Protein AF-0000000083682186 (afdb_homodimer)

pLDDT: mean 93.32, std 10.3, range [30.3, 98.94]

InterPro domains:
  IPR001220 Legume lectin domain [PF00139] (5-236)
  IPR001220 Legume lectin domain [cd06899] (6-226)
  IPR013320 Concanavalin A-like lectin/glucanase domain superfamily [SSF49899] (4-236)
  IPR016363 Legume lectin [PIRSF002690] (2-236)
  IPR050258 Leguminous Lectin [PTHR32401] (2-230)

Foldseek 3Di:
DDKDKDKDKPLFADPPDQQKDKAWQWDADPVRKTWQDALVDFAKTKIKMWRNDWGFAADPVARFGKKKKKKWKKAKAHDPPDDFWWWKKKKWFAPVPPHQDPCCATLNQSQDRPPDQAGFMWMWIQTQDADPLGPPGGWIAIDGRDSRGPDIDHFDDDHPWMKMKMWIQDRVQQKIKIWIATPVRHTGDIDMDRHNCSVRYDSTIIIIMMGITRGSMIMIISIMIMMMMTDPDDPPPPPDD/DDKDKDKDKPLFADPPDQQKDKAWQWDADPVRKTWQDALVDFAKTKIKMWRNDWGFAADPVARFGKKKKKKWKKAKAHDPPDDFWWWKKKKWFAPVPPHQDPCCATLNQSQDRPPDQAGFMWMWIQTQDADPLGPPGGWIAIDGRDSRGPDIDHFDDDHPWMKMKMWIQDRVQQKIKIWIATPVRHTGDIDMDRHNCSVRYDSTIIIIMMGIGNGSMIMIISIMIMMMMTDPDDPPPPPPD

Organism: NCBI:txid97028

Sequence (482 aa):
NSQKSVSFNFDKFTPGQSSLTLQGSAKISSSGILGLTNSAQTTPNVGRVLYSTPVPIWDSKTGKVASFVTSFSFVIETLKGFTPADGLIFFLSDPTNTTIPDNSGQGYLGVVDANKALNKFVGVEFDNYANPWDPSYKHIGINVNSIYSSKTVKWNWVSGSLLNVNIIYDSLSTTLNVVVKDNNGDQLTTISQLVDLKSLLSEKAVIGLSGSSGDRQAHDIYSWSFTSTLDTTTTNNIASFNSQKSVSFNFDKFTPGQSSLTLQGSAKISSSGILGLTNSAQTTPNVGRVLYSTPVPIWDSKTGKVASFVTSFSFVIETLKGFTPADGLIFFLSDPTNTTIPDNSGQGYLGVVDANKALNKFVGVEFDNYANPWDPSYKHIGINVNSIYSSKTVKWNWVSGSLLNVNIIYDSLSTTLNVVVKDNNGDQLTTISQLVDLKSLLSEKAVIGLSGSSGDRQAHDIYSWSFTSTLDTTTTNNIASF

Solvent-accessible surface area (backbone atoms only — not comparable to full-atom values): 24141 Å² total; per-residue (Å²): 121,53,63,53,70,51,75,53,73,30,78,50,46,62,76,84,45,75,63,47,42,70,34,79,56,30,44,55,42,94,87,14,38,35,27,17,24,52,40,84,39,88,54,63,39,35,6,30,38,30,49,59,63,63,40,77,38,32,39,90,89,77,67,37,49,30,29,37,41,36,34,36,28,37,30,50,33,53,42,88,95,51,62,65,24,23,30,38,29,42,37,39,27,41,60,80,66,77,60,75,42,64,70,6,50,26,88,34,29,34,69,30,29,50,62,29,33,85,34,64,33,41,33,44,34,45,30,64,39,59,50,95,80,44,62,96,52,39,28,37,26,39,21,58,32,30,82,52,43,67,43,76,37,73,55,94,82,55,75,61,45,51,36,37,37,41,39,37,37,40,46,88,76,26,31,39,36,38,40,36,20,38,80,86,63,48,75,71,46,68,52,72,44,80,48,55,56,72,72,64,44,53,46,37,22,27,38,36,42,21,13,9,9,56,29,30,20,22,35,34,35,46,31,45,34,38,40,36,45,28,68,62,50,71,82,75,76,72,72,84,119,121,52,64,54,69,50,73,53,75,30,79,50,45,64,77,86,46,76,62,48,42,70,34,79,56,30,43,56,42,93,88,14,38,35,27,18,21,51,40,84,39,88,54,62,38,36,6,30,39,28,48,59,62,62,40,77,40,32,39,90,90,76,67,37,50,30,30,35,40,36,36,38,28,37,28,50,32,50,43,88,95,51,62,63,24,22,31,39,28,42,37,39,26,40,63,81,67,79,61,74,41,63,72,6,50,26,88,33,29,36,70,30,28,50,59,30,33,86,32,64,33,42,33,45,34,44,29,64,38,58,50,95,80,44,61,97,50,38,28,37,26,38,22,56,32,30,81,52,44,69,43,75,37,74,54,92,81,53,76,61,45,52,36,37,38,40,40,35,36,41,45,88,76,25,30,39,38,38,40,34,21,38,80,85,62,48,76,72,47,68,48,74,45,82,48,54,56,71,72,63,44,53,46,36,23,27,38,34,43,20,15,8,8,56,31,28,18,22,34,35,36,45,31,45,33,39,38,35,46,27,66,63,51,72,82,76,76,72,74,80,121

Radius of gyration: 24.06 Å; Cα contacts (8 Å, |Δi|>4): 1415; chains: 2; bounding box: 74×71×53 Å

Structure (mmCIF, N/CA/C/O backbone):
data_AF-0000000083682186-model_v1
#
loop_
_entity.id
_entity.type
_entity.pdbx_description
1 polymer 'Putative bark agglutinin LECRPA3-like'
#
loop_
_atom_site.group_PDB
_atom_site.id
_atom_site.type_symbol
_atom_site.label_atom_id
_atom_site.label_alt_id
_atom_site.label_comp_id
_atom_site.label_asym_id
_atom_site.label_entity_id
_atom_site.label_seq_id
_atom_site.pdbx_PDB_ins_code
_atom_site.Cartn_x
_atom_site.Cartn_y
_atom_site.Cartn_z
_atom_site.occupancy
_atom_site.B_iso_or_equiv
_atom_site.auth_seq_id
_atom_site.auth_comp_id
_atom_site.auth_asym_id
_atom_site.auth_atom_id
_atom_site.pdbx_PDB_model_num
ATOM 1 N N . ASN A 1 1 ? -31.375 16.219 -7.457 1 51.06 1 ASN A N 1
ATOM 2 C CA . ASN A 1 1 ? -30 15.742 -7.508 1 51.06 1 ASN A CA 1
ATOM 3 C C . ASN A 1 1 ? -29.344 15.758 -6.129 1 51.06 1 ASN A C 1
ATOM 5 O O . ASN A 1 1 ? -29.172 16.828 -5.535 1 51.06 1 ASN A O 1
ATOM 9 N N . SER A 1 2 ? -29.375 14.586 -5.34 1 75.69 2 SER A N 1
ATOM 10 C CA . SER A 1 2 ? -28.969 14.609 -3.939 1 75.69 2 SER A CA 1
ATOM 11 C C . SER A 1 2 ? -27.438 14.617 -3.809 1 75.69 2 SER A C 1
ATOM 13 O O . SER A 1 2 ? -26.75 13.93 -4.562 1 75.69 2 SER A O 1
ATOM 15 N N . GLN A 1 3 ? -26.922 15.797 -3.408 1 85.94 3 GLN A N 1
ATOM 16 C CA . GLN A 1 3 ? -25.5 16.016 -3.188 1 85.94 3 GLN A CA 1
ATOM 17 C C . GLN A 1 3 ? -25.172 16.078 -1.698 1 85.94 3 GLN A C 1
ATOM 19 O O . GLN A 1 3 ? -25.891 16.719 -0.931 1 85.94 3 GLN A O 1
ATOM 24 N N . LYS A 1 4 ? -24.266 15.211 -1.305 1 91.56 4 LYS A N 1
ATOM 25 C CA . LYS A 1 4 ? -23.703 15.328 0.039 1 91.56 4 LYS A CA 1
ATOM 26 C C . LYS A 1 4 ? -22.422 16.156 0.031 1 91.56 4 LYS A C 1
ATOM 28 O O . LYS A 1 4 ? -21.484 15.875 -0.72 1 91.56 4 LYS A O 1
ATOM 33 N N . SER A 1 5 ? -22.406 17.281 0.801 1 94.62 5 SER A N 1
ATOM 34 C CA . SER A 1 5 ? -21.234 18.156 0.854 1 94.62 5 SER A CA 1
ATOM 35 C C . SER A 1 5 ? -20.766 18.344 2.289 1 94.62 5 SER A C 1
ATOM 37 O O . SER A 1 5 ? -21.562 18.359 3.223 1 94.62 5 SER A O 1
ATOM 39 N N . VAL A 1 6 ? -19.547 18.344 2.471 1 97.06 6 VAL A N 1
ATOM 40 C CA . VAL A 1 6 ? -18.891 18.703 3.729 1 97.06 6 VAL A CA 1
ATOM 41 C C . VAL A 1 6 ? -17.922 19.859 3.5 1 97.06 6 VAL A C 1
ATOM 43 O O . VAL A 1 6 ? -17.172 19.859 2.529 1 97.06 6 VAL A O 1
ATOM 46 N N . SER A 1 7 ? -18.016 20.891 4.344 1 97.75 7 SER A N 1
ATOM 47 C CA . SER A 1 7 ? -17.109 22.031 4.227 1 97.75 7 SER A CA 1
ATOM 48 C C . SER A 1 7 ? -16.797 22.625 5.594 1 97.75 7 SER A C 1
ATOM 50 O O . SER A 1 7 ? -17.688 22.781 6.426 1 97.75 7 SER A O 1
ATOM 52 N N . PHE A 1 8 ? -15.523 22.859 5.832 1 98 8 PHE A N 1
ATOM 53 C CA . PHE A 1 8 ? -15.102 23.641 6.988 1 98 8 PHE A CA 1
ATOM 54 C C . PHE A 1 8 ? -13.867 24.484 6.66 1 98 8 PHE A C 1
ATOM 56 O O . PHE A 1 8 ? -13.164 24.188 5.691 1 98 8 PHE A O 1
ATOM 63 N N . ASN A 1 9 ? -13.672 25.5 7.359 1 98.12 9 ASN A N 1
ATOM 64 C CA . ASN A 1 9 ? -12.523 26.391 7.234 1 98.12 9 ASN A CA 1
ATOM 65 C C . ASN A 1 9 ? -12.086 26.938 8.594 1 98.12 9 ASN A C 1
ATOM 67 O O . ASN A 1 9 ? -12.812 27.719 9.219 1 98.12 9 ASN A O 1
ATOM 71 N N . PHE A 1 10 ? -10.953 26.531 9.031 1 98.31 10 PHE A N 1
ATOM 72 C CA . PHE A 1 10 ? -10.32 27.062 10.234 1 98.31 10 PHE A CA 1
ATOM 73 C C . PHE A 1 10 ? -9.148 27.969 9.883 1 98.31 10 PHE A C 1
ATOM 75 O O . PHE A 1 10 ? -8.039 27.5 9.656 1 98.31 10 PHE A O 1
ATOM 82 N N . ASP A 1 11 ? -9.344 29.25 9.969 1 97.12 11 ASP A N 1
ATOM 83 C CA . ASP A 1 11 ? -8.258 30.203 9.766 1 97.12 11 ASP A CA 1
ATOM 84 C C . ASP A 1 11 ? -7.391 30.312 11.023 1 97.12 11 ASP A C 1
ATOM 86 O O . ASP A 1 11 ? -6.246 30.766 10.953 1 97.12 11 ASP A O 1
ATOM 90 N N . LYS A 1 12 ? -7.988 29.984 12.086 1 96.25 12 LYS A N 1
ATOM 91 C CA . LYS A 1 12 ? -7.375 29.781 13.398 1 96.25 12 LYS A CA 1
ATOM 92 C C . LYS A 1 12 ? -8.133 28.719 14.195 1 96.25 12 LYS A C 1
ATOM 94 O O . LYS A 1 12 ? -9.227 28.312 13.805 1 96.25 12 LYS A O 1
ATOM 99 N N . PHE A 1 13 ? -7.52 28.281 15.211 1 98.38 13 PHE A N 1
ATOM 100 C CA . PHE A 1 13 ? -8.172 27.219 15.984 1 98.38 13 PHE A CA 1
ATOM 101 C C . PHE A 1 13 ? -8.609 27.75 17.344 1 98.38 13 PHE A C 1
ATOM 103 O O . PHE A 1 13 ? -7.945 28.609 17.938 1 98.38 13 PHE A O 1
ATOM 110 N N . THR A 1 14 ? -9.68 27.281 17.766 1 95.31 14 THR A N 1
ATOM 111 C CA . THR A 1 14 ? -10.219 27.641 19.078 1 95.31 14 THR A CA 1
ATOM 112 C C . THR A 1 14 ? -10.289 26.422 19.984 1 95.31 14 THR A C 1
ATOM 114 O O . THR A 1 14 ? -10.859 25.391 19.609 1 95.31 14 THR A O 1
ATOM 117 N N . PRO A 1 15 ? -9.703 26.578 21.203 1 92.44 15 PRO A N 1
ATOM 118 C CA . PRO A 1 15 ? -9.781 25.438 22.125 1 92.44 15 PRO A CA 1
ATOM 119 C C . PRO A 1 15 ? -11.219 25.031 22.438 1 92.44 15 PRO A C 1
ATOM 121 O O . PRO A 1 15 ? -12.086 25.891 22.594 1 92.44 15 PRO A O 1
ATOM 124 N N . GLY A 1 16 ? -11.516 23.766 22.422 1 89.62 16 GLY A N 1
ATOM 125 C CA . GLY A 1 16 ? -12.805 23.25 22.844 1 89.62 16 GLY A CA 1
ATOM 126 C C . GLY A 1 16 ? -13.82 23.188 21.734 1 89.62 16 GLY A C 1
ATOM 127 O O . GLY A 1 16 ? -14.977 22.828 21.953 1 89.62 16 GLY A O 1
ATOM 128 N N . GLN A 1 17 ? -13.438 23.547 20.609 1 91.5 17 GLN A N 1
ATOM 129 C CA . GLN A 1 17 ? -14.406 23.469 19.516 1 91.5 17 GLN A CA 1
ATOM 130 C C . GLN A 1 17 ? -14.789 22.016 19.234 1 91.5 17 GLN A C 1
ATOM 132 O O . GLN A 1 17 ? -13.922 21.156 19.125 1 91.5 17 GLN A O 1
ATOM 137 N N . SER A 1 18 ? -16.062 21.719 19.094 1 94.88 18 SER A N 1
ATOM 138 C CA . SER A 1 18 ? -16.609 20.375 19 1 94.88 18 SER A CA 1
ATOM 139 C C . SER A 1 18 ? -16.328 19.766 17.625 1 94.88 18 SER A C 1
ATOM 141 O O . SER A 1 18 ? -16.406 18.547 17.453 1 94.88 18 SER A O 1
ATOM 143 N N . SER A 1 19 ? -16.047 20.594 16.656 1 97.06 19 SER A N 1
ATOM 144 C CA . SER A 1 19 ? -15.828 20.125 15.297 1 97.06 19 SER A CA 1
ATOM 145 C C . SER A 1 19 ? -14.477 19.422 15.164 1 97.06 19 SER A C 1
ATOM 147 O O . SER A 1 19 ? -14.211 18.766 14.156 1 97.06 19 SER A O 1
ATOM 149 N N . LEU A 1 20 ? -13.664 19.562 16.219 1 98.12 20 LEU A N 1
ATOM 150 C CA . LEU A 1 20 ? -12.344 18.953 16.203 1 98.12 20 LEU A CA 1
ATOM 151 C C . LEU A 1 20 ? -12.164 18 17.391 1 98.12 20 LEU A C 1
ATOM 153 O O . LEU A 1 20 ? -12.633 18.297 18.5 1 98.12 20 LEU A O 1
ATOM 157 N N . THR A 1 21 ? -11.555 16.891 17.141 1 98 21 THR A N 1
ATOM 158 C CA . THR A 1 21 ? -11.125 15.969 18.188 1 98 21 THR A CA 1
ATOM 159 C C . THR A 1 21 ? -9.602 15.93 18.281 1 98 21 THR A C 1
ATOM 161 O O . THR A 1 21 ? -8.93 15.469 17.359 1 98 21 THR A O 1
ATOM 164 N N . LEU A 1 22 ? -9.062 16.422 19.375 1 98.25 22 LEU A N 1
ATOM 165 C CA . LEU A 1 22 ? -7.625 16.406 19.625 1 98.25 22 LEU A CA 1
ATOM 166 C C . LEU A 1 22 ? -7.199 15.125 20.328 1 98.25 22 LEU A C 1
ATOM 168 O O . LEU A 1 22 ? -7.898 14.641 21.219 1 98.25 22 LEU A O 1
ATOM 172 N N . GLN A 1 23 ? -6.113 14.594 19.906 1 98.12 23 GLN A N 1
ATOM 173 C CA . GLN A 1 23 ? -5.598 13.359 20.484 1 98.12 23 GLN A CA 1
ATOM 174 C C . GLN A 1 23 ? -4.109 13.484 20.797 1 98.12 23 GLN A C 1
ATOM 176 O O . GLN A 1 23 ? -3.387 14.227 20.125 1 98.12 23 GLN A O 1
ATOM 181 N N . GLY A 1 24 ? -3.66 12.664 21.797 1 97.75 24 GLY A N 1
ATOM 182 C CA . GLY A 1 24 ? -2.25 12.641 22.156 1 97.75 24 GLY A CA 1
ATOM 183 C C . GLY A 1 24 ? -1.731 13.984 22.625 1 97.75 24 GLY A C 1
ATOM 184 O O . GLY A 1 24 ? -2.312 14.609 23.516 1 97.75 24 GLY A O 1
ATOM 185 N N . SER A 1 25 ? -0.629 14.461 22 1 97.56 25 SER A N 1
ATOM 186 C CA . SER A 1 25 ? 0.038 15.688 22.453 1 97.56 25 SER A CA 1
ATOM 187 C C . SER A 1 25 ? -0.595 16.922 21.812 1 97.56 25 SER A C 1
ATOM 189 O O . SER A 1 25 ? -0.167 18.047 22.078 1 97.56 25 SER A O 1
ATOM 191 N N . ALA A 1 26 ? -1.604 16.75 20.984 1 98.19 26 ALA A N 1
ATOM 192 C CA . ALA A 1 26 ? -2.184 17.875 20.25 1 98.19 26 ALA A CA 1
ATOM 193 C C . ALA A 1 26 ? -2.824 18.891 21.203 1 98.19 26 ALA A C 1
ATOM 195 O O . ALA A 1 26 ? -3.539 18.5 22.141 1 98.19 26 ALA A O 1
ATOM 196 N N . LYS A 1 27 ? -2.494 20.125 20.969 1 97.62 27 LYS A N 1
ATOM 197 C CA . LYS A 1 27 ? -3.037 21.219 21.781 1 97.62 27 LYS A CA 1
ATOM 198 C C . LYS A 1 27 ? -3.213 22.484 20.953 1 97.62 27 LYS A C 1
ATOM 200 O O . LYS A 1 27 ? -2.463 22.719 20 1 97.62 27 LYS A O 1
ATOM 205 N N . ILE A 1 28 ? -4.203 23.234 21.344 1 98.12 28 ILE A N 1
ATOM 206 C CA . ILE A 1 28 ? -4.41 24.547 20.719 1 98.12 28 ILE A CA 1
ATOM 207 C C . ILE A 1 28 ? -3.926 25.641 21.641 1 98.12 28 ILE A C 1
ATOM 209 O O . ILE A 1 28 ? -4.324 25.703 22.812 1 98.12 28 ILE A O 1
ATOM 213 N N . SER A 1 29 ? -3.039 26.422 21.172 1 96.25 29 SER A N 1
ATOM 214 C CA . SER A 1 29 ? -2.512 27.531 21.953 1 96.25 29 SER A CA 1
ATOM 215 C C . SER A 1 29 ? -3.523 28.672 22.047 1 96.25 29 SER A C 1
ATOM 217 O O . SER A 1 29 ? -4.527 28.672 21.328 1 96.25 29 SER A O 1
ATOM 219 N N . SER A 1 30 ? -3.164 29.594 22.906 1 94.69 30 SER A N 1
ATOM 220 C CA . SER A 1 30 ? -4.023 30.766 23.078 1 94.69 30 SER A CA 1
ATOM 221 C C . SER A 1 30 ? -4.043 31.625 21.828 1 94.69 30 SER A C 1
ATOM 223 O O . SER A 1 30 ? -5 32.375 21.578 1 94.69 30 SER A O 1
ATOM 225 N N . SER A 1 31 ? -3.029 31.562 21.031 1 95.31 31 SER A N 1
ATOM 226 C CA . SER A 1 31 ? -2.951 32.344 19.812 1 95.31 31 SER A CA 1
ATOM 227 C C . SER A 1 31 ? -3.68 31.672 18.656 1 95.31 31 SER A C 1
ATOM 229 O O . SER A 1 31 ? -3.725 32.188 17.547 1 95.31 31 SER A O 1
ATOM 231 N N . GLY A 1 32 ? -4.184 30.5 18.906 1 97.5 32 GLY A N 1
ATOM 232 C CA . GLY A 1 32 ? -4.996 29.828 17.922 1 97.5 32 GLY A CA 1
ATOM 233 C C . GLY A 1 32 ? -4.191 28.891 17.016 1 97.5 32 GLY A C 1
ATOM 234 O O . GLY A 1 32 ? -4.641 28.531 15.938 1 97.5 32 GLY A O 1
ATOM 235 N N . ILE A 1 33 ? -2.977 28.609 17.422 1 98.12 33 ILE A N 1
ATOM 236 C CA . ILE A 1 33 ? -2.135 27.672 16.703 1 98.12 33 ILE A CA 1
ATOM 237 C C . ILE A 1 33 ? -2.379 26.25 17.234 1 98.12 33 ILE A C 1
ATOM 239 O O . ILE A 1 33 ? -2.457 26.047 18.453 1 98.12 33 ILE A O 1
ATOM 243 N N . LEU A 1 34 ? -2.643 25.328 16.297 1 98.75 34 LEU A N 1
ATOM 244 C CA . LEU A 1 34 ? -2.781 23.922 16.688 1 98.75 34 LEU A CA 1
ATOM 245 C C . LEU A 1 34 ? -1.439 23.203 16.625 1 98.75 34 LEU A C 1
ATOM 247 O O . LEU A 1 34 ? -0.946 22.906 15.539 1 98.75 34 LEU A O 1
ATOM 251 N N . GLY A 1 35 ? -0.871 22.938 17.797 1 98.31 35 GLY A N 1
ATOM 252 C CA . GLY A 1 35 ? 0.358 22.156 17.875 1 98.31 35 GLY A CA 1
ATOM 253 C C . GLY A 1 35 ? 0.117 20.672 18.016 1 98.31 35 GLY A C 1
ATOM 254 O O . GLY A 1 35 ? -0.434 20.219 19.031 1 98.31 35 GLY A O 1
ATOM 255 N N . LEU A 1 36 ? 0.532 19.891 16.984 1 98.56 36 LEU A N 1
ATOM 256 C CA . LEU A 1 36 ? 0.395 18.453 17.078 1 98.56 36 LEU A CA 1
ATOM 257 C C . LEU A 1 36 ? 1.436 17.859 18.031 1 98.56 36 LEU A C 1
ATOM 259 O O . LEU A 1 36 ? 1.117 17 18.844 1 98.56 36 LEU A O 1
ATOM 263 N N . THR A 1 37 ? 2.652 18.266 17.844 1 97.56 37 THR A N 1
ATOM 264 C CA . THR A 1 37 ? 3.725 17.906 18.766 1 97.56 37 THR A CA 1
ATOM 265 C C . THR A 1 37 ? 4.398 19.172 19.312 1 97.56 37 THR A C 1
ATOM 267 O O . THR A 1 37 ? 4.18 20.266 18.797 1 97.56 37 THR A O 1
ATOM 270 N N . ASN A 1 38 ? 5.129 18.938 20.406 1 91.75 38 ASN A N 1
ATOM 271 C CA . ASN A 1 38 ? 5.777 20.031 21.109 1 91.75 38 ASN A CA 1
ATOM 272 C C . ASN A 1 38 ? 7.281 19.797 21.25 1 91.75 38 ASN A C 1
ATOM 274 O O . ASN A 1 38 ? 7.707 18.797 21.828 1 91.75 38 ASN A O 1
ATOM 278 N N . SER A 1 39 ? 8.031 20.766 20.797 1 89.56 39 SER A N 1
ATOM 279 C CA . SER A 1 39 ? 9.484 20.609 20.781 1 89.56 39 SER A CA 1
ATOM 280 C C . SER A 1 39 ? 10.055 20.672 22.203 1 89.56 39 SER A C 1
ATOM 282 O O . SER A 1 39 ? 11.211 20.312 22.422 1 89.56 39 SER A O 1
ATOM 284 N N . ALA A 1 40 ? 9.25 21.109 23.141 1 87.88 40 ALA A N 1
ATOM 285 C CA . ALA A 1 40 ? 9.711 21.156 24.516 1 87.88 40 ALA A CA 1
ATOM 286 C C . ALA A 1 40 ? 9.68 19.766 25.156 1 87.88 40 ALA A C 1
ATOM 288 O O . ALA A 1 40 ? 10.305 19.547 26.203 1 87.88 40 ALA A O 1
ATOM 289 N N . GLN A 1 41 ? 8.883 18.938 24.578 1 87.62 41 GLN A N 1
ATOM 290 C CA . GLN A 1 41 ? 8.805 17.578 25.094 1 87.62 41 GLN A CA 1
ATOM 291 C C . GLN A 1 41 ? 10.078 16.797 24.766 1 87.62 41 GLN A C 1
ATOM 293 O O . GLN A 1 41 ? 10.523 16.766 23.625 1 87.62 41 GLN A O 1
ATOM 298 N N . THR A 1 42 ? 10.594 16.125 25.766 1 88.31 42 THR A N 1
ATOM 299 C CA . THR A 1 42 ? 11.898 15.492 25.609 1 88.31 42 THR A CA 1
ATOM 300 C C . THR A 1 42 ? 11.742 14.039 25.172 1 88.31 42 THR A C 1
ATOM 302 O O . THR A 1 42 ? 12.727 13.383 24.812 1 88.31 42 THR A O 1
ATOM 305 N N . THR A 1 43 ? 10.547 13.562 25.203 1 90.56 43 THR A N 1
ATOM 306 C CA . THR A 1 43 ? 10.297 12.188 24.766 1 90.56 43 THR A CA 1
ATOM 307 C C . THR A 1 43 ? 9.523 12.172 23.453 1 90.56 43 THR A C 1
ATOM 309 O O . THR A 1 43 ? 8.75 13.094 23.172 1 90.56 43 THR A O 1
ATOM 312 N N . PRO A 1 44 ? 9.789 11.133 22.672 1 91.88 44 PRO A N 1
ATOM 313 C CA . PRO A 1 44 ? 8.992 11.016 21.453 1 91.88 44 PRO A CA 1
ATOM 314 C C . PRO A 1 44 ? 7.492 11.148 21.703 1 91.88 44 PRO A C 1
ATOM 316 O O . PRO A 1 44 ? 6.988 10.664 22.719 1 91.88 44 PRO A O 1
ATOM 319 N N . ASN A 1 45 ? 6.816 11.844 20.828 1 94.62 45 ASN A N 1
ATOM 320 C CA . ASN A 1 45 ? 5.387 12.047 21.031 1 94.62 45 ASN A CA 1
ATOM 321 C C . ASN A 1 45 ? 4.633 12.141 19.719 1 94.62 45 ASN A C 1
ATOM 323 O O . ASN A 1 45 ? 5.227 12.453 18.672 1 94.62 45 ASN A O 1
ATOM 327 N N . VAL A 1 46 ? 3.361 11.766 19.812 1 97.94 46 VAL A N 1
ATOM 328 C CA . VAL A 1 46 ? 2.426 11.789 18.703 1 97.94 46 VAL A CA 1
ATOM 329 C C . VAL A 1 46 ? 1.219 12.656 19.062 1 97.94 46 VAL A C 1
ATOM 331 O O . VAL A 1 46 ? 0.706 12.586 20.172 1 97.94 46 VAL A O 1
ATOM 334 N N . GLY A 1 47 ? 0.848 13.562 18.172 1 98.5 47 GLY A N 1
ATOM 335 C CA . GLY A 1 47 ? -0.395 14.32 18.25 1 98.5 47 GLY A CA 1
ATOM 336 C C . GLY A 1 47 ? -1.203 14.273 16.969 1 98.5 47 GLY A C 1
ATOM 337 O O . GLY A 1 47 ? -0.638 14.289 15.875 1 98.5 47 GLY A O 1
ATOM 338 N N . ARG A 1 48 ? -2.502 14.203 17.188 1 98.56 48 ARG A N 1
ATOM 339 C CA . ARG A 1 48 ? -3.412 14.078 16.047 1 98.56 48 ARG A CA 1
ATOM 340 C C . ARG A 1 48 ? -4.656 14.938 16.25 1 98.56 48 ARG A C 1
ATOM 342 O O . ARG A 1 48 ? -5.09 15.156 17.375 1 98.56 48 ARG A O 1
ATOM 349 N N . VAL A 1 49 ? -5.156 15.492 15.156 1 98.75 49 VAL A N 1
ATOM 350 C CA . VAL A 1 49 ? -6.457 16.156 15.148 1 98.75 49 VAL A CA 1
ATOM 351 C C . VAL A 1 49 ? -7.344 15.547 14.07 1 98.75 49 VAL A C 1
ATOM 353 O O . VAL A 1 49 ? -6.879 15.258 12.961 1 98.75 49 VAL A O 1
ATOM 356 N N . LEU A 1 50 ? -8.547 15.227 14.422 1 98.62 50 LEU A N 1
ATOM 357 C CA . LEU A 1 50 ? -9.562 14.742 13.5 1 98.62 50 LEU A CA 1
ATOM 358 C C . LEU A 1 50 ? -10.672 15.781 13.32 1 98.62 50 LEU A C 1
ATOM 360 O O . LEU A 1 50 ? -11.039 16.469 14.266 1 98.62 50 LEU A O 1
ATOM 364 N N . TYR A 1 51 ? -11.133 15.984 12.039 1 98.5 51 TYR A N 1
ATOM 365 C CA . TYR A 1 51 ? -12.492 16.484 11.938 1 98.5 51 TYR A CA 1
ATOM 366 C C . TYR A 1 51 ? -13.484 15.516 12.57 1 98.5 51 TYR A C 1
ATOM 368 O O . TYR A 1 51 ? -13.461 14.32 12.273 1 98.5 51 TYR A O 1
ATOM 376 N N . SER A 1 52 ? -14.352 16 13.445 1 96.81 52 SER A N 1
ATOM 377 C CA . SER A 1 52 ? -15.07 15.148 14.391 1 96.81 52 SER A CA 1
ATOM 378 C C . SER A 1 52 ? -16.125 14.305 13.68 1 96.81 52 SER A C 1
ATOM 380 O O . SER A 1 52 ? -16.578 13.289 14.219 1 96.81 52 SER A O 1
ATOM 382 N N . THR A 1 53 ? -16.516 14.68 12.523 1 95.31 53 THR A N 1
ATOM 383 C CA . THR A 1 53 ? -17.547 13.953 11.781 1 95.31 53 THR A CA 1
ATOM 384 C C . THR A 1 53 ? -16.938 13.273 10.555 1 95.31 53 THR A C 1
ATOM 386 O O . THR A 1 53 ? -16.297 13.922 9.734 1 95.31 53 THR A O 1
ATOM 389 N N . PRO A 1 54 ? -17.172 11.922 10.469 1 97.06 54 PRO A N 1
ATOM 390 C CA . PRO A 1 54 ? -16.672 11.266 9.258 1 97.06 54 PRO A CA 1
ATOM 391 C C . PRO A 1 54 ? -17.25 11.875 7.977 1 97.06 54 PRO A C 1
ATOM 393 O O . PRO A 1 54 ? -18.406 12.281 7.945 1 97.06 54 PRO A O 1
ATOM 396 N N . VAL A 1 55 ? -16.469 11.898 6.938 1 97.88 55 VAL A N 1
ATOM 397 C CA . VAL A 1 55 ? -16.844 12.539 5.676 1 97.88 55 VAL A CA 1
ATOM 398 C C . VAL A 1 55 ? -17.25 11.469 4.66 1 97.88 55 VAL A C 1
ATOM 400 O O . VAL A 1 55 ? -16.609 10.422 4.562 1 97.88 55 VAL A O 1
ATOM 403 N N . PRO A 1 56 ? -18.344 11.766 3.893 1 97.62 56 PRO A N 1
ATOM 404 C CA . PRO A 1 56 ? -18.688 10.828 2.818 1 97.62 56 PRO A CA 1
ATOM 405 C C . PRO A 1 56 ? -17.641 10.797 1.708 1 97.62 56 PRO A C 1
ATOM 407 O O . PRO A 1 56 ? -17.219 11.844 1.211 1 97.62 56 PRO A O 1
ATOM 410 N N . ILE A 1 57 ? -17.234 9.578 1.328 1 97.5 57 ILE A N 1
ATOM 411 C CA . ILE A 1 57 ? -16.203 9.414 0.32 1 97.5 57 ILE A CA 1
ATOM 412 C C . ILE A 1 57 ? -16.797 8.82 -0.951 1 97.5 57 ILE A C 1
ATOM 414 O O . ILE A 1 57 ? -16.453 9.234 -2.061 1 97.5 57 ILE A O 1
ATOM 418 N N . TRP A 1 58 ? -17.641 7.844 -0.832 1 96.31 58 TRP A N 1
ATOM 419 C CA . TRP A 1 58 ? -18.328 7.273 -1.987 1 96.31 58 TRP A CA 1
ATOM 420 C C . TRP A 1 58 ? -19.656 6.652 -1.581 1 96.31 58 TRP A C 1
ATOM 422 O O . TRP A 1 58 ? -19.969 6.539 -0.39 1 96.31 58 TRP A O 1
ATOM 432 N N . ASP A 1 59 ? -20.469 6.445 -2.576 1 96.12 59 ASP A N 1
ATOM 433 C CA . ASP A 1 59 ? -21.828 5.961 -2.354 1 96.12 59 ASP A CA 1
ATOM 434 C C . ASP A 1 59 ? -22.016 4.555 -2.926 1 96.12 59 ASP A C 1
ATOM 436 O O . ASP A 1 59 ? -21.828 4.34 -4.125 1 96.12 59 ASP A O 1
ATOM 440 N N . SER A 1 60 ? -22.438 3.586 -2.057 1 91.31 60 SER A N 1
ATOM 441 C CA . SER A 1 60 ? -22.5 2.184 -2.451 1 91.31 60 SER A CA 1
ATOM 442 C C . SER A 1 60 ? -23.641 1.944 -3.447 1 91.31 60 SER A C 1
ATOM 444 O O . SER A 1 60 ? -23.594 0.989 -4.223 1 91.31 60 SER A O 1
ATOM 446 N N . LYS A 1 61 ? -24.672 2.771 -3.455 1 91.69 61 LYS A N 1
ATOM 447 C CA . LYS A 1 61 ? -25.812 2.602 -4.348 1 91.69 61 LYS A CA 1
ATOM 448 C C . LYS A 1 61 ? -25.484 3.074 -5.762 1 91.69 61 LYS A C 1
ATOM 450 O O . LYS A 1 61 ? -25.844 2.416 -6.738 1 91.69 61 LYS A O 1
ATOM 455 N N . THR A 1 62 ? -24.734 4.18 -5.863 1 92.56 62 THR A N 1
ATOM 456 C CA . THR A 1 62 ? -24.516 4.785 -7.176 1 92.56 62 THR A CA 1
ATOM 457 C C . THR A 1 62 ? -23.109 4.473 -7.684 1 92.56 62 THR A C 1
ATOM 459 O O . THR A 1 62 ? -22.844 4.582 -8.883 1 92.56 62 THR A O 1
ATOM 462 N N . GLY A 1 63 ? -22.203 4.188 -6.73 1 92.81 63 GLY A N 1
ATOM 463 C CA . GLY A 1 63 ? -20.797 3.967 -7.086 1 92.81 63 GLY A CA 1
ATOM 464 C C . GLY A 1 63 ? -20.016 5.258 -7.27 1 92.81 63 GLY A C 1
ATOM 465 O O . GLY A 1 63 ? -18.828 5.227 -7.559 1 92.81 63 GLY A O 1
ATOM 466 N N . LYS A 1 64 ? -20.672 6.363 -7.062 1 95.88 64 LYS A N 1
ATOM 467 C CA . LYS A 1 64 ? -20.016 7.652 -7.258 1 95.88 64 LYS A CA 1
ATOM 468 C C . LYS A 1 64 ? -19.047 7.957 -6.113 1 95.88 64 LYS A C 1
ATOM 470 O O . LYS A 1 64 ? -19.25 7.5 -4.988 1 95.88 64 LYS A O 1
ATOM 475 N N . VAL A 1 65 ? -18.062 8.664 -6.438 1 97.12 65 VAL A N 1
ATOM 476 C CA . VAL A 1 65 ? -17 9 -5.488 1 97.12 65 VAL A CA 1
ATOM 477 C C . VAL A 1 65 ? -16.906 10.516 -5.336 1 97.12 65 VAL A C 1
ATOM 479 O O . VAL A 1 65 ? -17.062 11.258 -6.312 1 97.12 65 VAL A O 1
ATOM 482 N N . ALA A 1 66 ? -16.641 10.961 -4.145 1 98.19 66 ALA A N 1
ATOM 483 C CA . ALA A 1 66 ? -16.516 12.391 -3.875 1 98.19 66 ALA A CA 1
ATOM 484 C C . ALA A 1 66 ? -15.203 12.945 -4.43 1 98.19 66 ALA A C 1
ATOM 486 O O . ALA A 1 66 ? -14.172 12.273 -4.398 1 98.19 66 ALA A O 1
ATOM 487 N N . SER A 1 67 ? -15.281 14.148 -4.945 1 98.44 67 SER A N 1
ATOM 488 C CA . SER A 1 67 ? -14.078 14.969 -5.059 1 98.44 67 SER A CA 1
ATOM 489 C C . SER A 1 67 ? -13.891 15.844 -3.822 1 98.44 67 SER A C 1
ATOM 491 O O . SER A 1 67 ? -14.867 16.172 -3.139 1 98.44 67 SER A O 1
ATOM 493 N N . PHE A 1 68 ? -12.594 16.172 -3.539 1 98.75 68 PHE A N 1
ATOM 494 C CA . PHE A 1 68 ? -12.406 17.078 -2.412 1 98.75 68 PHE A CA 1
ATOM 495 C C . PHE A 1 68 ? -11.164 17.953 -2.611 1 98.75 68 PHE A C 1
ATOM 497 O O . PHE A 1 68 ? -10.328 17.641 -3.461 1 98.75 68 PHE A O 1
ATOM 504 N N . VAL A 1 69 ? -11.18 19.016 -1.886 1 98.75 69 VAL A N 1
ATOM 505 C CA . VAL A 1 69 ? -10.023 19.891 -1.728 1 98.75 69 VAL A CA 1
ATOM 506 C C . VAL A 1 69 ? -9.75 20.141 -0.244 1 98.75 69 VAL A C 1
ATOM 508 O O . VAL A 1 69 ? -10.68 20.375 0.531 1 98.75 69 VAL A O 1
ATOM 511 N N . THR A 1 70 ? -8.57 19.953 0.16 1 98.94 70 THR A N 1
ATOM 512 C CA . THR A 1 70 ? -8.141 20.391 1.485 1 98.94 70 THR A CA 1
ATOM 513 C C . THR A 1 70 ? -6.887 21.25 1.392 1 98.94 70 THR A C 1
ATOM 515 O O . THR A 1 70 ? -6.027 21.016 0.539 1 98.94 70 THR A O 1
ATOM 518 N N . SER A 1 71 ? -6.891 22.281 2.189 1 98.81 71 SER A N 1
ATOM 519 C CA . SER A 1 71 ? -5.734 23.156 2.316 1 98.81 71 SER A CA 1
ATOM 520 C C . SER A 1 71 ? -5.359 23.375 3.779 1 98.81 71 SER A C 1
ATOM 522 O O . SER A 1 71 ? -6.238 23.469 4.641 1 98.81 71 SER A O 1
ATOM 524 N N . PHE A 1 72 ? -4.102 23.438 4.016 1 98.88 72 PHE A N 1
ATOM 525 C CA . PHE A 1 72 ? -3.637 23.781 5.355 1 98.88 72 PHE A CA 1
ATOM 526 C C . PHE A 1 72 ? -2.246 24.406 5.305 1 98.88 72 PHE A C 1
ATOM 528 O O . PHE A 1 72 ? -1.536 24.266 4.305 1 98.88 72 PHE A O 1
ATOM 535 N N . SER A 1 73 ? -1.932 25.125 6.281 1 98.56 73 SER A N 1
ATOM 536 C CA . SER A 1 73 ? -0.595 25.688 6.461 1 98.56 73 SER A CA 1
ATOM 537 C C . SER A 1 73 ? 0.053 25.172 7.738 1 98.56 73 SER A C 1
ATOM 539 O O . SER A 1 73 ? -0.625 24.984 8.75 1 98.56 73 SER A O 1
ATOM 541 N N . PHE A 1 74 ? 1.337 24.938 7.629 1 98.38 74 PHE A N 1
ATOM 542 C CA . PHE A 1 74 ? 1.992 24.359 8.797 1 98.38 74 PHE A CA 1
ATOM 543 C C . PHE A 1 74 ? 3.453 24.781 8.867 1 98.38 74 PHE A C 1
ATOM 545 O O . PHE A 1 74 ? 4.004 25.281 7.883 1 98.38 74 PHE A O 1
ATOM 552 N N . VAL A 1 75 ? 4 24.703 10.039 1 97.12 75 VAL A N 1
ATOM 553 C CA . VAL A 1 75 ? 5.422 24.859 10.312 1 97.12 75 VAL A CA 1
ATOM 554 C C . VAL A 1 75 ? 5.945 23.625 11.062 1 97.12 75 VAL A C 1
ATOM 556 O O . VAL A 1 75 ? 5.316 23.156 12.008 1 97.12 75 VAL A O 1
ATOM 559 N N . ILE A 1 76 ? 6.98 23.047 10.539 1 96.69 76 ILE A N 1
ATOM 560 C CA . ILE A 1 76 ? 7.766 22.094 11.305 1 96.69 76 ILE A CA 1
ATOM 561 C C . ILE A 1 76 ? 9.031 22.766 11.836 1 96.69 76 ILE A C 1
ATOM 563 O O . ILE A 1 76 ? 9.82 23.312 11.062 1 96.69 76 ILE A O 1
ATOM 567 N N . GLU A 1 77 ? 9.156 22.75 13.117 1 95.12 77 GLU A N 1
ATOM 568 C CA . GLU A 1 77 ? 10.289 23.438 13.734 1 95.12 77 GLU A CA 1
ATOM 569 C C . GLU A 1 77 ? 11.102 22.5 14.602 1 95.12 77 GLU A C 1
ATOM 571 O O . GLU A 1 77 ? 10.57 21.891 15.539 1 95.12 77 GLU A O 1
ATOM 576 N N . THR A 1 78 ? 12.305 22.391 14.273 1 92.81 78 THR A N 1
ATOM 577 C CA . THR A 1 78 ? 13.234 21.609 15.078 1 92.81 78 THR A CA 1
ATOM 578 C C . THR A 1 78 ? 14 22.5 16.047 1 92.81 78 THR A C 1
ATOM 580 O O . THR A 1 78 ? 14.523 23.547 15.656 1 92.81 78 THR A O 1
ATOM 583 N N . LEU A 1 79 ? 14.023 22.109 17.312 1 90.88 79 LEU A N 1
ATOM 584 C CA . LEU A 1 79 ? 14.828 22.844 18.281 1 90.88 79 LEU A CA 1
ATOM 585 C C . LEU A 1 79 ? 16.312 22.781 17.922 1 90.88 79 LEU A C 1
ATOM 587 O O . LEU A 1 79 ? 16.812 21.719 17.531 1 90.88 79 LEU A O 1
ATOM 591 N N . LYS A 1 80 ? 16.922 23.906 18.125 1 89.06 80 LYS A N 1
ATOM 592 C CA . LYS A 1 80 ? 18.344 23.969 17.781 1 89.06 80 LYS A CA 1
ATOM 593 C C . LYS A 1 80 ? 19.141 22.938 18.562 1 89.06 80 LYS A C 1
ATOM 595 O O . LYS A 1 80 ? 18.938 22.766 19.766 1 89.06 80 LYS A O 1
ATOM 600 N N . GLY A 1 81 ? 20.016 22.203 17.859 1 89.44 81 GLY A N 1
ATOM 601 C CA . GLY A 1 81 ? 20.875 21.234 18.5 1 89.44 81 GLY A CA 1
ATOM 602 C C . GLY A 1 81 ? 20.312 19.828 18.5 1 89.44 81 GLY A C 1
ATOM 603 O O . GLY A 1 81 ? 20.969 18.875 18.922 1 89.44 81 GLY A O 1
ATOM 604 N N . PHE A 1 82 ? 19.125 19.688 18.078 1 89 82 PHE A N 1
ATOM 605 C CA . PHE A 1 82 ? 18.5 18.375 18.047 1 89 82 PHE A CA 1
ATOM 606 C C . PHE A 1 82 ? 18.281 17.906 16.609 1 89 82 PHE A C 1
ATOM 608 O O . PHE A 1 82 ? 18.312 18.719 15.68 1 89 82 PHE A O 1
ATOM 615 N N . THR A 1 83 ? 18.109 16.578 16.391 1 85.5 83 THR A N 1
ATOM 616 C CA . THR A 1 83 ? 17.891 15.984 15.07 1 85.5 83 THR A CA 1
ATOM 617 C C . THR A 1 83 ? 16.422 16.094 14.672 1 85.5 83 THR A C 1
ATOM 619 O O . THR A 1 83 ? 15.539 15.773 15.469 1 85.5 83 THR A O 1
ATOM 622 N N . PRO A 1 84 ? 16.219 16.641 13.469 1 81.75 84 PRO A N 1
ATOM 623 C CA . PRO A 1 84 ? 14.828 16.625 12.984 1 81.75 84 PRO A CA 1
ATOM 624 C C . PRO A 1 84 ? 14.242 15.219 12.922 1 81.75 84 PRO A C 1
ATOM 626 O O . PRO A 1 84 ? 14.891 14.297 12.398 1 81.75 84 PRO A O 1
ATOM 629 N N . ALA A 1 85 ? 13.039 14.891 13.516 1 83.12 85 ALA A N 1
ATOM 630 C CA . ALA A 1 85 ? 12.336 13.609 13.406 1 83.12 85 ALA A CA 1
ATOM 631 C C . ALA A 1 85 ? 10.914 13.711 13.953 1 83.12 85 ALA A C 1
ATOM 633 O O . ALA A 1 85 ? 10.711 14.062 15.117 1 83.12 85 ALA A O 1
ATOM 634 N N . ASP A 1 86 ? 10.031 13.43 12.984 1 88.81 86 ASP A N 1
ATOM 635 C CA . ASP A 1 86 ? 9.766 12.555 11.852 1 88.81 86 ASP A CA 1
ATOM 636 C C . ASP A 1 86 ? 8.891 13.25 10.812 1 88.81 86 ASP A C 1
ATOM 638 O O . ASP A 1 86 ? 9.312 13.438 9.664 1 88.81 86 ASP A O 1
ATOM 642 N N . GLY A 1 87 ? 7.645 13.711 11.242 1 96.25 87 GLY A N 1
ATOM 643 C CA . GLY A 1 87 ? 6.945 14.414 10.188 1 96.25 87 GLY A CA 1
ATOM 644 C C . GLY A 1 87 ? 5.461 14.57 10.453 1 96.25 87 GLY A C 1
ATOM 645 O O . GLY A 1 87 ? 5.012 14.445 11.602 1 96.25 87 GLY A O 1
ATOM 646 N N . LEU A 1 88 ? 4.828 15.094 9.5 1 98.25 88 LEU A N 1
ATOM 647 C CA . LEU A 1 88 ? 3.406 15.414 9.492 1 98.25 88 LEU A CA 1
ATOM 648 C C . LEU A 1 88 ? 2.689 14.68 8.359 1 98.25 88 LEU A C 1
ATOM 650 O O . LEU A 1 88 ? 3.248 14.508 7.277 1 98.25 88 LEU A O 1
ATOM 654 N N . ILE A 1 89 ? 1.44 14.227 8.648 1 98.88 89 ILE A N 1
ATOM 655 C CA . ILE A 1 89 ? 0.686 13.555 7.598 1 98.88 89 ILE A CA 1
ATOM 656 C C . ILE A 1 89 ? -0.773 14.008 7.645 1 98.88 89 ILE A C 1
ATOM 658 O O . ILE A 1 89 ? -1.364 14.109 8.719 1 98.88 89 ILE A O 1
ATOM 662 N N . PHE A 1 90 ? -1.303 14.43 6.48 1 98.94 90 PHE A N 1
ATOM 663 C CA . PHE A 1 90 ? -2.744 14.453 6.266 1 98.94 90 PHE A CA 1
ATOM 664 C C . PHE A 1 90 ? -3.258 13.07 5.871 1 98.94 90 PHE A C 1
ATOM 666 O O . PHE A 1 90 ? -2.637 12.383 5.062 1 98.94 90 PHE A O 1
ATOM 673 N N . PHE A 1 91 ? -4.434 12.617 6.473 1 98.88 91 PHE A N 1
ATOM 674 C CA . PHE A 1 91 ? -4.844 11.258 6.133 1 98.88 91 PHE A CA 1
ATOM 675 C C . PHE A 1 91 ? -6.363 11.141 6.105 1 98.88 91 PHE A C 1
ATOM 677 O O . PHE A 1 91 ? -7.062 11.93 6.746 1 98.88 91 PHE A O 1
ATOM 684 N N . LEU A 1 92 ? -6.906 10.273 5.262 1 98.62 92 LEU A N 1
ATOM 685 C CA . LEU A 1 92 ? -8.234 9.68 5.258 1 98.62 92 LEU A CA 1
ATOM 686 C C . LEU A 1 92 ? -8.188 8.227 5.699 1 98.62 92 LEU A C 1
ATOM 688 O O . LEU A 1 92 ? -7.324 7.465 5.246 1 98.62 92 LEU A O 1
ATOM 692 N N . SER A 1 93 ? -8.984 7.848 6.59 1 97.38 93 SER A N 1
ATOM 693 C CA . SER A 1 93 ? -8.945 6.473 7.07 1 97.38 93 SER A CA 1
ATOM 694 C C . SER A 1 93 ? -10.344 5.969 7.41 1 97.38 93 SER A C 1
ATOM 696 O O . SER A 1 93 ? -11.32 6.711 7.301 1 97.38 93 SER A O 1
ATOM 698 N N . ASP A 1 94 ? -10.383 4.664 7.73 1 92.88 94 ASP A N 1
ATOM 699 C CA . ASP A 1 94 ? -11.641 4.055 8.148 1 92.88 94 ASP A CA 1
ATOM 700 C C . ASP A 1 94 ? -12.289 4.852 9.273 1 92.88 94 ASP A C 1
ATOM 702 O O . ASP A 1 94 ? -11.602 5.352 10.164 1 92.88 94 ASP A O 1
ATOM 706 N N . PRO A 1 95 ? -13.641 4.863 9.266 1 93.94 95 PRO A N 1
ATOM 707 C CA . PRO A 1 95 ? -14.336 5.676 10.266 1 93.94 95 PRO A CA 1
ATOM 708 C C . PRO A 1 95 ? -14.102 5.176 11.688 1 93.94 95 PRO A C 1
ATOM 710 O O . PRO A 1 95 ? -14.328 5.914 12.648 1 93.94 95 PRO A O 1
ATOM 713 N N . THR A 1 96 ? -13.656 3.965 11.781 1 91.75 96 THR A N 1
ATOM 714 C CA . THR A 1 96 ? -13.422 3.416 13.117 1 91.75 96 THR A CA 1
ATOM 715 C C . THR A 1 96 ? -12.047 3.816 13.633 1 91.75 96 THR A C 1
ATOM 717 O O . THR A 1 96 ? -11.742 3.641 14.812 1 91.75 96 THR A O 1
ATOM 720 N N . ASN A 1 97 ? -11.219 4.367 12.758 1 93.75 97 ASN A N 1
ATOM 721 C CA . ASN A 1 97 ? -9.883 4.789 13.156 1 93.75 97 ASN A CA 1
ATOM 722 C C . ASN A 1 97 ? -9.906 6.152 13.844 1 93.75 97 ASN A C 1
ATOM 724 O O . ASN A 1 97 ? -9.32 7.117 13.344 1 93.75 97 ASN A O 1
ATOM 728 N N . THR A 1 98 ? -10.516 6.172 15.094 1 96.06 98 THR A N 1
ATOM 729 C CA . THR A 1 98 ? -10.766 7.445 15.766 1 96.06 98 THR A CA 1
ATOM 730 C C . THR A 1 98 ? -9.773 7.648 16.906 1 96.06 98 THR A C 1
ATOM 732 O O . THR A 1 98 ? -9.93 8.578 17.703 1 96.06 98 THR A O 1
ATOM 735 N N . THR A 1 99 ? -8.875 6.801 17.109 1 97.44 99 THR A N 1
ATOM 736 C CA . THR A 1 99 ? -7.816 6.949 18.109 1 97.44 99 THR A CA 1
ATOM 737 C C . THR A 1 99 ? -6.441 6.734 17.469 1 97.44 99 THR A C 1
ATOM 739 O O . THR A 1 99 ? -6.328 6.078 16.438 1 97.44 99 THR A O 1
ATOM 742 N N . ILE A 1 100 ? -5.418 7.34 18.094 1 98.38 100 ILE A N 1
ATOM 743 C CA . ILE A 1 100 ? -4.059 7.086 17.625 1 98.38 100 ILE A CA 1
ATOM 744 C C . ILE A 1 100 ? -3.746 5.594 17.734 1 98.38 100 ILE A C 1
ATOM 746 O O . ILE A 1 100 ? -3.865 5 18.812 1 98.38 100 ILE A O 1
ATOM 750 N N . PRO A 1 101 ? -3.33 5.016 16.625 1 97.94 101 PRO A N 1
ATOM 751 C CA . PRO A 1 101 ? -2.977 3.598 16.734 1 97.94 101 PRO A CA 1
ATOM 752 C C . PRO A 1 101 ? -1.838 3.344 17.719 1 97.94 101 PRO A C 1
ATOM 754 O O . PRO A 1 101 ? -0.947 4.184 17.859 1 97.94 101 PRO A O 1
ATOM 757 N N . ASP A 1 102 ? -1.932 2.143 18.312 1 97.38 102 ASP A N 1
ATOM 758 C CA . ASP A 1 102 ? -0.787 1.725 19.125 1 97.38 102 ASP A CA 1
ATOM 759 C C . ASP A 1 102 ? 0.477 1.63 18.266 1 97.38 102 ASP A C 1
ATOM 761 O O . ASP A 1 102 ? 0.399 1.453 17.047 1 97.38 102 ASP A O 1
ATOM 765 N N . ASN A 1 103 ? 1.648 1.783 18.922 1 97.69 103 ASN A N 1
ATOM 766 C CA . ASN A 1 103 ? 2.947 1.585 18.281 1 97.69 103 ASN A CA 1
ATOM 767 C C . ASN A 1 103 ? 3.094 2.441 17.031 1 97.69 103 ASN A C 1
ATOM 769 O O . ASN A 1 103 ? 3.68 2.004 16.047 1 97.69 103 ASN A O 1
ATOM 773 N N . SER A 1 104 ? 2.477 3.637 17 1 98 104 SER A N 1
ATOM 774 C CA . SER A 1 104 ? 2.408 4.414 15.758 1 98 104 SER A CA 1
ATOM 775 C C . SER A 1 104 ? 3.279 5.664 15.852 1 98 104 SER A C 1
ATOM 777 O O . SER A 1 104 ? 3.131 6.59 15.047 1 98 104 SER A O 1
ATOM 779 N N . GLY A 1 105 ? 4.18 5.762 16.781 1 96.5 105 GLY A N 1
ATOM 780 C CA . GLY A 1 105 ? 5.055 6.914 16.938 1 96.5 105 GLY A CA 1
ATOM 781 C C . GLY A 1 105 ? 6.148 6.969 15.883 1 96.5 105 GLY A C 1
ATOM 782 O O . GLY A 1 105 ? 6.199 6.125 14.984 1 96.5 105 GLY A O 1
ATOM 783 N N . GLN A 1 106 ? 6.922 8.062 15.969 1 94.81 106 GLN A N 1
ATOM 784 C CA . GLN A 1 106 ? 8.102 8.242 15.133 1 94.81 106 GLN A CA 1
ATOM 785 C C . GLN A 1 106 ? 7.766 8.07 13.656 1 94.81 106 GLN A C 1
ATOM 787 O O . GLN A 1 106 ? 6.863 8.734 13.141 1 94.81 106 GLN A O 1
ATOM 792 N N . GLY A 1 107 ? 8.43 7.215 12.992 1 96.69 107 GLY A N 1
ATOM 793 C CA . GLY A 1 107 ? 8.297 7.09 11.555 1 96.69 107 GLY A CA 1
ATOM 794 C C . GLY A 1 107 ? 6.918 6.621 11.117 1 96.69 107 GLY A C 1
ATOM 795 O O . GLY A 1 107 ? 6.574 6.699 9.938 1 96.69 107 GLY A O 1
ATOM 796 N N . TYR A 1 108 ? 6.082 6.227 12.023 1 98.19 108 TYR A N 1
ATOM 797 C CA . TYR A 1 108 ? 4.762 5.707 11.688 1 98.19 108 TYR A CA 1
ATOM 798 C C . TYR A 1 108 ? 3.711 6.809 11.766 1 98.19 108 TYR A C 1
ATOM 800 O O . TYR A 1 108 ? 2.523 6.559 11.531 1 98.19 108 TYR A O 1
ATOM 808 N N . LEU A 1 109 ? 4.055 7.961 12.141 1 98.38 109 LEU A N 1
ATOM 809 C CA . LEU A 1 109 ? 3.4 9.258 11.977 1 98.38 109 LEU A CA 1
ATOM 810 C C . LEU A 1 109 ? 2.027 9.258 12.641 1 98.38 109 LEU A C 1
ATOM 812 O O . LEU A 1 109 ? 1.15 10.039 12.258 1 98.38 109 LEU A O 1
ATOM 816 N N . GLY A 1 110 ? 1.79 8.344 13.531 1 98.19 110 GLY A N 1
ATOM 817 C CA . GLY A 1 110 ? 0.54 8.32 14.273 1 98.19 110 GLY A CA 1
ATOM 818 C C . GLY A 1 110 ? -0.622 7.77 13.461 1 98.19 110 GLY A C 1
ATOM 819 O O . GLY A 1 110 ? -1.784 7.98 13.812 1 98.19 110 GLY A O 1
ATOM 820 N N . VAL A 1 111 ? -0.31 7.066 12.336 1 98.12 111 VAL A N 1
ATOM 821 C CA . VAL A 1 111 ? -1.414 6.598 11.508 1 98.12 111 VAL A CA 1
ATOM 822 C C . VAL A 1 111 ? -1.248 5.109 11.211 1 98.12 111 VAL A C 1
ATOM 824 O O . VAL A 1 111 ? -2.184 4.453 10.75 1 98.12 111 VAL A O 1
ATOM 827 N N . VAL A 1 112 ? -0.099 4.57 11.477 1 97.94 112 VAL A N 1
ATOM 828 C CA . VAL A 1 112 ? 0.184 3.164 11.195 1 97.94 112 VAL A CA 1
ATOM 829 C C . VAL A 1 112 ? 0.661 2.471 12.469 1 97.94 112 VAL A C 1
ATOM 831 O O . VAL A 1 112 ? 1.585 2.947 13.133 1 97.94 112 VAL A O 1
ATOM 834 N N . ASP A 1 113 ? -0 1.381 12.867 1 98.25 113 ASP A N 1
ATOM 835 C CA . ASP A 1 113 ? 0.522 0.52 13.922 1 98.25 113 ASP A CA 1
ATOM 836 C C . ASP A 1 113 ? 1.652 -0.365 13.398 1 98.25 113 ASP A C 1
ATOM 838 O O . ASP A 1 113 ? 1.431 -1.223 12.539 1 98.25 113 ASP A O 1
ATOM 842 N N . ALA A 1 114 ? 2.852 -0.172 13.961 1 97.94 114 ALA A N 1
ATOM 843 C CA . ALA A 1 114 ? 4.047 -0.868 13.492 1 97.94 114 ALA A CA 1
ATOM 844 C C . ALA A 1 114 ? 3.875 -2.381 13.586 1 97.94 114 ALA A C 1
ATOM 846 O O . ALA A 1 114 ? 4.527 -3.133 12.859 1 97.94 114 ALA A O 1
ATOM 847 N N . ASN A 1 115 ? 3.02 -2.855 14.43 1 98.12 115 ASN A N 1
ATOM 848 C CA . ASN A 1 115 ? 2.896 -4.281 14.719 1 98.12 115 ASN A CA 1
ATOM 849 C C . ASN A 1 115 ? 1.662 -4.883 14.055 1 98.12 115 ASN A C 1
ATOM 851 O O . ASN A 1 115 ? 1.174 -5.934 14.477 1 98.12 115 ASN A O 1
ATOM 855 N N . LYS A 1 116 ? 1.182 -4.148 13.047 1 97.56 116 LYS A N 1
ATOM 856 C CA . LYS A 1 116 ? 0.022 -4.656 12.32 1 97.56 116 LYS A CA 1
ATOM 857 C C . LYS A 1 116 ? 0.185 -4.461 10.812 1 97.56 116 LYS A C 1
ATOM 859 O O . LYS A 1 116 ? 0.609 -3.393 10.367 1 97.56 116 LYS A O 1
ATOM 864 N N . ALA A 1 117 ? -0.2 -5.496 10.055 1 97.25 117 ALA A N 1
ATOM 865 C CA . ALA A 1 117 ? -0.149 -5.406 8.594 1 97.25 117 ALA A CA 1
ATOM 866 C C . ALA A 1 117 ? -1.36 -4.652 8.047 1 97.25 117 ALA A C 1
ATOM 868 O O . ALA A 1 117 ? -1.312 -4.102 6.949 1 97.25 117 ALA A O 1
ATOM 869 N N . LEU A 1 118 ? -2.439 -4.684 8.805 1 95.5 118 LEU A N 1
ATOM 870 C CA . LEU A 1 118 ? -3.693 -4.113 8.328 1 95.5 118 LEU A CA 1
ATOM 871 C C . LEU A 1 118 ? -3.861 -2.68 8.812 1 95.5 118 LEU A C 1
ATOM 873 O O . LEU A 1 118 ? -4.418 -2.447 9.891 1 95.5 118 LEU A O 1
ATOM 877 N N . ASN A 1 119 ? -3.285 -1.774 8.094 1 94.81 119 ASN A N 1
ATOM 878 C CA . ASN A 1 119 ? -3.432 -0.335 8.281 1 94.81 119 ASN A CA 1
ATOM 879 C C . ASN A 1 119 ? -4.121 0.32 7.086 1 94.81 119 ASN A C 1
ATOM 881 O O . ASN A 1 119 ? -3.498 0.542 6.047 1 94.81 119 ASN A O 1
ATOM 885 N N . LYS A 1 120 ? -5.359 0.663 7.211 1 93.75 120 LYS A N 1
ATOM 886 C CA . LYS A 1 120 ? -6.137 1.174 6.086 1 93.75 120 LYS A CA 1
ATOM 887 C C . LYS A 1 120 ? -6.203 2.697 6.109 1 93.75 120 LYS A C 1
ATOM 889 O O . LYS A 1 120 ? -6.848 3.281 6.984 1 93.75 120 LYS A O 1
ATOM 894 N N . PHE A 1 121 ? -5.535 3.314 5.133 1 96.94 121 PHE A N 1
ATOM 895 C CA . PHE A 1 121 ? -5.566 4.77 5.035 1 96.94 121 PHE A CA 1
ATOM 896 C C . PHE A 1 121 ? -4.969 5.234 3.711 1 96.94 121 PHE A C 1
ATOM 898 O O . PHE A 1 121 ? -4.289 4.469 3.025 1 96.94 121 PHE A O 1
ATOM 905 N N . VAL A 1 122 ? -5.352 6.426 3.287 1 97.31 122 VAL A N 1
ATOM 906 C CA . VAL A 1 122 ? -4.66 7.207 2.268 1 97.31 122 VAL A CA 1
ATOM 907 C C . VAL A 1 122 ? -4.105 8.492 2.887 1 97.31 122 VAL A C 1
ATOM 909 O O . VAL A 1 122 ? -4.805 9.18 3.629 1 97.31 122 VAL A O 1
ATOM 912 N N . GLY A 1 123 ? -2.826 8.742 2.627 1 98.44 123 GLY A N 1
ATOM 913 C CA . GLY A 1 123 ? -2.234 9.898 3.279 1 98.44 123 GLY A CA 1
ATOM 914 C C . GLY A 1 123 ? -1.21 10.617 2.416 1 98.44 123 GLY A C 1
ATOM 915 O O . GLY A 1 123 ? -0.744 10.062 1.415 1 98.44 123 GLY A O 1
ATOM 916 N N . VAL A 1 124 ? -0.996 11.875 2.723 1 98.81 124 VAL A N 1
ATOM 917 C CA . VAL A 1 124 ? 0.117 12.672 2.211 1 98.81 124 VAL A CA 1
ATOM 918 C C . VAL A 1 124 ? 1.057 13.039 3.355 1 98.81 124 VAL A C 1
ATOM 920 O O . VAL A 1 124 ? 0.69 13.82 4.238 1 98.81 124 VAL A O 1
ATOM 923 N N . GLU A 1 125 ? 2.229 12.492 3.326 1 98.56 125 GLU A N 1
ATOM 924 C CA . GLU A 1 125 ? 3.156 12.758 4.422 1 98.56 125 GLU A CA 1
ATOM 925 C C . GLU A 1 125 ? 4.176 13.82 4.043 1 98.56 125 GLU A C 1
ATOM 927 O O . GLU A 1 125 ? 4.547 13.945 2.871 1 98.56 125 GLU A O 1
ATOM 932 N N . PHE A 1 126 ? 4.504 14.617 4.934 1 98 126 PHE A N 1
ATOM 933 C CA . PHE A 1 126 ? 5.602 15.57 4.93 1 98 126 PHE A CA 1
ATOM 934 C C . PHE A 1 126 ? 6.672 15.172 5.938 1 98 126 PHE A C 1
ATOM 936 O O . PHE A 1 126 ? 6.543 15.445 7.133 1 98 126 PHE A O 1
ATOM 943 N N . ASP A 1 127 ? 7.688 14.531 5.371 1 96.19 127 ASP A N 1
ATOM 944 C CA . ASP A 1 127 ? 8.625 13.773 6.199 1 96.19 127 ASP A CA 1
ATOM 945 C C . ASP A 1 127 ? 10.039 14.344 6.09 1 96.19 127 ASP A C 1
ATOM 947 O O . ASP A 1 127 ? 10.625 14.352 5.008 1 96.19 127 ASP A O 1
ATOM 951 N N . ASN A 1 128 ? 10.57 14.852 7.18 1 94 128 ASN A N 1
ATOM 952 C CA . ASN A 1 128 ? 11.891 15.484 7.148 1 94 128 ASN A CA 1
ATOM 953 C C . ASN A 1 128 ? 12.961 14.57 7.738 1 94 128 ASN A C 1
ATOM 955 O O . ASN A 1 128 ? 14.062 15.016 8.047 1 94 128 ASN A O 1
ATOM 959 N N . TYR A 1 129 ? 12.641 13.352 7.996 1 94.38 129 TYR A N 1
ATOM 960 C CA . TYR A 1 129 ? 13.586 12.352 8.484 1 94.38 129 TYR A CA 1
ATOM 961 C C . TYR A 1 129 ? 13.492 11.07 7.668 1 94.38 129 TYR A C 1
ATOM 963 O O . TYR A 1 129 ? 12.406 10.516 7.492 1 94.38 129 TYR A O 1
ATOM 971 N N . ALA A 1 130 ? 14.648 10.555 7.23 1 93.25 130 ALA A N 1
ATOM 972 C CA . ALA A 1 130 ? 14.688 9.359 6.402 1 93.25 130 ALA A CA 1
ATOM 973 C C . ALA A 1 130 ? 14.859 8.102 7.254 1 93.25 130 ALA A C 1
ATOM 975 O O . ALA A 1 130 ? 15.977 7.75 7.629 1 93.25 130 ALA A O 1
ATOM 976 N N . ASN A 1 131 ? 13.773 7.473 7.582 1 94.56 131 ASN A N 1
ATOM 977 C CA . ASN A 1 131 ? 13.859 6.141 8.164 1 94.56 131 ASN A CA 1
ATOM 978 C C . ASN A 1 131 ? 14.359 5.117 7.145 1 94.56 131 ASN A C 1
ATOM 980 O O . ASN A 1 131 ? 14.43 5.406 5.949 1 94.56 131 ASN A O 1
ATOM 984 N N . PRO A 1 132 ? 14.672 3.844 7.582 1 91 132 PRO A N 1
ATOM 985 C CA . PRO A 1 132 ? 15.211 2.85 6.648 1 91 132 PRO A CA 1
ATOM 986 C C . PRO A 1 132 ? 14.266 2.549 5.492 1 91 132 PRO A C 1
ATOM 988 O O . PRO A 1 132 ? 14.711 2.174 4.402 1 91 132 PRO A O 1
ATOM 991 N N . TRP A 1 133 ? 12.953 2.748 5.641 1 92.75 133 TRP A N 1
ATOM 992 C CA . TRP A 1 133 ? 11.984 2.428 4.602 1 92.75 133 TRP A CA 1
ATOM 993 C C . TRP A 1 133 ? 11.68 3.654 3.748 1 92.75 133 TRP A C 1
ATOM 995 O O . TRP A 1 133 ? 10.891 3.578 2.799 1 92.75 133 TRP A O 1
ATOM 1005 N N . ASP A 1 134 ? 12.312 4.727 4.07 1 93.19 134 ASP A N 1
ATOM 1006 C CA . ASP A 1 134 ? 12.117 5.961 3.32 1 93.19 134 ASP A CA 1
ATOM 1007 C C . ASP A 1 134 ? 13.18 6.125 2.238 1 93.19 134 ASP A C 1
ATOM 1009 O O . ASP A 1 134 ? 14.234 5.488 2.297 1 93.19 134 ASP A O 1
ATOM 1013 N N . PRO A 1 135 ? 12.82 7 1.168 1 90.5 135 PRO A N 1
ATOM 1014 C CA . PRO A 1 135 ? 13.961 7.453 0.365 1 90.5 135 PRO A CA 1
ATOM 1015 C C . PRO A 1 135 ? 15.016 8.164 1.198 1 90.5 135 PRO A C 1
ATOM 1017 O O . PRO A 1 135 ? 14.742 8.602 2.32 1 90.5 135 PRO A O 1
ATOM 1020 N N . SER A 1 136 ? 16.25 8.273 0.695 1 90.81 136 SER A N 1
ATOM 1021 C CA . SER A 1 136 ? 17.391 8.789 1.447 1 90.81 136 SER A CA 1
ATOM 1022 C C . SER A 1 136 ? 17.328 10.305 1.588 1 90.81 136 SER A C 1
ATOM 1024 O O . SER A 1 136 ? 18.297 10.938 2.014 1 90.81 136 SER A O 1
ATOM 1026 N N . TYR A 1 137 ? 16.219 10.922 1.217 1 92.62 137 TYR A N 1
ATOM 1027 C CA . TYR A 1 137 ? 16.062 12.367 1.269 1 92.62 137 TYR A CA 1
ATOM 1028 C C . TYR A 1 137 ? 14.75 12.75 1.941 1 92.62 137 TYR A C 1
ATOM 1030 O O . TYR A 1 137 ? 13.828 11.938 2.027 1 92.62 137 TYR A O 1
ATOM 1038 N N . LYS A 1 138 ? 14.68 14.008 2.492 1 94.12 138 LYS A N 1
ATOM 1039 C CA . LYS A 1 138 ? 13.406 14.547 2.951 1 94.12 138 LYS A CA 1
ATOM 1040 C C . LYS A 1 138 ? 12.375 14.562 1.823 1 94.12 138 LYS A C 1
ATOM 1042 O O . LYS A 1 138 ? 12.711 14.891 0.681 1 94.12 138 LYS A O 1
ATOM 1047 N N . HIS A 1 139 ? 11.172 14.141 2.182 1 95.5 139 HIS A N 1
ATOM 1048 C CA . HIS A 1 139 ? 10.273 13.945 1.051 1 95.5 139 HIS A CA 1
ATOM 1049 C C . HIS A 1 139 ? 8.828 14.242 1.435 1 95.5 139 HIS A C 1
ATOM 1051 O O . HIS A 1 139 ? 8.5 14.297 2.621 1 95.5 139 HIS A O 1
ATOM 1057 N N . ILE A 1 140 ? 8.094 14.578 0.452 1 97.69 140 ILE A N 1
ATOM 1058 C CA . ILE A 1 140 ? 6.637 14.453 0.464 1 97.69 140 ILE A CA 1
ATOM 1059 C C . ILE A 1 140 ? 6.23 13.125 -0.178 1 97.69 140 ILE A C 1
ATOM 1061 O O . ILE A 1 140 ? 6.758 12.75 -1.227 1 97.69 140 ILE A O 1
ATOM 1065 N N . GLY A 1 141 ? 5.383 12.398 0.511 1 97 141 GLY A N 1
ATOM 1066 C CA . GLY A 1 141 ? 4.992 11.086 0.01 1 97 141 GLY A CA 1
ATOM 1067 C C . GLY A 1 141 ? 3.49 10.867 0.031 1 97 141 GLY A C 1
ATOM 1068 O O . GLY A 1 141 ? 2.793 11.391 0.901 1 97 141 GLY A O 1
ATOM 1069 N N . ILE A 1 142 ? 3.031 10.148 -0.986 1 96.94 142 ILE A N 1
ATOM 1070 C CA . ILE A 1 142 ? 1.672 9.617 -0.95 1 96.94 142 ILE A CA 1
ATOM 1071 C C . ILE A 1 142 ? 1.688 8.188 -0.417 1 96.94 142 ILE A C 1
ATOM 1073 O O . ILE A 1 142 ? 2.455 7.348 -0.897 1 96.94 142 ILE A O 1
ATOM 1077 N N . ASN A 1 143 ? 0.93 7.953 0.589 1 97 143 ASN A N 1
ATOM 1078 C CA . ASN A 1 143 ? 0.851 6.652 1.248 1 97 143 ASN A CA 1
ATOM 1079 C C . ASN A 1 143 ? -0.517 6.008 1.05 1 97 143 ASN A C 1
ATOM 1081 O O . ASN A 1 143 ? -1.548 6.652 1.255 1 97 143 ASN A O 1
ATOM 1085 N N . VAL A 1 144 ? -0.47 4.77 0.638 1 95.12 144 VAL A N 1
ATOM 1086 C CA . VAL A 1 144 ? -1.696 4 0.466 1 95.12 144 VAL A CA 1
ATOM 1087 C C . VAL A 1 144 ? -1.598 2.691 1.247 1 95.12 144 VAL A C 1
ATOM 1089 O O . VAL A 1 144 ? -0.881 1.772 0.844 1 95.12 144 VAL A O 1
ATOM 1092 N N . ASN A 1 145 ? -2.248 2.59 2.389 1 95.81 145 ASN A N 1
ATOM 1093 C CA . ASN A 1 145 ? -2.373 1.44 3.279 1 95.81 145 ASN A CA 1
ATOM 1094 C C . ASN A 1 145 ? -1.014 1 3.818 1 95.81 145 ASN A C 1
ATOM 1096 O O . ASN A 1 145 ? -0.862 -0.132 4.281 1 95.81 145 ASN A O 1
ATOM 1100 N N . SER A 1 146 ? -0.076 1.834 3.691 1 96.19 146 SER A N 1
ATOM 1101 C CA . SER A 1 146 ? 1.287 1.525 4.113 1 96.19 146 SER A CA 1
ATOM 1102 C C . SER A 1 146 ? 2.07 2.797 4.43 1 96.19 146 SER A C 1
ATOM 1104 O O . SER A 1 146 ? 1.808 3.852 3.85 1 96.19 146 SER A O 1
ATOM 1106 N N . ILE A 1 147 ? 3.057 2.613 5.352 1 97.12 147 ILE A N 1
ATOM 1107 C CA . ILE A 1 147 ? 3.938 3.738 5.641 1 97.12 147 ILE A CA 1
ATOM 1108 C C . ILE A 1 147 ? 4.953 3.902 4.512 1 97.12 147 ILE A C 1
ATOM 1110 O O . ILE A 1 147 ? 5.59 4.949 4.391 1 97.12 147 ILE A O 1
ATOM 1114 N N . TYR A 1 148 ? 5.172 2.816 3.73 1 95.31 148 TYR A N 1
ATOM 1115 C CA . TYR A 1 148 ? 5.914 3.01 2.49 1 95.31 148 TYR A CA 1
ATOM 1116 C C . TYR A 1 148 ? 5.184 3.977 1.563 1 95.31 148 TYR A C 1
ATOM 1118 O O . TYR A 1 148 ? 4.008 3.777 1.25 1 95.31 148 TYR A O 1
ATOM 1126 N N . SER A 1 149 ? 5.902 5 1.179 1 95.12 149 SER A N 1
ATOM 1127 C CA . SER A 1 149 ? 5.305 5.891 0.191 1 95.12 149 SER A CA 1
ATOM 1128 C C . SER A 1 149 ? 5.219 5.223 -1.177 1 95.12 149 SER A C 1
ATOM 1130 O O . SER A 1 149 ? 6.18 4.598 -1.63 1 95.12 149 SER A O 1
ATOM 1132 N N . SER A 1 150 ? 4.055 5.305 -1.793 1 91.25 150 SER A N 1
ATOM 1133 C CA . SER A 1 150 ? 3.893 4.762 -3.139 1 91.25 150 SER A CA 1
ATOM 1134 C C . SER A 1 150 ? 4.484 5.699 -4.188 1 91.25 150 SER A C 1
ATOM 1136 O O . SER A 1 150 ? 4.797 5.273 -5.301 1 91.25 150 SER A O 1
ATOM 1138 N N . LYS A 1 151 ? 4.523 6.926 -3.863 1 91.31 151 LYS A N 1
ATOM 1139 C CA . LYS A 1 151 ? 5.172 7.965 -4.656 1 91.31 151 LYS A CA 1
ATOM 1140 C C . LYS A 1 151 ? 5.812 9.023 -3.758 1 91.31 151 LYS A C 1
ATOM 1142 O O . LYS A 1 151 ? 5.25 9.391 -2.727 1 91.31 151 LYS A O 1
ATOM 1147 N N . THR A 1 152 ? 7.027 9.516 -4.215 1 94.31 152 THR A N 1
ATOM 1148 C CA . THR A 1 152 ? 7.715 10.508 -3.406 1 94.31 152 THR A CA 1
ATOM 1149 C C . THR A 1 152 ? 8.242 11.648 -4.277 1 94.31 152 THR A C 1
ATOM 1151 O O . THR A 1 152 ? 8.398 11.484 -5.488 1 94.31 152 THR A O 1
ATOM 1154 N N . VAL A 1 153 ? 8.359 12.773 -3.654 1 94.94 153 VAL A N 1
ATOM 1155 C CA . VAL A 1 153 ? 9.07 13.898 -4.246 1 94.94 153 VAL A CA 1
ATOM 1156 C C . VAL A 1 153 ? 9.922 14.586 -3.18 1 94.94 153 VAL A C 1
ATOM 1158 O O . VAL A 1 153 ? 9.516 14.688 -2.02 1 94.94 153 VAL A O 1
ATOM 1161 N N . LYS A 1 154 ? 11.125 14.922 -3.639 1 93.94 154 LYS A N 1
ATOM 1162 C CA . LYS A 1 154 ? 11.984 15.68 -2.738 1 93.94 154 LYS A CA 1
ATOM 1163 C C . LYS A 1 154 ? 11.422 17.078 -2.49 1 93.94 154 LYS A C 1
ATOM 1165 O O . LYS A 1 154 ? 10.781 17.656 -3.367 1 93.94 154 LYS A O 1
ATOM 1170 N N . TRP A 1 155 ? 11.594 17.562 -1.293 1 90.62 155 TRP A N 1
ATOM 1171 C CA . TRP A 1 155 ? 11.234 18.953 -1.036 1 90.62 155 TRP A CA 1
ATOM 1172 C C . TRP A 1 155 ? 12.336 19.672 -0.267 1 90.62 155 TRP A C 1
ATOM 1174 O O . TRP A 1 155 ? 13.117 19.031 0.447 1 90.62 155 TRP A O 1
ATOM 1184 N N . ASN A 1 156 ? 12.484 20.953 -0.54 1 88.12 156 ASN A N 1
ATOM 1185 C CA . ASN A 1 156 ? 13.461 21.766 0.171 1 88.12 156 ASN A CA 1
ATOM 1186 C C . ASN A 1 156 ? 12.859 22.406 1.414 1 88.12 156 ASN A C 1
ATOM 1188 O O . ASN A 1 156 ? 12.586 23.609 1.427 1 88.12 156 ASN A O 1
ATOM 1192 N N . TRP A 1 157 ? 12.75 21.625 2.414 1 88.69 157 TRP A N 1
ATOM 1193 C CA . TRP A 1 157 ? 12.195 22.078 3.686 1 88.69 157 TRP A CA 1
ATOM 1194 C C . TRP A 1 157 ? 13.25 22.797 4.516 1 88.69 157 TRP A C 1
ATOM 1196 O O . TRP A 1 157 ? 14.398 22.359 4.59 1 88.69 157 TRP A O 1
ATOM 1206 N N . VAL A 1 158 ? 12.898 23.938 5.082 1 91.25 158 VAL A N 1
ATOM 1207 C CA . VAL A 1 158 ? 13.703 24.688 6.051 1 91.25 158 VAL A CA 1
ATOM 1208 C C . VAL A 1 158 ? 12.945 24.781 7.375 1 91.25 158 VAL A C 1
ATOM 1210 O O . VAL A 1 158 ? 11.781 25.188 7.402 1 91.25 158 VAL A O 1
ATOM 1213 N N . SER A 1 159 ? 13.641 24.438 8.492 1 93.38 159 SER A N 1
ATOM 1214 C CA . SER A 1 159 ? 13.023 24.5 9.812 1 93.38 159 SER A CA 1
ATOM 1215 C C . SER A 1 159 ? 12.453 25.891 10.078 1 93.38 159 SER A C 1
ATOM 1217 O O . SER A 1 159 ? 13.125 26.906 9.844 1 93.38 159 SER A O 1
ATOM 1219 N N . GLY A 1 160 ? 11.219 25.859 10.5 1 94.19 160 GLY A N 1
ATOM 1220 C CA . GLY A 1 160 ? 10.602 27.125 10.906 1 94.19 160 GLY A CA 1
ATOM 1221 C C . GLY A 1 160 ? 9.914 27.844 9.758 1 94.19 160 GLY A C 1
ATOM 1222 O O . GLY A 1 160 ? 9.258 28.859 9.969 1 94.19 160 GLY A O 1
ATOM 1223 N N . SER A 1 161 ? 10.047 27.328 8.57 1 94.62 161 SER A N 1
ATOM 1224 C CA . SER A 1 161 ? 9.398 27.969 7.43 1 94.62 161 SER A CA 1
ATOM 1225 C C . SER A 1 161 ? 7.93 27.578 7.34 1 94.62 161 SER A C 1
ATOM 1227 O O . SER A 1 161 ? 7.574 26.406 7.531 1 94.62 161 SER A O 1
ATOM 1229 N N . LEU A 1 162 ? 7.152 28.641 7.059 1 96.75 162 LEU A N 1
ATOM 1230 C CA . LEU A 1 162 ? 5.73 28.375 6.848 1 96.75 162 LEU A CA 1
ATOM 1231 C C . LEU A 1 162 ? 5.48 27.781 5.465 1 96.75 162 LEU A C 1
ATOM 1233 O O . LEU A 1 162 ? 5.938 28.344 4.461 1 96.75 162 LEU A O 1
ATOM 1237 N N . LEU A 1 163 ? 4.754 26.656 5.426 1 97.25 163 LEU A N 1
ATOM 1238 C CA . LEU A 1 163 ? 4.395 26 4.172 1 97.25 163 LEU A CA 1
ATOM 1239 C C . LEU A 1 163 ? 2.879 25.969 3.992 1 97.25 163 LEU A C 1
ATOM 1241 O O . LEU A 1 163 ? 2.141 25.75 4.957 1 97.25 163 LEU A O 1
ATOM 1245 N N . ASN A 1 164 ? 2.473 26.25 2.762 1 97.88 164 ASN A N 1
ATOM 1246 C CA . ASN A 1 164 ? 1.07 26.156 2.367 1 97.88 164 ASN A CA 1
ATOM 1247 C C . ASN A 1 164 ? 0.824 24.953 1.454 1 97.88 164 ASN A C 1
ATOM 1249 O O . ASN A 1 164 ? 1.486 24.812 0.426 1 97.88 164 ASN A O 1
ATOM 1253 N N . VAL A 1 165 ? -0.133 24.109 1.879 1 98.62 165 VAL A N 1
ATOM 1254 C CA . VAL A 1 165 ? -0.393 22.875 1.148 1 98.62 165 VAL A CA 1
ATOM 1255 C C . VAL A 1 165 ? -1.81 22.891 0.579 1 98.62 165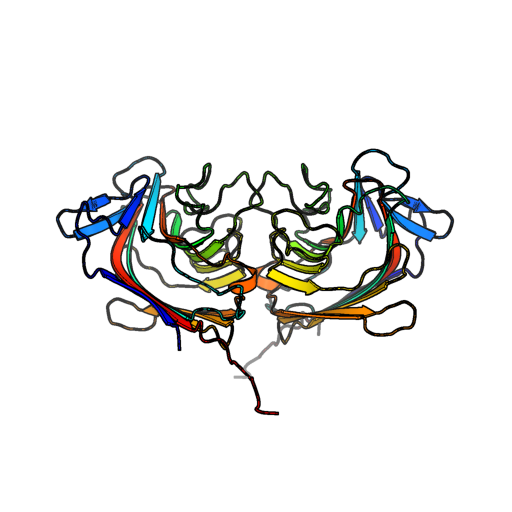 VAL A C 1
ATOM 1257 O O . VAL A 1 165 ? -2.748 23.328 1.251 1 98.62 165 VAL A O 1
ATOM 1260 N N . ASN A 1 166 ? -1.913 22.516 -0.665 1 98.75 166 ASN A N 1
ATOM 1261 C CA . ASN A 1 166 ? -3.193 22.25 -1.312 1 98.75 166 ASN A CA 1
ATOM 1262 C C . ASN A 1 166 ? -3.256 20.828 -1.869 1 98.75 166 ASN A C 1
ATOM 1264 O O . ASN A 1 166 ? -2.42 20.438 -2.686 1 98.75 166 ASN A O 1
ATOM 1268 N N . ILE A 1 167 ? -4.203 20 -1.372 1 98.88 167 ILE A N 1
ATOM 1269 C CA . ILE A 1 167 ? -4.43 18.641 -1.841 1 98.88 167 ILE A CA 1
ATOM 1270 C C . ILE A 1 167 ? -5.801 18.547 -2.51 1 98.88 167 ILE A C 1
ATOM 1272 O O . ILE A 1 167 ? -6.82 18.891 -1.905 1 98.88 167 ILE A O 1
ATOM 1276 N N . ILE A 1 168 ? -5.832 18.141 -3.77 1 98.81 168 ILE A N 1
ATOM 1277 C CA . ILE A 1 168 ? -7.074 17.984 -4.523 1 98.81 168 ILE A CA 1
ATOM 1278 C C . ILE A 1 168 ? -7.227 16.531 -4.965 1 98.81 168 ILE A C 1
ATOM 1280 O O . ILE A 1 168 ? -6.309 15.945 -5.551 1 98.81 168 ILE A O 1
ATOM 1284 N N . TYR A 1 169 ? -8.328 15.977 -4.629 1 98.81 169 TYR A N 1
ATOM 1285 C CA . TYR A 1 169 ? -8.711 14.703 -5.23 1 98.81 169 TYR A CA 1
ATOM 1286 C C . TYR A 1 169 ? -9.805 14.898 -6.266 1 98.81 169 TYR A C 1
ATOM 1288 O O . TYR A 1 169 ? -10.883 15.406 -5.945 1 98.81 169 TYR A O 1
ATOM 1296 N N . ASP A 1 170 ? -9.492 14.539 -7.441 1 98.31 170 ASP A N 1
ATOM 1297 C CA . ASP A 1 170 ? -10.469 14.539 -8.531 1 98.31 170 ASP A CA 1
ATOM 1298 C C . ASP A 1 170 ? -11.016 13.141 -8.781 1 98.31 170 ASP A C 1
ATOM 1300 O O . ASP A 1 170 ? -10.305 12.266 -9.266 1 98.31 170 ASP A O 1
ATOM 1304 N N . SER A 1 171 ? -12.305 12.961 -8.5 1 97 171 SER A N 1
ATOM 1305 C CA . SER A 1 171 ? -12.891 11.625 -8.562 1 97 171 SER A CA 1
ATOM 1306 C C . SER A 1 171 ? -13.031 11.156 -10 1 97 171 SER A C 1
ATOM 1308 O O . SER A 1 171 ? -13.023 9.953 -10.273 1 97 171 SER A O 1
ATOM 1310 N N . LEU A 1 172 ? -13.164 12.039 -10.938 1 95.25 172 LEU A N 1
ATOM 1311 C CA . LEU A 1 172 ? -13.312 11.656 -12.336 1 95.25 172 LEU A CA 1
ATOM 1312 C C . LEU A 1 172 ? -12.031 11.031 -12.867 1 95.25 172 LEU A C 1
ATOM 1314 O O . LEU A 1 172 ? -12.062 9.961 -13.484 1 95.25 172 LEU A O 1
ATOM 1318 N N . SER A 1 173 ? -10.938 11.641 -12.555 1 94.88 173 SER A N 1
ATOM 1319 C CA . SER A 1 173 ? -9.664 11.102 -13.016 1 94.88 173 SER A CA 1
ATOM 1320 C C . SER A 1 173 ? -9.047 10.172 -11.977 1 94.88 173 SER A C 1
ATOM 1322 O O . SER A 1 173 ? -8.016 9.539 -12.234 1 94.88 173 SER A O 1
ATOM 1324 N N . THR A 1 174 ? -9.68 10.023 -10.797 1 94.19 174 THR A N 1
ATOM 1325 C CA . THR A 1 174 ? -9.172 9.242 -9.672 1 94.19 174 THR A CA 1
ATOM 1326 C C . THR A 1 174 ? -7.75 9.664 -9.32 1 94.19 174 THR A C 1
ATOM 1328 O O . THR A 1 174 ? -6.883 8.812 -9.109 1 94.19 174 THR A O 1
ATOM 1331 N N . THR A 1 175 ? -7.551 10.984 -9.312 1 96.5 175 THR A N 1
ATOM 1332 C CA . THR A 1 175 ? -6.195 11.492 -9.133 1 96.5 175 THR A CA 1
ATOM 1333 C C . THR A 1 175 ? -6.102 12.336 -7.867 1 96.5 175 THR A C 1
ATOM 1335 O O . THR A 1 175 ? -6.961 13.188 -7.617 1 96.5 175 THR A O 1
ATOM 1338 N N . LEU A 1 176 ? -5.078 12.07 -7.074 1 97.94 176 LEU A N 1
ATOM 1339 C CA . LEU A 1 176 ? -4.691 12.906 -5.945 1 97.94 176 LEU A CA 1
ATOM 1340 C C . LEU A 1 176 ? -3.539 13.828 -6.32 1 97.94 176 LEU A C 1
ATOM 1342 O O . LEU A 1 176 ? -2.473 13.359 -6.73 1 97.94 176 LEU A O 1
ATOM 1346 N N . ASN A 1 177 ? -3.824 15.141 -6.211 1 98.38 177 ASN A N 1
ATOM 1347 C CA . ASN A 1 177 ? -2.824 16.156 -6.531 1 98.38 177 ASN A CA 1
ATOM 1348 C C . ASN A 1 177 ? -2.434 16.969 -5.301 1 98.38 177 ASN A C 1
ATOM 1350 O O . ASN A 1 177 ? -3.299 17.406 -4.543 1 98.38 177 ASN A O 1
ATOM 1354 N N . VAL A 1 178 ? -1.118 17.125 -5.102 1 98.69 178 VAL A N 1
ATOM 1355 C CA . VAL A 1 178 ? -0.588 17.875 -3.969 1 98.69 178 VAL A CA 1
ATOM 1356 C C . VAL A 1 178 ? 0.295 19.016 -4.469 1 98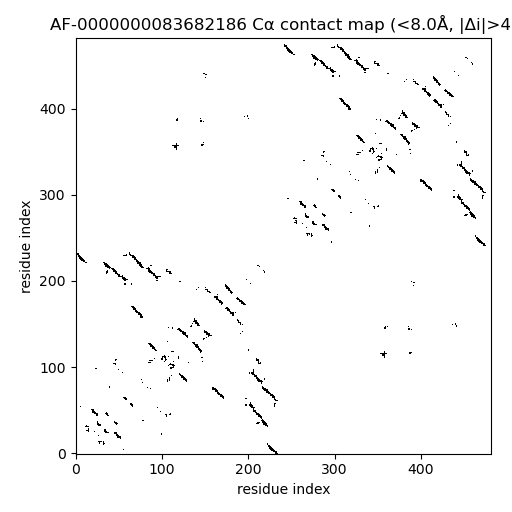.69 178 VAL A C 1
ATOM 1358 O O . VAL A 1 178 ? 1.21 18.797 -5.266 1 98.69 178 VAL A O 1
ATOM 1361 N N . VAL A 1 179 ? -0.006 20.188 -4.031 1 98.12 179 VAL A N 1
ATOM 1362 C CA . VAL A 1 179 ? 0.825 21.359 -4.312 1 98.12 179 VAL A CA 1
ATOM 1363 C C . VAL A 1 179 ? 1.301 21.984 -3 1 98.12 179 VAL A C 1
ATOM 1365 O O . VAL A 1 179 ? 0.498 22.234 -2.098 1 98.12 179 VAL A O 1
ATOM 1368 N N . VAL A 1 180 ? 2.574 22.203 -2.918 1 97.88 180 VAL A N 1
ATOM 1369 C CA . VAL A 1 180 ? 3.152 22.844 -1.741 1 97.88 180 VAL A CA 1
ATOM 1370 C C . VAL A 1 180 ? 3.781 24.172 -2.137 1 97.88 180 VAL A C 1
ATOM 1372 O O . VAL A 1 180 ? 4.566 24.25 -3.084 1 97.88 180 VAL A O 1
ATOM 1375 N N . LYS A 1 181 ? 3.457 25.203 -1.398 1 96.44 181 LYS A N 1
ATOM 1376 C CA . LYS A 1 181 ? 3.973 26.547 -1.64 1 96.44 181 LYS A CA 1
ATOM 1377 C C . LYS A 1 181 ? 4.633 27.109 -0.387 1 96.44 181 LYS A C 1
ATOM 1379 O O . LYS A 1 181 ? 4.293 26.719 0.732 1 96.44 181 LYS A O 1
ATOM 1384 N N . ASP A 1 182 ? 5.59 27.969 -0.68 1 93.5 182 ASP A N 1
ATOM 1385 C CA . ASP A 1 182 ? 6.207 28.641 0.455 1 93.5 182 ASP A CA 1
ATOM 1386 C C . ASP A 1 182 ? 5.379 29.844 0.888 1 93.5 182 ASP A C 1
ATOM 1388 O O . ASP A 1 182 ? 4.266 30.047 0.396 1 93.5 182 ASP A O 1
ATOM 1392 N N . ASN A 1 183 ? 5.961 30.531 1.877 1 89.88 183 ASN A N 1
ATOM 1393 C CA . ASN A 1 183 ? 5.227 31.641 2.463 1 89.88 183 ASN A CA 1
ATOM 1394 C C . ASN A 1 183 ? 4.988 32.75 1.441 1 89.88 183 ASN A C 1
ATOM 1396 O O . ASN A 1 183 ? 4.039 33.531 1.575 1 89.88 183 ASN A O 1
ATOM 1400 N N . ASN A 1 184 ? 5.836 32.812 0.444 1 86.94 184 ASN A N 1
ATOM 1401 C CA . ASN A 1 184 ? 5.695 33.844 -0.59 1 86.94 184 ASN A CA 1
ATOM 1402 C C . ASN A 1 184 ? 4.738 33.375 -1.69 1 86.94 184 ASN A C 1
ATOM 1404 O O . ASN A 1 184 ? 4.453 34.156 -2.617 1 86.94 184 ASN A O 1
ATOM 1408 N N . GLY A 1 185 ? 4.297 32.25 -1.589 1 85.44 185 GLY A N 1
ATOM 1409 C CA . GLY A 1 185 ? 3.373 31.719 -2.578 1 85.44 185 GLY A CA 1
ATOM 1410 C C . GLY A 1 185 ? 4.066 30.984 -3.709 1 85.44 185 GLY A C 1
ATOM 1411 O O . GLY A 1 185 ? 3.414 30.484 -4.625 1 85.44 185 GLY A O 1
ATOM 1412 N N . ASP A 1 186 ? 5.359 30.906 -3.67 1 85.31 186 ASP A N 1
ATOM 1413 C CA . ASP A 1 186 ? 6.113 30.203 -4.703 1 85.31 186 ASP A CA 1
ATOM 1414 C C . ASP A 1 186 ? 5.992 28.688 -4.535 1 85.31 186 ASP A C 1
ATOM 1416 O O . ASP A 1 186 ? 6.105 28.172 -3.422 1 85.31 186 ASP A O 1
ATOM 1420 N N . GLN A 1 187 ? 5.684 28.109 -5.691 1 86 187 GLN A N 1
ATOM 1421 C CA . GLN A 1 187 ? 5.566 26.656 -5.66 1 86 187 GLN A CA 1
ATOM 1422 C C . GLN A 1 187 ? 6.914 26 -5.387 1 86 187 GLN A C 1
ATOM 1424 O O . GLN A 1 187 ? 7.887 26.234 -6.109 1 86 187 GLN A O 1
ATOM 1429 N N . LEU A 1 188 ? 6.852 25.203 -4.367 1 85.62 188 LEU A N 1
ATOM 1430 C CA . LEU A 1 188 ? 8.062 24.484 -3.996 1 85.62 188 LEU A CA 1
ATOM 1431 C C . LEU A 1 188 ? 8.117 23.125 -4.695 1 85.62 188 LEU A C 1
ATOM 1433 O O . LEU A 1 188 ? 9.172 22.734 -5.207 1 85.62 188 LEU A O 1
ATOM 1437 N N . THR A 1 189 ? 7.004 22.438 -4.711 1 92.81 189 THR A N 1
ATOM 1438 C CA . THR A 1 189 ? 6.973 21.125 -5.348 1 92.81 189 THR A CA 1
ATOM 1439 C C . THR A 1 189 ? 5.535 20.641 -5.531 1 92.81 189 THR A C 1
ATOM 1441 O O . THR A 1 189 ? 4.602 21.234 -4.996 1 92.81 189 THR A O 1
ATOM 1444 N N . THR A 1 190 ? 5.316 19.688 -6.43 1 96.25 190 THR A N 1
ATOM 1445 C CA . THR A 1 190 ? 4.039 19.031 -6.684 1 96.25 190 THR A CA 1
ATOM 1446 C C . THR A 1 190 ? 4.227 17.516 -6.797 1 96.25 190 THR A C 1
ATOM 1448 O O . THR A 1 190 ? 5.301 17.047 -7.176 1 96.25 190 THR A O 1
ATOM 1451 N N . ILE A 1 191 ? 3.26 16.828 -6.406 1 96.38 191 ILE A N 1
ATOM 1452 C CA . ILE A 1 191 ? 3.236 15.383 -6.586 1 96.38 191 ILE A CA 1
ATOM 1453 C C . ILE A 1 191 ? 1.811 14.922 -6.883 1 96.38 191 ILE A C 1
ATOM 1455 O O . ILE A 1 191 ? 0.846 15.516 -6.395 1 96.38 191 ILE A O 1
ATOM 1459 N N . SER A 1 192 ? 1.664 13.93 -7.773 1 96 192 SER A N 1
ATOM 1460 C CA . SER A 1 192 ? 0.357 13.43 -8.188 1 96 192 SER A CA 1
ATOM 1461 C C . SER A 1 192 ? 0.371 11.914 -8.336 1 96 192 SER A C 1
ATOM 1463 O O . SER A 1 192 ? 1.387 11.328 -8.727 1 96 192 SER A O 1
ATOM 1465 N N . GLN A 1 193 ? -0.739 11.328 -8.039 1 93.25 193 GLN A N 1
ATOM 1466 C CA . GLN A 1 193 ? -0.858 9.883 -8.18 1 93.25 193 GLN A CA 1
ATOM 1467 C C . GLN A 1 193 ? -2.312 9.469 -8.383 1 93.25 193 GLN A C 1
ATOM 1469 O O . GLN A 1 193 ? -3.219 10.047 -7.785 1 93.25 193 GLN A O 1
ATOM 1474 N N . LEU A 1 194 ? -2.492 8.461 -9.266 1 91.69 194 LEU A N 1
ATOM 1475 C CA . LEU A 1 194 ? -3.807 7.832 -9.344 1 91.69 194 LEU A CA 1
ATOM 1476 C C . LEU A 1 194 ? -4.109 7.055 -8.062 1 91.69 194 LEU A C 1
ATOM 1478 O O . LEU A 1 194 ? -3.299 6.238 -7.621 1 91.69 194 LEU A O 1
ATOM 1482 N N . VAL A 1 195 ? -5.188 7.359 -7.457 1 92.81 195 VAL A N 1
ATOM 1483 C CA . VAL A 1 195 ? -5.656 6.703 -6.238 1 92.81 195 VAL A CA 1
ATOM 1484 C C . VAL A 1 195 ? -7.145 6.383 -6.363 1 92.81 195 VAL A C 1
ATOM 1486 O O . VAL A 1 195 ? -7.969 7.285 -6.531 1 92.81 195 VAL A O 1
ATOM 1489 N N . ASP A 1 196 ? -7.516 5.117 -6.246 1 90.25 196 ASP A N 1
ATOM 1490 C CA . ASP A 1 196 ? -8.914 4.711 -6.309 1 90.25 196 ASP A CA 1
ATOM 1491 C C . ASP A 1 196 ? -9.539 4.668 -4.914 1 90.25 196 ASP A C 1
ATOM 1493 O O . ASP A 1 196 ? -9.609 3.604 -4.293 1 90.25 196 ASP A O 1
ATOM 1497 N N . LEU A 1 197 ? -10.109 5.797 -4.531 1 95.19 197 LEU A N 1
ATOM 1498 C CA . LEU A 1 197 ? -10.586 5.906 -3.158 1 95.19 197 LEU A CA 1
ATOM 1499 C C . LEU A 1 197 ? -11.727 4.93 -2.896 1 95.19 197 LEU A C 1
ATOM 1501 O O . LEU A 1 197 ? -11.875 4.43 -1.78 1 95.19 197 LEU A O 1
ATOM 1505 N N . LYS A 1 198 ? -12.531 4.668 -3.854 1 91.56 198 LYS A N 1
ATOM 1506 C CA . LYS A 1 198 ? -13.656 3.756 -3.67 1 91.56 198 LYS A CA 1
ATOM 1507 C C . LYS A 1 198 ? -13.172 2.361 -3.283 1 91.56 198 LYS A C 1
ATOM 1509 O O . LYS A 1 198 ? -13.789 1.696 -2.443 1 91.56 198 LYS A O 1
ATOM 1514 N N . SER A 1 199 ? -12.078 1.936 -3.867 1 85.94 199 SER A N 1
ATOM 1515 C CA . SER A 1 199 ? -11.523 0.614 -3.58 1 85.94 199 SER A CA 1
ATOM 1516 C C . SER A 1 199 ? -10.75 0.613 -2.27 1 85.94 199 SER A C 1
ATOM 1518 O O . SER A 1 199 ? -10.602 -0.43 -1.63 1 85.94 199 SER A O 1
ATOM 1520 N N . LEU A 1 200 ? -10.32 1.767 -1.84 1 90.44 200 LEU A N 1
ATOM 1521 C CA . LEU A 1 200 ? -9.344 1.826 -0.758 1 90.44 200 LEU A CA 1
ATOM 1522 C C . LEU A 1 200 ? -10.016 2.191 0.562 1 90.44 200 LEU A C 1
ATOM 1524 O O . LEU A 1 200 ? -9.477 1.915 1.636 1 90.44 200 LEU A O 1
ATOM 1528 N N . LEU A 1 201 ? -11.156 2.869 0.446 1 94.06 201 LEU A N 1
ATOM 1529 C CA . LEU A 1 201 ? -11.797 3.375 1.657 1 94.06 201 LEU A CA 1
ATOM 1530 C C . LEU A 1 201 ? -13.25 2.926 1.736 1 94.06 201 LEU A C 1
ATOM 1532 O O . LEU A 1 201 ? -13.836 2.533 0.726 1 94.06 201 LEU A O 1
ATOM 1536 N N . SER A 1 202 ? -13.789 2.99 3.029 1 93.81 202 SER A N 1
ATOM 1537 C CA . SER A 1 202 ? -15.219 2.807 3.219 1 93.81 202 SER A CA 1
ATOM 1538 C C . SER A 1 202 ? -16.016 3.992 2.674 1 93.81 202 SER A C 1
ATOM 1540 O O . SER A 1 202 ? -15.422 4.98 2.229 1 93.81 202 SER A O 1
ATOM 1542 N N . GLU A 1 203 ? -17.297 3.902 2.725 1 96 203 GLU A N 1
ATOM 1543 C CA . GLU A 1 203 ? -18.156 4.965 2.199 1 96 203 GLU A CA 1
ATOM 1544 C C . GLU A 1 203 ? -17.891 6.289 2.906 1 96 203 GLU A C 1
ATOM 1546 O O . GLU A 1 203 ? -18.062 7.359 2.32 1 96 203 GLU A O 1
ATOM 1551 N N . LYS A 1 204 ? -17.562 6.168 4.164 1 97.69 204 LYS A N 1
ATOM 1552 C CA . LYS A 1 204 ? -17.141 7.332 4.938 1 97.69 204 LYS A CA 1
ATOM 1553 C C . LYS A 1 204 ? -15.719 7.16 5.461 1 97.69 204 LYS A C 1
ATOM 1555 O O . LYS A 1 204 ? -15.227 6.035 5.586 1 97.69 204 LYS A O 1
ATOM 1560 N N . ALA A 1 205 ? -15.117 8.289 5.703 1 98.12 205 ALA A N 1
ATOM 1561 C CA . ALA A 1 205 ? -13.758 8.258 6.246 1 98.12 205 ALA A CA 1
ATOM 1562 C C . ALA A 1 205 ? -13.578 9.336 7.312 1 98.12 205 ALA A C 1
ATOM 1564 O O . ALA A 1 205 ? -14.188 10.406 7.23 1 98.12 205 ALA A O 1
ATOM 1565 N N . VAL A 1 206 ? -12.773 9.039 8.305 1 98.12 206 VAL A N 1
ATOM 1566 C CA . VAL A 1 206 ? -12.25 10.102 9.148 1 98.12 206 VAL A CA 1
ATOM 1567 C C . VAL A 1 206 ? -11.117 10.828 8.438 1 98.12 206 VAL A C 1
ATOM 1569 O O . VAL A 1 206 ? -10.328 10.203 7.723 1 98.12 206 VAL A O 1
ATOM 1572 N N . ILE A 1 207 ? -11.086 12.102 8.555 1 98.62 207 ILE A N 1
ATOM 1573 C CA . ILE A 1 207 ? -9.977 12.875 8.008 1 98.62 207 ILE A CA 1
ATOM 1574 C C . ILE A 1 207 ? -9.25 13.609 9.133 1 98.62 207 ILE A C 1
ATOM 1576 O O . ILE A 1 207 ? -9.875 14 10.125 1 98.62 207 ILE A O 1
ATOM 1580 N N . GLY A 1 208 ? -7.984 13.734 9.016 1 98.81 208 GLY A N 1
ATOM 1581 C CA . GLY A 1 208 ? -7.238 14.391 10.078 1 98.81 208 GLY A CA 1
ATOM 1582 C C . GLY A 1 208 ? -5.801 14.695 9.695 1 98.81 208 GLY A C 1
ATOM 1583 O O . GLY A 1 208 ? -5.391 14.461 8.555 1 98.81 208 GLY A O 1
ATOM 1584 N N . LEU A 1 209 ? -5.133 15.336 10.586 1 98.94 209 LEU A N 1
ATOM 1585 C CA . LEU A 1 209 ? -3.699 15.609 10.562 1 98.94 209 LEU A CA 1
ATOM 1586 C C . LEU A 1 209 ? -3.008 14.969 11.766 1 98.94 209 LEU A C 1
ATOM 1588 O O . LEU A 1 209 ? -3.543 14.977 12.875 1 98.94 209 LEU A O 1
ATOM 1592 N N . SER A 1 210 ? -1.906 14.398 11.453 1 98.88 210 SER A N 1
ATOM 1593 C CA . SER A 1 210 ? -1.138 13.758 12.516 1 98.88 210 SER A CA 1
ATOM 1594 C C . SER A 1 210 ? 0.338 14.125 12.438 1 98.88 210 SER A C 1
ATOM 1596 O O . SER A 1 210 ? 0.897 14.234 11.344 1 98.88 210 SER A O 1
ATOM 1598 N N . GLY A 1 211 ? 0.911 14.422 13.547 1 98.38 211 GLY A N 1
ATOM 1599 C CA . GLY A 1 211 ? 2.342 14.648 13.656 1 98.38 211 GLY A CA 1
ATOM 1600 C C . GLY A 1 211 ? 3.025 13.734 14.648 1 98.38 211 GLY A C 1
ATOM 1601 O O . GLY A 1 211 ? 2.438 13.367 15.672 1 98.38 211 GLY A O 1
ATOM 1602 N N . SER A 1 212 ? 4.168 13.312 14.297 1 97.44 212 SER A N 1
ATOM 1603 C CA . SER A 1 212 ? 5 12.531 15.203 1 97.44 212 SER A CA 1
ATOM 1604 C C . SER A 1 212 ? 6.402 13.125 15.328 1 97.44 212 SER A C 1
ATOM 1606 O O . SER A 1 212 ? 6.977 13.57 14.336 1 97.44 212 SER A O 1
ATOM 1608 N N . SER A 1 213 ? 6.863 13.164 16.516 1 94 213 SER A N 1
ATOM 1609 C CA . SER A 1 213 ? 8.219 13.633 16.781 1 94 213 SER A CA 1
ATOM 1610 C C . SER A 1 213 ? 9.062 12.539 17.438 1 94 213 SER A C 1
ATOM 1612 O O . SER A 1 213 ? 8.734 12.039 18.516 1 94 213 SER A O 1
ATOM 1614 N N . GLY A 1 214 ? 10.141 12.102 16.75 1 91.75 214 GLY A N 1
ATOM 1615 C CA . GLY A 1 214 ? 11.094 11.18 17.344 1 91.75 214 GLY A CA 1
ATOM 1616 C C . GLY A 1 214 ? 12.102 11.852 18.25 1 91.75 214 GLY A C 1
ATOM 1617 O O . GLY A 1 214 ? 12.82 11.188 18.984 1 91.75 214 GLY A O 1
ATOM 1618 N N . ASP A 1 215 ? 12.125 13.125 18.125 1 89.88 215 ASP A N 1
ATOM 1619 C CA . ASP A 1 215 ? 12.977 13.992 18.922 1 89.88 215 ASP A CA 1
ATOM 1620 C C . ASP A 1 215 ? 12.273 15.312 19.25 1 89.88 215 ASP A C 1
ATOM 1622 O O . ASP A 1 215 ? 11.062 15.336 19.453 1 89.88 215 ASP A O 1
ATOM 1626 N N . ARG A 1 216 ? 13.047 16.453 19.484 1 91.19 216 ARG A N 1
ATOM 1627 C CA . ARG A 1 216 ? 12.484 17.734 19.891 1 91.19 216 ARG A CA 1
ATOM 1628 C C . ARG A 1 216 ? 12.039 18.547 18.672 1 91.19 216 ARG A C 1
ATOM 1630 O O . ARG A 1 216 ? 12.766 19.422 18.203 1 91.19 216 ARG A O 1
ATOM 1637 N N . GLN A 1 217 ? 10.82 18.219 18.219 1 95.06 217 GLN A N 1
ATOM 1638 C CA . GLN A 1 217 ? 10.297 18.891 17.031 1 95.06 217 GLN A CA 1
ATOM 1639 C C . GLN A 1 217 ? 8.82 19.234 17.219 1 95.06 217 GLN A C 1
ATOM 1641 O O . GLN A 1 217 ? 8.047 18.422 17.75 1 95.06 217 GLN A O 1
ATOM 1646 N N . ALA A 1 218 ? 8.5 20.453 16.828 1 96.75 218 ALA A N 1
ATOM 1647 C CA . ALA A 1 218 ? 7.113 20.891 16.844 1 96.75 218 ALA A CA 1
ATOM 1648 C C . ALA A 1 218 ? 6.492 20.844 15.453 1 96.75 218 ALA A C 1
ATOM 1650 O O . ALA A 1 218 ? 7.148 21.156 14.461 1 96.75 218 ALA A O 1
ATOM 1651 N N . HIS A 1 219 ? 5.293 20.375 15.359 1 98.12 219 HIS A N 1
ATOM 1652 C CA . HIS A 1 219 ? 4.461 20.391 14.164 1 98.12 219 HIS A CA 1
ATOM 1653 C C . HIS A 1 219 ? 3.213 21.25 14.375 1 98.12 219 HIS A C 1
ATOM 1655 O O . HIS A 1 219 ? 2.215 20.766 14.914 1 98.12 219 HIS A O 1
ATOM 1661 N N . ASP A 1 220 ? 3.273 22.453 13.859 1 98.25 220 ASP A N 1
ATOM 1662 C CA . ASP A 1 220 ? 2.225 23.438 14.141 1 98.25 220 ASP A CA 1
ATOM 1663 C C . ASP A 1 220 ? 1.359 23.688 12.914 1 98.25 220 ASP A C 1
ATOM 1665 O O . ASP A 1 220 ? 1.879 23.953 11.828 1 98.25 220 ASP A O 1
ATOM 1669 N N . ILE A 1 221 ? 0.097 23.562 13.078 1 98.88 221 ILE A N 1
ATOM 1670 C CA . ILE A 1 221 ? -0.878 23.859 12.039 1 98.88 221 ILE A CA 1
ATOM 1671 C C . ILE A 1 221 ? -1.478 25.234 12.266 1 98.88 221 ILE A C 1
ATOM 1673 O O . ILE A 1 221 ? -1.962 25.547 13.352 1 98.88 221 ILE A O 1
ATOM 1677 N N . TYR A 1 222 ? -1.471 26.031 11.242 1 98.62 222 TYR A N 1
ATOM 1678 C CA . TYR A 1 222 ? -1.917 27.422 11.383 1 98.62 222 TYR A CA 1
ATOM 1679 C C . TYR A 1 222 ? -3.312 27.609 10.797 1 98.62 222 TYR A C 1
ATOM 1681 O O . TYR A 1 222 ? -4.059 28.484 11.219 1 98.62 222 TYR A O 1
ATOM 1689 N N . SER A 1 223 ? -3.635 26.891 9.875 1 98.75 223 SER A N 1
ATOM 1690 C CA . SER A 1 223 ? -4.957 26.891 9.258 1 98.75 223 SER A CA 1
ATOM 1691 C C . SER A 1 223 ? -5.273 25.547 8.625 1 98.75 223 SER A C 1
ATOM 1693 O O . SER A 1 223 ? -4.363 24.766 8.32 1 98.75 223 SER A O 1
ATOM 1695 N N . TRP A 1 224 ? -6.578 25.203 8.461 1 98.88 224 TRP A N 1
ATOM 1696 C CA . TRP A 1 224 ? -7.012 23.953 7.824 1 98.88 224 TRP A CA 1
ATOM 1697 C C . TRP A 1 224 ? -8.414 24.094 7.242 1 98.88 224 TRP A C 1
ATOM 1699 O O . TRP A 1 224 ? -9.344 24.484 7.945 1 98.88 224 TRP A O 1
ATOM 1709 N N . SER A 1 225 ? -8.492 23.891 5.98 1 98.88 225 SER A N 1
ATOM 1710 C CA . SER A 1 225 ? -9.797 23.875 5.332 1 98.88 225 SER A CA 1
ATOM 1711 C C . SER A 1 225 ? -10.023 22.594 4.543 1 98.88 225 SER A C 1
ATOM 1713 O O . SER A 1 225 ? -9.07 21.906 4.176 1 98.88 225 SER A O 1
ATOM 1715 N N . PHE A 1 226 ? -11.266 22.25 4.344 1 98.81 226 PHE A N 1
ATOM 1716 C CA . PHE A 1 226 ? -11.68 21.047 3.627 1 98.81 226 PHE A CA 1
ATOM 1717 C C . PHE A 1 226 ? -13.055 21.234 3.002 1 98.81 226 PHE A C 1
ATOM 1719 O O . PHE A 1 226 ? -13.969 21.766 3.643 1 98.81 226 PHE A O 1
ATOM 1726 N N . THR A 1 227 ? -13.148 20.906 1.73 1 98.62 227 THR A N 1
ATOM 1727 C CA . THR A 1 227 ? -14.43 20.859 1.044 1 98.62 227 THR A CA 1
ATOM 1728 C C . THR A 1 227 ? -14.547 19.594 0.199 1 98.62 227 THR A C 1
ATOM 1730 O O . THR A 1 227 ? -13.625 19.25 -0.546 1 98.62 227 THR A O 1
ATOM 1733 N N . SER A 1 228 ? -15.617 18.906 0.323 1 98.19 228 SER A N 1
ATOM 1734 C CA . SER A 1 228 ? -15.891 17.719 -0.48 1 98.19 228 SER A CA 1
ATOM 1735 C C . SER A 1 228 ? -17.312 17.719 -1.019 1 98.19 228 SER A C 1
ATOM 1737 O O . SER A 1 228 ? -18.219 18.297 -0.402 1 98.19 228 SER A O 1
ATOM 1739 N N . THR A 1 229 ? -17.5 17.203 -2.174 1 96.69 229 THR A N 1
ATOM 1740 C CA . THR A 1 229 ? -18.812 17.031 -2.789 1 96.69 229 THR A CA 1
ATOM 1741 C C . THR A 1 229 ? -18.984 15.617 -3.334 1 96.69 229 THR A C 1
ATOM 1743 O O . THR A 1 229 ? -18.125 15.125 -4.059 1 96.69 229 THR A O 1
ATOM 1746 N N . LEU A 1 230 ? -20.047 15 -2.986 1 95.88 230 LEU A N 1
ATOM 1747 C CA . LEU A 1 230 ? -20.422 13.68 -3.477 1 95.88 230 LEU A CA 1
ATOM 1748 C C . LEU A 1 230 ? -21.812 13.711 -4.129 1 95.88 230 LEU A C 1
ATOM 1750 O O . LEU A 1 230 ? -22.812 13.984 -3.465 1 95.88 230 LEU A O 1
ATOM 1754 N N . ASP A 1 231 ? -21.859 13.547 -5.406 1 89.31 231 ASP A N 1
ATOM 1755 C CA . ASP A 1 231 ? -23.125 13.477 -6.137 1 89.31 231 ASP A CA 1
ATOM 1756 C C . ASP A 1 231 ? -23.797 12.125 -5.91 1 89.31 231 ASP A C 1
ATOM 1758 O O . ASP A 1 231 ? -23.281 11.086 -6.301 1 89.31 231 ASP A O 1
ATOM 1762 N N . THR A 1 232 ? -25 12.125 -5.289 1 83.81 232 THR A N 1
ATOM 1763 C CA . THR A 1 232 ? -25.688 10.867 -5.008 1 83.81 232 THR A CA 1
ATOM 1764 C C . THR A 1 232 ? -26.922 10.719 -5.891 1 83.81 232 THR A C 1
ATOM 1766 O O . THR A 1 232 ? -27.812 9.914 -5.598 1 83.81 232 THR A O 1
ATOM 1769 N N . THR A 1 233 ? -27.062 11.586 -6.953 1 79.5 233 THR A N 1
ATOM 1770 C CA . THR A 1 233 ? -28.219 11.508 -7.836 1 79.5 233 THR A CA 1
ATOM 1771 C C . THR A 1 233 ? -28.219 10.203 -8.625 1 79.5 233 THR A C 1
ATOM 1773 O O . THR A 1 233 ? -27.188 9.789 -9.1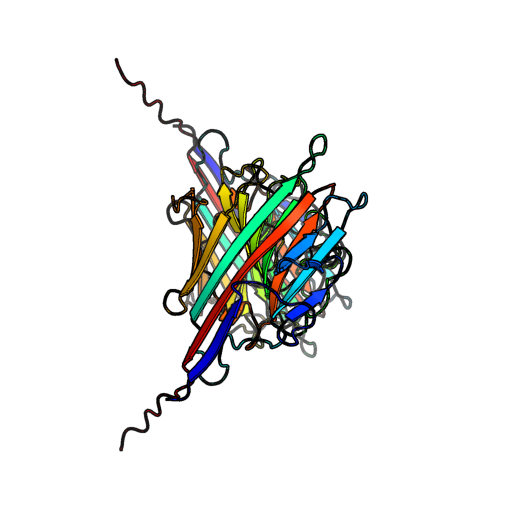41 1 79.5 233 THR A O 1
ATOM 1776 N N . THR A 1 234 ? -29.344 9.359 -8.438 1 72.19 234 THR A N 1
ATOM 1777 C CA . THR A 1 234 ? -29.516 8.133 -9.211 1 72.19 234 THR A CA 1
ATOM 1778 C C . THR A 1 234 ? -29.984 8.453 -10.633 1 72.19 234 THR A C 1
ATOM 1780 O O . THR A 1 234 ? -30.781 9.367 -10.844 1 72.19 234 THR A O 1
ATOM 1783 N N . THR A 1 235 ? -29.266 8.172 -11.695 1 55.78 235 THR A N 1
ATOM 1784 C CA . THR A 1 235 ? -29.812 8.328 -13.039 1 55.78 235 THR A CA 1
ATOM 1785 C C . THR A 1 235 ? -31 7.391 -13.25 1 55.78 235 THR A C 1
ATOM 1787 O O . THR A 1 235 ? -30.859 6.172 -13.125 1 55.78 235 THR A O 1
ATOM 1790 N N . ASN A 1 236 ? -32.156 7.719 -12.812 1 50.97 236 ASN A N 1
ATOM 1791 C CA . ASN A 1 236 ? -33.344 7.004 -13.219 1 50.97 236 ASN A CA 1
ATOM 1792 C C . ASN A 1 236 ? -33.469 6.914 -14.734 1 50.97 236 ASN A C 1
ATOM 1794 O O . ASN A 1 236 ? -33.562 7.938 -15.414 1 50.97 236 ASN A O 1
ATOM 1798 N N . ASN A 1 237 ? -32.688 6.121 -15.375 1 45.16 237 ASN A N 1
ATOM 1799 C CA . ASN A 1 237 ? -33.125 5.867 -16.75 1 45.16 237 ASN A CA 1
ATOM 1800 C C . ASN A 1 237 ? -34.5 5.215 -16.797 1 45.16 237 ASN A C 1
ATOM 1802 O O . ASN A 1 237 ? -34.625 3.994 -16.703 1 45.16 237 ASN A O 1
ATOM 1806 N N . ILE A 1 238 ? -35.562 5.59 -16.172 1 35.69 238 ILE A N 1
ATOM 1807 C CA . ILE A 1 238 ? -36.844 5.055 -16.594 1 35.69 238 ILE A CA 1
ATOM 1808 C C . ILE A 1 238 ? -37.188 5.578 -17.984 1 35.69 238 ILE A C 1
ATOM 1810 O O . ILE A 1 238 ? -37.406 6.777 -18.172 1 35.69 238 ILE A O 1
ATOM 1814 N N . ALA A 1 239 ? -36.562 5.23 -19.062 1 33.09 239 ALA A N 1
ATOM 1815 C CA . ALA A 1 239 ? -37.188 5.551 -20.328 1 33.09 239 ALA A CA 1
ATOM 1816 C C . ALA A 1 239 ? -38.594 4.93 -20.422 1 33.09 239 ALA A C 1
ATOM 1818 O O . ALA A 1 239 ? -38.812 3.814 -19.938 1 33.09 239 ALA A O 1
ATOM 1819 N N . SER A 1 240 ? -39.5 5.781 -20.578 1 37.09 240 SER A N 1
ATOM 1820 C CA . SER A 1 240 ? -40.875 5.676 -21.047 1 37.09 240 SER A CA 1
ATOM 1821 C C . SER A 1 240 ? -41 4.629 -22.156 1 37.09 240 SER A C 1
ATOM 1823 O O . SER A 1 240 ? -40.469 4.793 -23.234 1 37.09 240 SER A O 1
ATOM 1825 N N . PHE A 1 241 ? -40.75 3.395 -21.781 1 30.3 241 PHE A N 1
ATOM 1826 C CA . PHE A 1 241 ? -41.531 2.635 -22.75 1 30.3 241 PHE A CA 1
ATOM 1827 C C . PHE A 1 241 ? -43.031 2.744 -22.453 1 30.3 241 PHE A C 1
ATOM 1829 O O . PHE A 1 241 ? -43.438 2.828 -21.297 1 30.3 241 PHE A O 1
ATOM 1836 N N . ASN B 1 1 ? 26.203 -1.071 -25.219 1 52 1 ASN B N 1
ATOM 1837 C CA . ASN B 1 1 ? 24.922 -0.916 -24.547 1 52 1 ASN B CA 1
ATOM 1838 C C . ASN B 1 1 ? 24.672 -2.053 -23.562 1 52 1 ASN B C 1
ATOM 1840 O O . ASN B 1 1 ? 24.562 -3.213 -23.953 1 52 1 ASN B O 1
ATOM 1844 N N . SER B 1 2 ? 25.062 -1.896 -22.203 1 76.94 2 SER B N 1
ATOM 1845 C CA . SER B 1 2 ? 25.047 -3.023 -21.266 1 76.94 2 SER B CA 1
ATOM 1846 C C . SER B 1 2 ? 23.625 -3.32 -20.781 1 76.94 2 SER B C 1
ATOM 1848 O O . SER B 1 2 ? 22.844 -2.4 -20.531 1 76.94 2 SER B O 1
ATOM 1850 N N . GLN B 1 3 ? 23.094 -4.488 -21.266 1 86.31 3 GLN B N 1
ATOM 1851 C CA . GLN B 1 3 ? 21.766 -4.973 -20.906 1 86.31 3 GLN B CA 1
ATOM 1852 C C . GLN B 1 3 ? 21.859 -6.168 -19.969 1 86.31 3 GLN B C 1
ATOM 1854 O O . GLN B 1 3 ? 22.688 -7.059 -20.156 1 86.31 3 GLN B O 1
ATOM 1859 N N . LYS B 1 4 ? 21.219 -6.02 -18.828 1 91.31 4 LYS B N 1
ATOM 1860 C CA . LYS B 1 4 ? 21.047 -7.168 -17.938 1 91.31 4 LYS B CA 1
ATOM 1861 C C . LYS B 1 4 ? 19.719 -7.875 -18.219 1 91.31 4 LYS B C 1
ATOM 1863 O O . LYS B 1 4 ? 18.656 -7.254 -18.188 1 91.31 4 LYS B O 1
ATOM 1868 N N . SER B 1 5 ? 19.766 -9.18 -18.594 1 94.81 5 SER B N 1
ATOM 1869 C CA . SER B 1 5 ? 18.562 -9.938 -18.891 1 94.81 5 SER B CA 1
ATOM 1870 C C . SER B 1 5 ? 18.469 -11.195 -18.031 1 94.81 5 SER B C 1
ATOM 1872 O O . SER B 1 5 ? 19.5 -11.781 -17.688 1 94.81 5 SER B O 1
ATOM 1874 N N . VAL B 1 6 ? 17.359 -11.484 -17.594 1 97.12 6 VAL B N 1
ATOM 1875 C CA . VAL B 1 6 ? 17.047 -12.734 -16.922 1 97.12 6 VAL B CA 1
ATOM 1876 C C . VAL B 1 6 ? 15.914 -13.453 -17.656 1 97.12 6 VAL B C 1
ATOM 1878 O O . VAL B 1 6 ? 14.922 -12.828 -18.047 1 97.12 6 VAL B O 1
ATOM 1881 N N . SER B 1 7 ? 16.109 -14.758 -17.922 1 97.81 7 SER B N 1
ATOM 1882 C CA . SER B 1 7 ? 15.062 -15.531 -18.594 1 97.81 7 SER B CA 1
ATOM 1883 C C . SER B 1 7 ? 15.07 -16.984 -18.125 1 97.81 7 SER B C 1
ATOM 1885 O O . SER B 1 7 ? 16.125 -17.594 -17.984 1 97.81 7 SER B O 1
ATOM 1887 N N . PHE B 1 8 ? 13.891 -17.469 -17.828 1 98.06 8 PHE B N 1
ATOM 1888 C CA . PHE B 1 8 ? 13.703 -18.891 -17.578 1 98.06 8 PHE B CA 1
ATOM 1889 C C . PHE B 1 8 ? 12.336 -19.359 -18.062 1 98.06 8 PHE B C 1
ATOM 1891 O O . PHE B 1 8 ? 11.43 -18.531 -18.25 1 98.06 8 PHE B O 1
ATOM 1898 N N . ASN B 1 9 ? 12.211 -20.578 -18.344 1 98.19 9 ASN B N 1
ATOM 1899 C CA . ASN B 1 9 ? 10.969 -21.219 -18.781 1 98.19 9 ASN B CA 1
ATOM 1900 C C . ASN B 1 9 ? 10.859 -22.641 -18.234 1 98.19 9 ASN B C 1
ATOM 1902 O O . ASN B 1 9 ? 11.625 -23.516 -18.625 1 98.19 9 ASN B O 1
ATOM 1906 N N . PHE B 1 10 ? 9.945 -22.844 -17.359 1 98.31 10 PHE B N 1
ATOM 1907 C CA . PHE B 1 10 ? 9.609 -24.156 -16.844 1 98.31 10 PHE B CA 1
ATOM 1908 C C . PHE B 1 10 ? 8.281 -24.656 -17.406 1 98.31 10 PHE B C 1
ATOM 1910 O O . PHE B 1 10 ? 7.215 -24.312 -16.906 1 98.31 10 PHE B O 1
ATOM 1917 N N . ASP B 1 11 ? 8.328 -25.531 -18.375 1 97.25 11 ASP B N 1
ATOM 1918 C CA . ASP B 1 11 ? 7.117 -26.141 -18.906 1 97.25 11 ASP B CA 1
ATOM 1919 C C . ASP B 1 11 ? 6.617 -27.25 -17.984 1 97.25 11 ASP B C 1
ATOM 1921 O O . ASP B 1 11 ? 5.453 -27.641 -18.062 1 97.25 11 ASP B O 1
ATOM 1925 N N . LYS B 1 12 ? 7.516 -27.75 -17.25 1 96.38 12 LYS B N 1
ATOM 1926 C CA . LYS B 1 12 ? 7.316 -28.672 -16.141 1 96.38 12 LYS B CA 1
ATOM 1927 C C . LYS B 1 12 ? 8.391 -28.484 -15.07 1 96.38 12 LYS B C 1
ATOM 1929 O O . LYS B 1 12 ? 9.367 -27.766 -15.289 1 96.38 12 LYS B O 1
ATOM 1934 N N . PHE B 1 13 ? 8.148 -29.016 -13.945 1 98.44 13 PHE B N 1
ATOM 1935 C CA . PHE B 1 13 ? 9.109 -28.828 -12.867 1 98.44 13 PHE B CA 1
ATOM 1936 C C . PHE B 1 13 ? 9.836 -30.125 -12.547 1 98.44 13 PHE B C 1
ATOM 1938 O O . PHE B 1 13 ? 9.258 -31.203 -12.648 1 98.44 13 PHE B O 1
ATOM 1945 N N . THR B 1 14 ? 11.031 -29.984 -12.227 1 95.38 14 THR B N 1
ATOM 1946 C CA . THR B 1 14 ? 11.859 -31.125 -11.852 1 95.38 14 THR B CA 1
ATOM 1947 C C . THR B 1 14 ? 12.328 -31 -10.406 1 95.38 14 THR B C 1
ATOM 1949 O O . THR B 1 14 ? 12.891 -29.969 -10.016 1 95.38 14 THR B O 1
ATOM 1952 N N . PRO B 1 15 ? 12.086 -32.094 -9.625 1 92.44 15 PRO B N 1
ATOM 1953 C CA . PRO B 1 15 ? 12.555 -32 -8.234 1 92.44 15 PRO B CA 1
ATOM 1954 C C . PRO B 1 15 ? 14.062 -31.797 -8.133 1 92.44 15 PRO B C 1
ATOM 1956 O O . PRO B 1 15 ? 14.828 -32.375 -8.906 1 92.44 15 PRO B O 1
ATOM 1959 N N . GLY B 1 16 ? 14.5 -30.906 -7.27 1 89.69 16 GLY B N 1
ATOM 1960 C CA . GLY B 1 16 ? 15.914 -30.719 -6.969 1 89.69 16 GLY B CA 1
ATOM 1961 C C . GLY B 1 16 ? 16.594 -29.719 -7.883 1 89.69 16 GLY B C 1
ATOM 1962 O O . GLY B 1 16 ? 17.797 -29.5 -7.789 1 89.69 16 GLY B O 1
ATOM 1963 N N . GLN B 1 17 ? 15.867 -29.172 -8.742 1 91.62 17 GLN B N 1
ATOM 1964 C CA . GLN B 1 17 ? 16.516 -28.188 -9.602 1 91.62 17 GLN B CA 1
ATOM 1965 C C . GLN B 1 17 ? 16.984 -26.969 -8.797 1 91.62 17 GLN B C 1
ATOM 1967 O O . GLN B 1 17 ? 16.234 -26.438 -7.98 1 91.62 17 GLN B O 1
ATOM 1972 N N . SER B 1 18 ? 18.203 -26.516 -9.016 1 94.94 18 SER B N 1
ATOM 1973 C CA . SER B 1 18 ? 18.844 -25.484 -8.219 1 94.94 18 SER B CA 1
ATOM 1974 C C . SER B 1 18 ? 18.281 -24.109 -8.523 1 94.94 18 SER B C 1
ATOM 1976 O O . SER B 1 18 ? 18.453 -23.172 -7.742 1 94.94 18 SER B O 1
ATOM 1978 N N . SER B 1 19 ? 17.641 -23.969 -9.664 1 97.12 19 SER B N 1
ATOM 1979 C CA . SER B 1 19 ? 17.109 -22.672 -10.078 1 97.12 19 SER B CA 1
ATOM 1980 C C . SER B 1 19 ? 15.883 -22.281 -9.273 1 97.12 19 SER B C 1
ATOM 1982 O O . SER B 1 19 ? 15.438 -21.141 -9.328 1 97.12 19 SER B O 1
ATOM 1984 N N . LEU B 1 20 ? 15.375 -23.281 -8.516 1 98.12 20 LEU B N 1
ATOM 1985 C CA . LEU B 1 20 ? 14.188 -23.031 -7.711 1 98.12 20 LEU B CA 1
ATOM 1986 C C . LEU B 1 20 ? 14.461 -23.312 -6.238 1 98.12 20 LEU B C 1
ATOM 1988 O O . LEU B 1 20 ? 15.164 -24.281 -5.906 1 98.12 20 LEU B O 1
ATOM 1992 N N . THR B 1 21 ? 13.961 -22.484 -5.391 1 98 21 THR B N 1
ATOM 1993 C CA . THR B 1 21 ? 13.945 -22.719 -3.949 1 98 21 THR B CA 1
ATOM 1994 C C . THR B 1 21 ? 12.516 -22.953 -3.455 1 98 21 THR B C 1
ATOM 1996 O O . THR B 1 21 ? 11.68 -22.047 -3.512 1 98 21 THR B O 1
ATOM 1999 N N . LEU B 1 22 ? 12.242 -24.156 -2.994 1 98.25 22 LEU B N 1
ATOM 2000 C CA . LEU B 1 22 ? 10.938 -24.516 -2.451 1 98.25 22 LEU B CA 1
ATOM 2001 C C . LEU B 1 22 ? 10.883 -24.25 -0.95 1 98.25 22 LEU B C 1
ATOM 2003 O O . LEU B 1 22 ? 11.852 -24.5 -0.234 1 98.25 22 LEU B O 1
ATOM 2007 N N . GLN B 1 23 ? 9.805 -23.719 -0.519 1 98.12 23 GLN B N 1
ATOM 2008 C CA . GLN B 1 23 ? 9.625 -23.406 0.895 1 98.12 23 GLN B CA 1
ATOM 2009 C C . GLN B 1 23 ? 8.273 -23.906 1.399 1 98.12 23 GLN B C 1
ATOM 2011 O O . GLN B 1 23 ? 7.309 -23.984 0.636 1 98.12 23 GLN B O 1
ATOM 2016 N N . GLY B 1 24 ? 8.219 -24.172 2.744 1 97.75 24 GLY B N 1
ATOM 2017 C CA . GLY B 1 24 ? 6.969 -24.609 3.359 1 97.75 24 GLY B CA 1
ATOM 2018 C C . GLY B 1 24 ? 6.438 -25.906 2.785 1 97.75 24 GLY B C 1
ATOM 2019 O O . GLY B 1 24 ? 7.16 -26.891 2.709 1 97.75 24 GLY B O 1
ATOM 2020 N N . SER B 1 25 ? 5.164 -25.891 2.357 1 97.62 25 SER B N 1
ATOM 2021 C CA . SER B 1 25 ? 4.5 -27.109 1.9 1 97.62 25 SER B CA 1
ATOM 2022 C C . SER B 1 25 ? 4.77 -27.375 0.423 1 97.62 25 SER B C 1
ATOM 2024 O O . SER B 1 25 ? 4.293 -28.359 -0.139 1 97.62 25 SER B O 1
ATOM 2026 N N . ALA B 1 26 ? 5.523 -26.531 -0.232 1 98.19 26 ALA B N 1
ATOM 2027 C CA . ALA B 1 26 ? 5.73 -26.641 -1.673 1 98.19 26 ALA B CA 1
ATOM 2028 C C . ALA B 1 26 ? 6.48 -27.922 -2.016 1 98.19 26 ALA B C 1
ATOM 2030 O O . ALA B 1 26 ? 7.461 -28.281 -1.356 1 98.19 26 ALA B O 1
ATOM 2031 N N . LYS B 1 27 ? 5.945 -28.609 -3.002 1 97.62 27 LYS B N 1
ATOM 2032 C CA . LYS B 1 27 ? 6.555 -29.844 -3.465 1 97.62 27 LYS B CA 1
ATOM 2033 C C . LYS B 1 27 ? 6.336 -30.047 -4.961 1 97.62 27 LYS B C 1
ATOM 2035 O O . LYS B 1 27 ? 5.328 -29.594 -5.512 1 97.62 27 LYS B O 1
ATOM 2040 N N . ILE B 1 28 ? 7.301 -30.703 -5.555 1 98.12 28 ILE B N 1
ATOM 2041 C CA . ILE B 1 28 ? 7.164 -31.062 -6.961 1 98.12 28 ILE B CA 1
ATOM 2042 C C . ILE B 1 28 ? 6.82 -32.562 -7.082 1 98.12 28 ILE B C 1
ATOM 2044 O O . ILE B 1 28 ? 7.512 -33.406 -6.52 1 98.12 28 ILE B O 1
ATOM 2048 N N . SER B 1 29 ? 5.746 -32.812 -7.723 1 96.31 29 SER B N 1
ATOM 2049 C CA . SER B 1 29 ? 5.32 -34.188 -7.922 1 96.31 29 SER B CA 1
ATOM 2050 C C . SER B 1 29 ? 6.164 -34.875 -8.992 1 96.31 29 SER B C 1
ATOM 2052 O O . SER B 1 29 ? 6.926 -34.219 -9.703 1 96.31 29 SER B O 1
ATOM 2054 N N . SER B 1 30 ? 5.941 -36.156 -9.062 1 94.75 30 SER B N 1
ATOM 2055 C CA . SER B 1 30 ? 6.664 -36.938 -10.062 1 94.75 30 SER B CA 1
ATOM 2056 C C . SER B 1 30 ? 6.223 -36.594 -11.477 1 94.75 30 SER B C 1
ATOM 2058 O O . SER B 1 30 ? 6.973 -36.75 -12.43 1 94.75 30 SER B O 1
ATOM 2060 N N . SER B 1 31 ? 5.039 -36.094 -11.625 1 95.44 31 SER B N 1
ATOM 2061 C CA . SER B 1 31 ? 4.527 -35.688 -12.938 1 95.44 31 SER B CA 1
ATOM 2062 C C . SER B 1 31 ? 4.992 -34.312 -13.328 1 95.44 31 SER B C 1
ATOM 2064 O O . SER B 1 31 ? 4.664 -33.812 -14.414 1 95.44 31 SER B O 1
ATOM 2066 N N . GLY B 1 32 ? 5.699 -33.656 -12.461 1 97.5 32 GLY B N 1
ATOM 2067 C CA . GLY B 1 32 ? 6.289 -32.344 -12.781 1 97.5 32 GLY B CA 1
ATOM 2068 C C . GLY B 1 32 ? 5.391 -31.188 -12.414 1 97.5 32 GLY B C 1
ATOM 2069 O O . GLY B 1 32 ? 5.562 -30.078 -12.938 1 97.5 32 GLY B O 1
ATOM 2070 N N . ILE B 1 33 ? 4.375 -31.469 -11.625 1 98.12 33 ILE B N 1
ATOM 2071 C CA . ILE B 1 33 ? 3.492 -30.422 -11.125 1 98.12 33 ILE B CA 1
ATOM 2072 C C . ILE B 1 33 ? 4.051 -29.859 -9.812 1 98.12 33 ILE B C 1
ATOM 2074 O O . ILE B 1 33 ? 4.477 -30.609 -8.945 1 98.12 33 ILE B O 1
ATOM 2078 N N . LEU B 1 34 ? 4.164 -28.516 -9.766 1 98.75 34 LEU B N 1
ATOM 2079 C CA . LEU B 1 34 ? 4.582 -27.875 -8.523 1 98.75 34 LEU B CA 1
ATOM 2080 C C . LEU B 1 34 ? 3.375 -27.531 -7.656 1 98.75 34 LEU B C 1
ATOM 2082 O O . LEU B 1 34 ? 2.645 -26.578 -7.953 1 98.75 34 LEU B O 1
ATOM 2086 N N . GLY B 1 35 ? 3.176 -28.297 -6.59 1 98.38 35 GLY B N 1
ATOM 2087 C CA . GLY B 1 35 ? 2.123 -28 -5.629 1 98.38 35 GLY B CA 1
ATOM 2088 C C . GLY B 1 35 ? 2.58 -27.109 -4.496 1 98.38 35 GLY B C 1
ATOM 2089 O O . GLY B 1 35 ? 3.439 -27.484 -3.699 1 98.38 35 GLY B O 1
ATOM 2090 N N . LEU B 1 36 ? 2.006 -25.891 -4.434 1 98.62 36 LEU B N 1
ATOM 2091 C CA . LEU B 1 36 ? 2.344 -24.984 -3.336 1 98.62 36 LEU B CA 1
ATOM 2092 C C . LEU B 1 36 ? 1.683 -25.438 -2.039 1 98.62 36 LEU B C 1
ATOM 2094 O O . LEU B 1 36 ? 2.322 -25.453 -0.985 1 98.62 36 LEU B O 1
ATOM 2098 N N . THR B 1 37 ? 0.416 -25.703 -2.123 1 97.62 37 THR B N 1
ATOM 2099 C CA . THR B 1 37 ? -0.311 -26.297 -1.008 1 97.62 37 THR B CA 1
ATOM 2100 C C . THR B 1 37 ? -0.963 -27.609 -1.427 1 97.62 37 THR B C 1
ATOM 2102 O O . THR B 1 37 ? -1.035 -27.922 -2.617 1 97.62 37 THR B O 1
ATOM 2105 N N . ASN B 1 38 ? -1.317 -28.359 -0.39 1 91.56 38 ASN B N 1
ATOM 2106 C CA . ASN B 1 38 ? -1.886 -29.688 -0.6 1 91.56 38 ASN B CA 1
ATOM 2107 C C . ASN B 1 38 ? -3.248 -29.828 0.072 1 91.56 38 ASN B C 1
ATOM 2109 O O . ASN B 1 38 ? -3.367 -29.641 1.286 1 91.56 38 ASN B O 1
ATOM 2113 N N . SER B 1 39 ? -4.219 -30.219 -0.702 1 89.38 39 SER B N 1
ATOM 2114 C CA . SER B 1 39 ? -5.582 -30.297 -0.19 1 89.38 39 SER B CA 1
ATOM 2115 C C . SER B 1 39 ? -5.746 -31.469 0.779 1 89.38 39 SER B C 1
ATOM 2117 O O . SER B 1 39 ? -6.738 -31.547 1.506 1 89.38 39 SER B O 1
ATOM 2119 N N . ALA B 1 40 ? -4.785 -32.344 0.794 1 87.94 40 ALA B N 1
ATOM 2120 C CA . ALA B 1 40 ? -4.844 -33.469 1.728 1 87.94 40 ALA B CA 1
ATOM 2121 C C . ALA B 1 40 ? -4.469 -33.031 3.139 1 87.94 40 ALA B C 1
ATOM 2123 O O . ALA B 1 40 ? -4.742 -33.719 4.109 1 87.94 40 ALA B O 1
ATOM 2124 N N . GLN B 1 41 ? -3.754 -31.953 3.184 1 87.94 41 GLN B N 1
ATOM 2125 C CA . GLN B 1 41 ? -3.369 -31.438 4.496 1 87.94 41 GLN B CA 1
ATOM 2126 C C . GLN B 1 41 ? -4.57 -30.844 5.23 1 87.94 41 GLN B C 1
ATOM 2128 O O . GLN B 1 41 ? -5.305 -30.031 4.676 1 87.94 41 GLN B O 1
ATOM 2133 N N . THR B 1 42 ? -4.723 -31.203 6.469 1 88.62 42 THR B N 1
ATOM 2134 C CA . THR B 1 42 ? -5.93 -30.844 7.207 1 88.62 42 THR B CA 1
ATOM 2135 C C . THR B 1 42 ? -5.73 -29.531 7.965 1 88.62 42 THR B C 1
ATOM 2137 O O . THR B 1 42 ? -6.684 -28.969 8.508 1 88.62 42 THR B O 1
ATOM 2140 N N . THR B 1 43 ? -4.516 -29.109 8.016 1 90.81 43 THR B N 1
ATOM 2141 C CA . THR B 1 43 ? -4.23 -27.844 8.695 1 90.81 43 THR B CA 1
ATOM 2142 C C . THR B 1 43 ? -3.85 -26.766 7.699 1 90.81 43 THR B C 1
ATOM 2144 O O . THR B 1 43 ? -3.301 -27.062 6.633 1 90.81 43 THR B O 1
ATOM 2147 N N . PRO B 1 44 ? -4.188 -25.531 8.07 1 92.31 44 PRO B N 1
ATOM 2148 C CA . PRO B 1 44 ? -3.742 -24.438 7.191 1 92.31 44 PRO B CA 1
ATOM 2149 C C . PRO B 1 44 ? -2.258 -24.531 6.852 1 92.31 44 PRO B C 1
ATOM 2151 O O . PRO B 1 44 ? -1.444 -24.891 7.703 1 92.31 44 PRO B O 1
ATOM 2154 N N . ASN B 1 45 ? -1.93 -24.25 5.621 1 94.75 45 ASN B N 1
ATOM 2155 C CA . ASN B 1 45 ? -0.533 -24.359 5.211 1 94.75 45 ASN B CA 1
ATOM 2156 C C . ASN B 1 45 ? -0.189 -23.344 4.121 1 94.75 45 ASN B C 1
ATOM 2158 O O . ASN B 1 45 ? -1.076 -22.844 3.42 1 94.75 45 ASN B O 1
ATOM 2162 N N . VAL B 1 46 ? 1.104 -23 4.121 1 98 46 VAL B N 1
ATOM 2163 C CA . VAL B 1 46 ? 1.688 -22.078 3.162 1 98 46 VAL B CA 1
ATOM 2164 C C . VAL B 1 46 ? 2.828 -22.75 2.408 1 98 46 VAL B C 1
ATOM 2166 O O . VAL B 1 46 ? 3.637 -23.469 3.004 1 98 46 VAL B O 1
ATOM 2169 N N . GLY B 1 47 ? 2.822 -22.641 1.092 1 98.5 47 GLY B N 1
ATOM 2170 C CA . GLY B 1 47 ? 3.938 -23.047 0.243 1 98.5 47 GLY B CA 1
ATOM 2171 C C . GLY B 1 47 ? 4.359 -21.953 -0.727 1 98.5 47 GLY B C 1
ATOM 2172 O O . GLY B 1 47 ? 3.518 -21.219 -1.254 1 98.5 47 GLY B O 1
ATOM 2173 N N . ARG B 1 48 ? 5.672 -21.891 -0.901 1 98.56 48 ARG B N 1
ATOM 2174 C CA . ARG B 1 48 ? 6.242 -20.859 -1.759 1 98.56 48 ARG B CA 1
ATOM 2175 C C . ARG B 1 48 ? 7.363 -21.422 -2.623 1 98.56 48 ARG B C 1
ATOM 2177 O O . ARG B 1 48 ? 8.055 -22.359 -2.221 1 98.56 48 ARG B O 1
ATOM 2184 N N . VAL B 1 49 ? 7.488 -20.906 -3.832 1 98.75 49 VAL B N 1
ATOM 2185 C CA . VAL B 1 49 ? 8.641 -21.156 -4.691 1 98.75 49 VAL B CA 1
ATOM 2186 C C . VAL B 1 49 ? 9.266 -19.844 -5.133 1 98.75 49 VAL B C 1
ATOM 2188 O O . VAL B 1 49 ? 8.555 -18.891 -5.465 1 98.75 49 VAL B O 1
ATOM 2191 N N . LEU B 1 50 ? 10.555 -19.75 -5.004 1 98.62 50 LEU B N 1
ATOM 2192 C CA . LEU B 1 50 ? 11.328 -18.625 -5.48 1 98.62 50 LEU B CA 1
ATOM 2193 C C . LEU B 1 50 ? 12.211 -19.016 -6.66 1 98.62 50 LEU B C 1
ATOM 2195 O O . LEU B 1 50 ? 12.734 -20.125 -6.699 1 98.62 50 LEU B O 1
ATOM 2199 N N . TYR B 1 51 ? 12.266 -18.141 -7.719 1 98.5 51 TYR B N 1
ATOM 2200 C CA . TYR B 1 51 ? 13.484 -18.219 -8.523 1 98.5 51 TYR B CA 1
ATOM 2201 C C . TYR B 1 51 ? 14.719 -17.922 -7.68 1 98.5 51 TYR B C 1
ATOM 2203 O O . TYR B 1 51 ? 14.766 -16.922 -6.965 1 98.5 51 TYR B O 1
ATOM 2211 N N . SER B 1 52 ? 15.719 -18.781 -7.738 1 96.94 52 SER B N 1
ATOM 2212 C CA . SER B 1 52 ? 16.766 -18.828 -6.719 1 96.94 52 SER B CA 1
ATOM 2213 C C . SER B 1 52 ? 17.672 -17.609 -6.809 1 96.94 52 SER B C 1
ATOM 2215 O O . SER B 1 52 ? 18.375 -17.281 -5.848 1 96.94 52 SER B O 1
ATOM 2217 N N . THR B 1 53 ? 17.703 -16.953 -7.902 1 95.38 53 THR B N 1
ATOM 2218 C CA . THR B 1 53 ? 18.562 -15.789 -8.086 1 95.38 53 THR B CA 1
ATOM 2219 C C . THR B 1 53 ? 17.734 -14.508 -8.164 1 95.38 53 THR B C 1
ATOM 2221 O O . THR B 1 53 ? 16.812 -14.406 -8.984 1 95.38 53 THR B O 1
ATOM 2224 N N . PRO B 1 54 ? 18.094 -13.531 -7.27 1 97.12 54 PRO B N 1
ATOM 2225 C CA . PRO B 1 54 ? 17.359 -12.266 -7.387 1 97.12 54 PRO B CA 1
ATOM 2226 C C . PRO B 1 54 ? 17.484 -11.633 -8.773 1 97.12 54 PRO B C 1
ATOM 2228 O O . PRO B 1 54 ? 18.547 -11.727 -9.406 1 97.12 54 PRO B O 1
ATOM 2231 N N . VAL B 1 55 ? 16.469 -10.977 -9.219 1 97.94 55 VAL B N 1
ATOM 2232 C CA . VAL B 1 55 ? 16.406 -10.406 -10.562 1 97.94 55 VAL B CA 1
ATOM 2233 C C . VAL B 1 55 ? 16.641 -8.898 -10.5 1 97.94 55 VAL B C 1
ATOM 2235 O O . VAL B 1 55 ? 16.141 -8.219 -9.609 1 97.94 55 VAL B O 1
ATOM 2238 N N . PRO B 1 56 ? 17.422 -8.375 -11.492 1 97.69 56 PRO B N 1
ATOM 2239 C CA . PRO B 1 56 ? 17.578 -6.922 -11.547 1 97.69 56 PRO B CA 1
ATOM 2240 C C . PRO B 1 56 ? 16.266 -6.211 -11.914 1 97.69 56 PRO B C 1
ATOM 2242 O O . PRO B 1 56 ? 15.617 -6.578 -12.891 1 97.69 56 PRO B O 1
ATOM 2245 N N . ILE B 1 57 ? 15.93 -5.191 -11.125 1 97.5 57 ILE B N 1
ATOM 2246 C CA . ILE B 1 57 ? 14.68 -4.473 -11.336 1 97.5 57 ILE B CA 1
ATOM 2247 C C . ILE B 1 57 ? 14.977 -3.057 -11.828 1 97.5 57 ILE B C 1
ATOM 2249 O O . ILE B 1 57 ? 14.289 -2.543 -12.711 1 97.5 57 ILE B O 1
ATOM 2253 N N . TRP B 1 58 ? 15.945 -2.391 -11.258 1 96.38 58 TRP B N 1
ATOM 2254 C CA . TRP B 1 58 ? 16.359 -1.068 -11.719 1 96.38 58 TRP B CA 1
ATOM 2255 C C . TRP B 1 58 ? 17.812 -0.794 -11.367 1 96.38 58 TRP B C 1
ATOM 2257 O O . TRP B 1 58 ? 18.438 -1.571 -10.648 1 96.38 58 TRP B O 1
ATOM 2267 N N . ASP B 1 59 ? 18.344 0.202 -12.031 1 96.19 59 ASP B N 1
ATOM 2268 C CA . ASP B 1 59 ? 19.75 0.528 -11.906 1 96.19 59 ASP B CA 1
ATOM 2269 C C . ASP B 1 59 ? 19.953 1.898 -11.258 1 96.19 59 ASP B C 1
ATOM 2271 O O . ASP B 1 59 ? 19.469 2.91 -11.781 1 96.19 59 ASP B O 1
ATOM 2275 N N . SER B 1 60 ? 20.703 1.941 -10.133 1 91.25 60 SER B N 1
ATOM 2276 C CA . SER B 1 60 ? 20.844 3.166 -9.352 1 91.25 60 SER B CA 1
ATOM 2277 C C . SER B 1 60 ? 21.672 4.203 -10.086 1 91.25 60 SER B C 1
ATOM 2279 O O . SER B 1 60 ? 21.547 5.406 -9.844 1 91.25 60 SER B O 1
ATOM 2281 N N . LYS B 1 61 ? 22.562 3.795 -10.977 1 91.38 61 LYS B N 1
ATOM 2282 C CA . LYS B 1 61 ? 23.438 4.715 -11.711 1 91.38 61 LYS B CA 1
ATOM 2283 C C . LYS B 1 61 ? 22.672 5.41 -12.836 1 91.38 61 LYS B C 1
ATOM 2285 O O . LYS B 1 61 ? 22.828 6.613 -13.047 1 91.38 61 LYS B O 1
ATOM 2290 N N . THR B 1 62 ? 21.781 4.664 -13.516 1 92.5 62 THR B N 1
ATOM 2291 C CA . THR B 1 62 ? 21.141 5.211 -14.711 1 92.5 62 THR B CA 1
ATOM 2292 C C . THR B 1 62 ? 19.703 5.617 -14.406 1 92.5 62 THR B C 1
ATOM 2294 O O . THR B 1 62 ? 19.109 6.406 -15.141 1 92.5 62 THR B O 1
ATOM 2297 N N . GLY B 1 63 ? 19.125 4.969 -13.367 1 92.81 63 GLY B N 1
ATOM 2298 C CA . GLY B 1 63 ? 17.734 5.199 -13.039 1 92.81 63 GLY B CA 1
ATOM 2299 C C . GLY B 1 63 ? 16.781 4.395 -13.891 1 92.81 63 GLY B C 1
ATOM 2300 O O . GLY B 1 63 ? 15.562 4.473 -13.719 1 92.81 63 GLY B O 1
ATOM 2301 N N . LYS B 1 64 ? 17.312 3.6 -14.766 1 95.94 64 LYS B N 1
ATOM 2302 C CA . LYS B 1 64 ? 16.469 2.816 -15.672 1 95.94 64 LYS B CA 1
ATOM 2303 C C . LYS B 1 64 ? 15.828 1.641 -14.938 1 95.94 64 LYS B C 1
ATOM 2305 O O . LYS B 1 64 ? 16.391 1.131 -13.961 1 95.94 64 LYS B O 1
ATOM 2310 N N . VAL B 1 65 ? 14.711 1.287 -15.398 1 97.25 65 VAL B N 1
ATOM 2311 C CA . VAL B 1 65 ? 13.922 0.225 -14.781 1 97.25 65 VAL B CA 1
ATOM 2312 C C . VAL B 1 65 ? 13.68 -0.895 -15.789 1 97.25 65 VAL B C 1
ATOM 2314 O O . VAL B 1 65 ? 13.469 -0.635 -16.984 1 97.25 65 VAL B O 1
ATOM 2317 N N . ALA B 1 66 ? 13.695 -2.104 -15.32 1 98.25 66 ALA B N 1
ATOM 2318 C CA . ALA B 1 66 ? 13.477 -3.26 -16.188 1 98.25 66 ALA B CA 1
ATOM 2319 C C . ALA B 1 66 ? 12.008 -3.377 -16.594 1 98.25 66 ALA B C 1
ATOM 2321 O O . ALA B 1 66 ? 11.117 -3.084 -15.789 1 98.25 66 ALA B O 1
ATOM 2322 N N . SER B 1 67 ? 11.789 -3.779 -17.828 1 98.44 67 SER B N 1
ATOM 2323 C CA . SER B 1 67 ? 10.516 -4.391 -18.188 1 98.44 67 SER B CA 1
ATOM 2324 C C . SER B 1 67 ? 10.562 -5.906 -18.031 1 98.44 67 SER B C 1
ATOM 2326 O O . SER B 1 67 ? 11.633 -6.512 -18.125 1 98.44 67 SER B O 1
ATOM 2328 N N . PHE B 1 68 ? 9.359 -6.5 -17.75 1 98.81 68 PHE B N 1
ATOM 2329 C CA . PHE B 1 68 ? 9.375 -7.957 -17.688 1 98.81 68 PHE B CA 1
ATOM 2330 C C . PHE B 1 68 ? 8.031 -8.531 -18.109 1 98.81 68 PHE B C 1
ATOM 2332 O O . PHE B 1 68 ? 7.031 -7.812 -18.172 1 98.81 68 PHE B O 1
ATOM 2339 N N . VAL B 1 69 ? 8.109 -9.773 -18.469 1 98.75 69 VAL B N 1
ATOM 2340 C CA . VAL B 1 69 ? 6.941 -10.609 -18.719 1 98.75 69 VAL B CA 1
ATOM 2341 C C . VAL B 1 69 ? 7.059 -11.906 -17.906 1 98.75 69 VAL B C 1
ATOM 2343 O O . VAL B 1 69 ? 8.125 -12.531 -17.875 1 98.75 69 VAL B O 1
ATOM 2346 N N . THR B 1 70 ? 6.066 -12.234 -17.219 1 98.94 70 THR B N 1
ATOM 2347 C CA . THR B 1 70 ? 5.965 -13.562 -16.609 1 98.94 70 THR B CA 1
ATOM 2348 C C . THR B 1 70 ? 4.637 -14.219 -16.969 1 98.94 70 THR B C 1
ATOM 2350 O O . THR B 1 70 ? 3.611 -13.547 -17.078 1 98.94 70 THR B O 1
ATOM 2353 N N . SER B 1 71 ? 4.727 -15.492 -17.25 1 98.81 71 SER B N 1
ATOM 2354 C CA . SER B 1 71 ? 3.551 -16.312 -17.516 1 98.81 71 SER B CA 1
ATOM 2355 C C . SER B 1 71 ? 3.57 -17.594 -16.672 1 98.81 71 SER B C 1
ATOM 2357 O O . SER B 1 71 ? 4.629 -18.188 -16.469 1 98.81 71 SER B O 1
ATOM 2359 N N . PHE B 1 72 ? 2.43 -17.969 -16.234 1 98.88 72 PHE B N 1
ATOM 2360 C CA . PHE B 1 72 ? 2.312 -19.25 -15.539 1 98.88 72 PHE B CA 1
ATOM 2361 C C . PHE B 1 72 ? 0.896 -19.797 -15.656 1 98.88 72 PHE B C 1
ATOM 2363 O O . PHE B 1 72 ? -0.039 -19.062 -15.969 1 98.88 72 PHE B O 1
ATOM 2370 N N . SER B 1 73 ? 0.767 -21.031 -15.516 1 98.56 73 SER B N 1
ATOM 2371 C CA . SER B 1 73 ? -0.529 -21.703 -15.461 1 98.56 73 SER B CA 1
ATOM 2372 C C . SER B 1 73 ? -0.732 -22.406 -14.117 1 98.56 73 SER B C 1
ATOM 2374 O O . SER B 1 73 ? 0.215 -22.938 -13.547 1 98.56 73 SER B O 1
ATOM 2376 N N . PHE B 1 74 ? -1.958 -22.328 -13.664 1 98.44 74 PHE B N 1
ATOM 2377 C CA . PHE B 1 74 ? -2.189 -22.906 -12.344 1 98.44 74 PHE B CA 1
ATOM 2378 C C . PHE B 1 74 ? -3.617 -23.422 -12.227 1 98.44 74 PHE B C 1
ATOM 2380 O O . PHE B 1 74 ? -4.477 -23.094 -13.047 1 98.44 74 PHE B O 1
ATOM 2387 N N . VAL B 1 75 ? -3.807 -24.297 -11.289 1 97.19 75 VAL B N 1
ATOM 2388 C CA . VAL B 1 75 ? -5.109 -24.797 -10.852 1 97.19 75 VAL B CA 1
ATOM 2389 C C . VAL B 1 75 ? -5.25 -24.609 -9.344 1 97.19 75 VAL B C 1
ATOM 2391 O O . VAL B 1 75 ? -4.328 -24.906 -8.586 1 97.19 75 VAL B O 1
ATOM 2394 N N . ILE B 1 76 ? -6.312 -23.984 -8.945 1 96.81 76 ILE B N 1
ATOM 2395 C CA . ILE B 1 76 ? -6.727 -24.016 -7.547 1 96.81 76 ILE B CA 1
ATOM 2396 C C . ILE B 1 76 ? -7.867 -25.031 -7.379 1 96.81 76 ILE B C 1
ATOM 2398 O O . ILE B 1 76 ? -8.898 -24.906 -8.047 1 96.81 76 ILE B O 1
ATOM 2402 N N . GLU B 1 77 ? -7.625 -25.969 -6.555 1 95.25 77 GLU B N 1
ATOM 2403 C CA . GLU B 1 77 ? -8.617 -27.031 -6.379 1 95.25 77 GLU B CA 1
ATOM 2404 C C . GLU B 1 77 ? -9.039 -27.141 -4.918 1 95.25 77 GLU B C 1
ATOM 2406 O O . GLU B 1 77 ? -8.203 -27.359 -4.039 1 95.25 77 GLU B O 1
ATOM 2411 N N . THR B 1 78 ? -10.281 -27 -4.723 1 92.94 78 THR B N 1
ATOM 2412 C CA . THR B 1 78 ? -10.844 -27.188 -3.391 1 92.94 78 THR B CA 1
ATOM 2413 C C . THR B 1 78 ? -11.422 -28.594 -3.248 1 92.94 78 THR B C 1
ATOM 2415 O O . THR B 1 78 ? -12.156 -29.062 -4.121 1 92.94 78 THR B O 1
ATOM 2418 N N . LEU B 1 79 ? -11.047 -29.266 -2.182 1 91.06 79 LEU B N 1
ATOM 2419 C CA . LEU B 1 79 ? -11.641 -30.578 -1.904 1 91.06 79 LEU B CA 1
ATOM 2420 C C . LEU B 1 79 ? -13.148 -30.438 -1.675 1 91.06 79 LEU B C 1
ATOM 2422 O O . LEU B 1 79 ? -13.594 -29.531 -0.988 1 91.06 79 LEU B O 1
ATOM 2426 N N . LYS B 1 80 ? -13.828 -31.406 -2.227 1 89.44 80 LYS B N 1
ATOM 2427 C CA . LYS B 1 80 ? -15.281 -31.375 -2.094 1 89.44 80 LYS B CA 1
ATOM 2428 C C . LYS B 1 80 ? -15.703 -31.375 -0.625 1 89.44 80 LYS B C 1
ATOM 2430 O O . LYS B 1 80 ? -15.156 -32.125 0.184 1 89.44 80 LYS B O 1
ATOM 2435 N N . GLY B 1 81 ? -16.625 -30.469 -0.27 1 89.81 81 GLY B N 1
ATOM 2436 C CA . GLY B 1 81 ? -17.156 -30.406 1.084 1 89.81 81 GLY B CA 1
ATOM 2437 C C . GLY B 1 81 ? -16.422 -29.406 1.959 1 89.81 81 GLY B C 1
ATOM 2438 O O . GLY B 1 81 ? -16.812 -29.172 3.107 1 89.81 81 GLY B O 1
ATOM 2439 N N . PHE B 1 82 ? -15.375 -28.875 1.463 1 89.62 82 PHE B N 1
ATOM 2440 C CA . PHE B 1 82 ? -14.625 -27.906 2.248 1 89.62 82 PHE B CA 1
ATOM 2441 C C . PHE B 1 82 ? -14.75 -26.5 1.651 1 89.62 82 PHE B C 1
ATOM 2443 O O . PHE B 1 82 ? -15.172 -26.359 0.502 1 89.62 82 PHE B O 1
ATOM 2450 N N . THR B 1 83 ? -14.438 -25.422 2.443 1 85.81 83 THR B N 1
ATOM 2451 C CA . THR B 1 83 ? -14.531 -24.031 2.02 1 85.81 83 THR B CA 1
ATOM 2452 C C . THR B 1 83 ? -13.266 -23.625 1.265 1 85.81 83 THR B C 1
ATOM 2454 O O . THR B 1 83 ? -12.156 -23.906 1.706 1 85.81 83 THR B O 1
ATOM 2457 N N . PRO B 1 84 ? -13.461 -23.062 0.062 1 83.56 84 PRO B N 1
ATOM 2458 C CA . PRO B 1 84 ? -12.289 -22.5 -0.632 1 83.56 84 PRO B CA 1
ATOM 2459 C C . PRO B 1 84 ? -11.555 -21.453 0.198 1 83.56 84 PRO B C 1
ATOM 2461 O O . PRO B 1 84 ? -12.172 -20.516 0.695 1 83.56 84 PRO B O 1
ATOM 2464 N N . ALA B 1 85 ? -10.219 -21.547 0.519 1 83.88 85 ALA B N 1
ATOM 2465 C CA . ALA B 1 85 ? -9.383 -20.594 1.232 1 83.88 85 ALA B CA 1
ATOM 2466 C C . ALA B 1 85 ? -7.906 -20.969 1.14 1 83.88 85 ALA B C 1
ATOM 2468 O O . ALA B 1 85 ? -7.531 -22.109 1.453 1 83.88 85 ALA B O 1
ATOM 2469 N N . ASP B 1 86 ? -7.121 -19.984 0.602 1 89.75 86 ASP B N 1
ATOM 2470 C CA . ASP B 1 86 ? -7.301 -18.547 0.448 1 89.75 86 ASP B CA 1
ATOM 2471 C C . ASP B 1 86 ? -6.91 -18.094 -0.956 1 89.75 86 ASP B C 1
ATOM 2473 O O . ASP B 1 86 ? -7.691 -17.422 -1.639 1 89.75 86 ASP B O 1
ATOM 2477 N N . GLY B 1 87 ? -5.605 -18.516 -1.376 1 96.44 87 GLY B N 1
ATOM 2478 C CA . GLY B 1 87 ? -5.316 -18.078 -2.73 1 96.44 87 GLY B CA 1
ATOM 2479 C C . GLY B 1 87 ? -3.846 -18.203 -3.094 1 96.44 87 GLY B C 1
ATOM 2480 O O . GLY B 1 87 ? -3.096 -18.922 -2.432 1 96.44 87 GLY B O 1
ATOM 2481 N N . LEU B 1 88 ? -3.561 -17.703 -4.223 1 98.31 88 LEU B N 1
ATOM 2482 C CA . LEU B 1 88 ? -2.248 -17.734 -4.859 1 98.31 88 LEU B CA 1
ATOM 2483 C C . LEU B 1 88 ? -1.78 -16.328 -5.199 1 98.31 88 LEU B C 1
ATOM 2485 O O . LEU B 1 88 ? -2.588 -15.469 -5.574 1 98.31 88 LEU B O 1
ATOM 2489 N N . ILE B 1 89 ? -0.448 -16.078 -5.043 1 98.88 89 ILE B N 1
ATOM 2490 C CA . ILE B 1 89 ? 0.068 -14.766 -5.391 1 98.88 89 ILE B CA 1
ATOM 2491 C C . ILE B 1 89 ? 1.414 -14.906 -6.098 1 98.88 89 ILE B C 1
ATOM 2493 O O . ILE B 1 89 ? 2.258 -15.703 -5.68 1 98.88 89 ILE B O 1
ATOM 2497 N N . PHE B 1 90 ? 1.556 -14.25 -7.258 1 98.94 90 PHE B N 1
ATOM 2498 C CA . PHE B 1 90 ? 2.869 -13.922 -7.801 1 98.94 90 PHE B CA 1
ATOM 2499 C C . PHE B 1 90 ? 3.424 -12.664 -7.152 1 98.94 90 PHE B C 1
ATOM 2501 O O . PHE B 1 90 ? 2.697 -11.688 -6.957 1 98.94 90 PHE B O 1
ATOM 2508 N N . PHE B 1 91 ? 4.762 -12.648 -6.773 1 98.88 91 PHE B N 1
ATOM 2509 C CA . PHE B 1 91 ? 5.23 -11.453 -6.078 1 98.88 91 PHE B CA 1
ATOM 2510 C C . PHE B 1 91 ? 6.684 -11.164 -6.426 1 98.88 91 PHE B C 1
ATOM 2512 O O . PHE B 1 91 ? 7.43 -12.062 -6.809 1 98.88 91 PHE B O 1
ATOM 2519 N N . LEU B 1 92 ? 7.078 -9.891 -6.441 1 98.62 92 LEU B N 1
ATOM 2520 C CA . LEU B 1 92 ? 8.422 -9.328 -6.367 1 98.62 92 LEU B CA 1
ATOM 2521 C C . LEU B 1 92 ? 8.68 -8.703 -5 1 98.62 92 LEU B C 1
ATOM 2523 O O . LEU B 1 92 ? 7.828 -7.98 -4.477 1 98.62 92 LEU B O 1
ATOM 2527 N N . SER B 1 93 ? 9.734 -9.023 -4.398 1 97.38 93 SER B N 1
ATOM 2528 C CA . SER B 1 93 ? 10 -8.484 -3.068 1 97.38 93 SER B CA 1
ATOM 2529 C C . SER B 1 93 ? 11.484 -8.227 -2.863 1 97.38 93 SER B C 1
ATOM 2531 O O . SER B 1 93 ? 12.297 -8.508 -3.75 1 97.38 93 SER B O 1
ATOM 2533 N N . ASP B 1 94 ? 11.766 -7.609 -1.704 1 92.94 94 ASP B N 1
ATOM 2534 C CA . ASP B 1 94 ? 13.156 -7.352 -1.339 1 92.94 94 ASP B CA 1
ATOM 2535 C C . ASP B 1 94 ? 13.992 -8.625 -1.425 1 92.94 94 ASP B C 1
ATOM 2537 O O . ASP B 1 94 ? 13.523 -9.711 -1.07 1 92.94 94 ASP B O 1
ATOM 2541 N N . PRO B 1 95 ? 15.273 -8.445 -1.805 1 94.12 95 PRO B N 1
ATOM 2542 C CA . PRO B 1 95 ? 16.109 -9.633 -1.992 1 94.12 95 PRO B CA 1
ATOM 2543 C C . PRO B 1 95 ? 16.344 -10.398 -0.693 1 94.12 95 PRO B C 1
ATOM 2545 O O . PRO B 1 95 ? 16.734 -11.57 -0.724 1 94.12 95 PRO B O 1
ATOM 2548 N N . THR B 1 96 ? 16.094 -9.742 0.396 1 91.75 96 THR B N 1
ATOM 2549 C CA . THR B 1 96 ? 16.312 -10.406 1.676 1 91.75 96 THR B CA 1
ATOM 2550 C C . THR B 1 96 ? 15.094 -11.227 2.07 1 91.75 96 THR B C 1
ATOM 2552 O O . THR B 1 96 ? 15.148 -12.023 3.006 1 91.75 96 THR B O 1
ATOM 2555 N N . ASN B 1 97 ? 13.992 -11.055 1.353 1 93.75 97 ASN B N 1
ATOM 2556 C CA . ASN B 1 97 ? 12.773 -11.805 1.648 1 93.75 97 ASN B CA 1
ATOM 2557 C C . ASN B 1 97 ? 12.812 -13.203 1.049 1 93.75 97 ASN B C 1
ATOM 2559 O O . ASN B 1 97 ? 12 -13.539 0.183 1 93.75 97 ASN B O 1
ATOM 2563 N N . THR B 1 98 ? 13.734 -14.062 1.637 1 96.12 98 THR B N 1
ATOM 2564 C CA . THR B 1 98 ? 14 -15.367 1.036 1 96.12 98 THR B CA 1
ATOM 2565 C C . THR B 1 98 ? 13.344 -16.484 1.852 1 96.12 98 THR B C 1
ATOM 2567 O O . THR B 1 98 ? 13.594 -17.656 1.612 1 96.12 98 THR B O 1
ATOM 2570 N N . THR B 1 99 ? 12.633 -16.188 2.842 1 97.5 99 THR B N 1
ATOM 2571 C CA . THR B 1 99 ? 11.883 -17.156 3.627 1 97.5 99 THR B CA 1
ATOM 2572 C C . THR B 1 99 ? 10.422 -16.719 3.768 1 97.5 99 THR B C 1
ATOM 2574 O O . THR B 1 99 ? 10.109 -15.539 3.652 1 97.5 99 THR B O 1
ATOM 2577 N N . ILE B 1 100 ? 9.539 -17.719 3.977 1 98.38 100 ILE B N 1
ATOM 2578 C CA . ILE B 1 100 ? 8.148 -17.375 4.254 1 98.38 100 ILE B CA 1
ATOM 2579 C C . ILE B 1 100 ? 8.062 -16.516 5.508 1 98.38 100 ILE B C 1
ATOM 2581 O O . ILE B 1 100 ? 8.539 -16.906 6.574 1 98.38 100 ILE B O 1
ATOM 2585 N N . PRO B 1 101 ? 7.445 -15.352 5.371 1 98 101 PRO B N 1
ATOM 2586 C CA . PRO B 1 101 ? 7.316 -14.539 6.582 1 98 101 PRO B CA 1
ATOM 2587 C C . PRO B 1 101 ? 6.531 -15.25 7.684 1 98 101 PRO B C 1
ATOM 2589 O O . PRO B 1 101 ? 5.605 -16.016 7.398 1 98 101 PRO B O 1
ATOM 2592 N N . ASP B 1 102 ? 6.945 -14.914 8.914 1 97.44 102 ASP B N 1
ATOM 2593 C CA . ASP B 1 102 ? 6.129 -15.383 10.031 1 97.44 102 ASP B CA 1
ATOM 2594 C C . ASP B 1 102 ? 4.699 -14.852 9.922 1 97.44 102 ASP B C 1
ATOM 2596 O O . ASP B 1 102 ? 4.461 -13.82 9.289 1 97.44 102 ASP B O 1
ATOM 2600 N N . ASN B 1 103 ? 3.732 -15.586 10.531 1 97.75 103 ASN B N 1
ATOM 2601 C CA . ASN B 1 103 ? 2.346 -15.148 10.648 1 97.75 103 ASN B CA 1
ATOM 2602 C C . ASN B 1 103 ? 1.753 -14.805 9.281 1 97.75 103 ASN B C 1
ATOM 2604 O O . ASN B 1 103 ? 0.968 -13.859 9.164 1 97.75 103 ASN B O 1
ATOM 2608 N N . SER B 1 104 ? 2.189 -15.461 8.195 1 98.06 104 SER B N 1
ATOM 2609 C CA . SER B 1 104 ? 1.814 -15.047 6.844 1 98.06 104 SER B CA 1
ATOM 2610 C C . SER B 1 104 ? 0.852 -16.047 6.207 1 98.06 104 SER B C 1
ATOM 2612 O O . SER B 1 104 ? 0.656 -16.031 4.988 1 98.06 104 SER B O 1
ATOM 2614 N N . GLY B 1 105 ? 0.24 -16.922 6.945 1 96.69 105 GLY B N 1
ATOM 2615 C CA . GLY B 1 105 ? -0.7 -17.891 6.414 1 96.69 105 GLY B CA 1
ATOM 2616 C C . GLY B 1 105 ? -2.035 -17.281 6.031 1 96.69 105 GLY B C 1
ATOM 2617 O O . GLY B 1 105 ? -2.221 -16.062 6.121 1 96.69 105 GLY B O 1
ATOM 2618 N N . GLN B 1 106 ? -2.891 -18.172 5.484 1 95.12 106 GLN B N 1
ATOM 2619 C CA . GLN B 1 106 ? -4.27 -17.812 5.168 1 95.12 106 GLN B CA 1
ATOM 2620 C C . GLN B 1 106 ? -4.328 -16.562 4.301 1 95.12 106 GLN B C 1
ATOM 2622 O O . GLN B 1 106 ? -3.697 -16.5 3.242 1 95.12 106 GLN B O 1
ATOM 2627 N N . GLY B 1 107 ? -5.035 -15.594 4.719 1 96.75 107 GLY B N 1
ATOM 2628 C CA . GLY B 1 107 ? -5.285 -14.422 3.895 1 96.75 107 GLY B CA 1
ATOM 2629 C C . GLY B 1 107 ? -4.035 -13.617 3.611 1 96.75 107 GLY B C 1
ATOM 2630 O O . GLY B 1 107 ? -4.039 -12.742 2.74 1 96.75 107 GLY B O 1
ATOM 2631 N N . TYR B 1 108 ? -2.947 -13.914 4.238 1 98.25 108 TYR B N 1
ATOM 2632 C CA . TYR B 1 108 ? -1.713 -13.164 4.059 1 98.25 108 TYR B CA 1
ATOM 2633 C C . TYR B 1 108 ? -0.83 -13.805 2.992 1 98.25 108 TYR B C 1
ATOM 2635 O O . TYR B 1 108 ? 0.269 -13.312 2.713 1 98.25 108 TYR B O 1
ATOM 2643 N N . LEU B 1 109 ? -1.205 -14.883 2.455 1 98.38 109 LEU B N 1
ATOM 2644 C CA . LEU B 1 109 ? -0.789 -15.531 1.217 1 98.38 109 LEU B CA 1
ATOM 2645 C C . LEU B 1 109 ? 0.702 -15.852 1.245 1 98.38 109 LEU B C 1
ATOM 2647 O O . LEU B 1 109 ? 1.336 -15.969 0.194 1 98.38 109 LEU B O 1
ATOM 2651 N N . GLY B 1 110 ? 1.289 -15.891 2.404 1 98.25 110 GLY B N 1
ATOM 2652 C CA . GLY B 1 110 ? 2.688 -16.266 2.535 1 98.25 110 GLY B CA 1
ATOM 2653 C C . GLY B 1 110 ? 3.645 -15.164 2.133 1 98.25 110 GLY B C 1
ATOM 2654 O O . GLY B 1 110 ? 4.82 -15.422 1.861 1 98.25 110 GLY B O 1
ATOM 2655 N N . VAL B 1 111 ? 3.131 -13.898 2.061 1 98.19 111 VAL B N 1
ATOM 2656 C CA . VAL B 1 111 ? 4.016 -12.836 1.601 1 98.19 111 VAL B CA 1
ATOM 2657 C C . VAL B 1 111 ? 3.967 -11.664 2.578 1 98.19 111 VAL B C 1
ATOM 2659 O O . VAL B 1 111 ? 4.82 -10.773 2.533 1 98.19 111 VAL B O 1
ATOM 2662 N N . VAL B 1 112 ? 3.004 -11.641 3.443 1 97.94 112 VAL B N 1
ATOM 2663 C CA . VAL B 1 112 ? 2.836 -10.555 4.395 1 97.94 112 VAL B CA 1
ATOM 2664 C C . VAL B 1 112 ? 2.816 -11.109 5.82 1 97.94 112 VAL B C 1
ATOM 2666 O O . VAL B 1 112 ? 2.055 -12.031 6.125 1 97.94 112 VAL B O 1
ATOM 2669 N N . ASP B 1 113 ? 3.697 -10.594 6.684 1 98.25 113 ASP B N 1
ATOM 2670 C CA . ASP B 1 113 ? 3.6 -10.883 8.109 1 98.25 113 ASP B CA 1
ATOM 2671 C C . ASP B 1 113 ? 2.494 -10.062 8.766 1 98.25 113 ASP B C 1
ATOM 2673 O O . ASP B 1 113 ? 2.578 -8.828 8.82 1 98.25 113 ASP B O 1
ATOM 2677 N N . ALA B 1 114 ? 1.477 -10.758 9.297 1 97.94 114 ALA B N 1
ATOM 2678 C CA . ALA B 1 114 ? 0.296 -10.109 9.852 1 97.94 114 ALA B CA 1
ATOM 2679 C C . ALA B 1 114 ? 0.68 -9.164 10.992 1 97.94 114 ALA B C 1
ATOM 2681 O O . ALA B 1 114 ? -0.049 -8.211 11.289 1 97.94 114 ALA B O 1
ATOM 2682 N N . ASN B 1 115 ? 1.795 -9.367 11.625 1 98.06 115 ASN B N 1
ATOM 2683 C CA . ASN B 1 115 ? 2.174 -8.625 12.82 1 98.06 115 ASN B CA 1
ATOM 2684 C C . ASN B 1 115 ? 3.244 -7.578 12.523 1 98.06 115 ASN B C 1
ATOM 2686 O O . ASN B 1 115 ? 3.953 -7.133 13.422 1 98.06 115 ASN B O 1
ATOM 2690 N N . LYS B 1 116 ? 3.332 -7.254 11.234 1 97.5 116 LYS B N 1
ATOM 2691 C CA . LYS B 1 116 ? 4.305 -6.238 10.844 1 97.5 116 LYS B CA 1
ATOM 2692 C C . LYS B 1 116 ? 3.713 -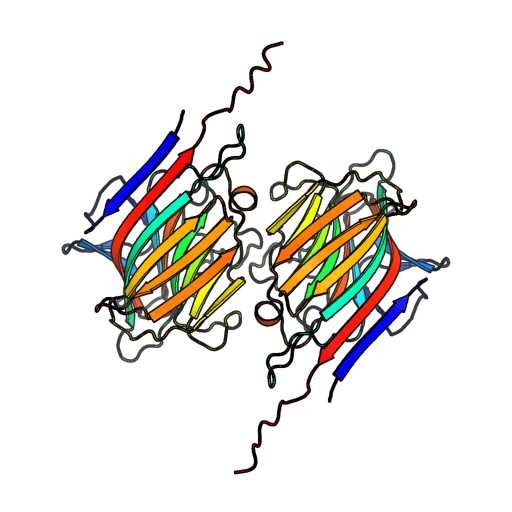5.266 9.828 1 97.5 116 LYS B C 1
ATOM 2694 O O . LYS B 1 116 ? 3.047 -5.684 8.883 1 97.5 116 LYS B O 1
ATOM 2699 N N . ALA B 1 117 ? 3.994 -3.973 10.031 1 97.31 117 ALA B N 1
ATOM 2700 C CA . ALA B 1 117 ? 3.531 -2.953 9.094 1 97.31 117 ALA B CA 1
ATOM 2701 C C . ALA B 1 117 ? 4.438 -2.881 7.867 1 97.31 117 ALA B C 1
ATOM 2703 O O . ALA B 1 117 ? 4.023 -2.41 6.809 1 97.31 117 ALA B O 1
ATOM 2704 N N . LEU B 1 118 ? 5.68 -3.289 8.055 1 95.56 118 LEU B N 1
ATOM 2705 C CA . LEU B 1 118 ? 6.672 -3.143 6.996 1 95.56 118 LEU B CA 1
ATOM 2706 C C . LEU B 1 118 ? 6.785 -4.426 6.18 1 95.56 118 LEU B C 1
ATOM 2708 O O . LEU B 1 118 ? 7.594 -5.301 6.5 1 95.56 118 LEU B O 1
ATOM 2712 N N . ASN B 1 119 ? 5.918 -4.555 5.219 1 94.88 119 ASN B N 1
ATOM 2713 C CA . ASN B 1 119 ? 5.93 -5.621 4.227 1 94.88 119 ASN B CA 1
ATOM 2714 C C . ASN B 1 119 ? 6.18 -5.078 2.822 1 94.88 119 ASN B C 1
ATOM 2716 O O . ASN B 1 119 ? 5.27 -4.539 2.189 1 94.88 119 ASN B O 1
ATOM 2720 N N . LYS B 1 120 ? 7.359 -5.227 2.309 1 93.75 120 LYS B N 1
ATOM 2721 C CA . LYS B 1 120 ? 7.73 -4.625 1.031 1 93.75 120 LYS B CA 1
ATOM 2722 C C . LYS B 1 120 ? 7.609 -5.637 -0.106 1 93.75 120 LYS B C 1
ATOM 2724 O O . LYS B 1 120 ? 8.398 -6.586 -0.189 1 93.75 120 LYS B O 1
ATOM 2729 N N . PHE B 1 121 ? 6.609 -5.398 -0.972 1 96.94 121 PHE B N 1
ATOM 2730 C CA . PHE B 1 121 ? 6.43 -6.281 -2.119 1 96.94 121 PHE B CA 1
ATOM 2731 C C . PHE B 1 121 ? 5.438 -5.684 -3.109 1 96.94 121 PHE B C 1
ATOM 2733 O O . PHE B 1 121 ? 4.699 -4.754 -2.773 1 96.94 121 PHE B O 1
ATOM 2740 N N . VAL B 1 122 ? 5.539 -6.105 -4.359 1 97.31 122 VAL B N 1
ATOM 2741 C CA . VAL B 1 122 ? 4.504 -5.949 -5.375 1 97.31 122 VAL B CA 1
ATOM 2742 C C . VAL B 1 122 ? 3.984 -7.32 -5.801 1 97.31 122 VAL B C 1
ATOM 2744 O O . VAL B 1 122 ? 4.77 -8.234 -6.055 1 97.31 122 VAL B O 1
ATOM 2747 N N . GLY B 1 123 ? 2.66 -7.457 -5.797 1 98.44 123 GLY B N 1
ATOM 2748 C CA . GLY B 1 123 ? 2.131 -8.773 -6.102 1 98.44 123 GLY B CA 1
ATOM 2749 C C . GLY B 1 123 ? 0.83 -8.734 -6.883 1 98.44 123 GLY B C 1
ATOM 2750 O O . GLY B 1 123 ? 0.182 -7.688 -6.957 1 98.44 123 GLY B O 1
ATOM 2751 N N . VAL B 1 124 ? 0.545 -9.82 -7.574 1 98.81 124 VAL B N 1
ATOM 2752 C CA . VAL B 1 124 ? -0.755 -10.102 -8.172 1 98.81 124 VAL B CA 1
ATOM 2753 C C . VAL B 1 124 ? -1.383 -11.32 -7.496 1 98.81 124 VAL B C 1
ATOM 2755 O O . VAL B 1 124 ? -0.892 -12.445 -7.641 1 98.81 124 VAL B O 1
ATOM 2758 N N . GLU B 1 125 ? -2.434 -11.07 -6.789 1 98.56 125 GLU B N 1
ATOM 2759 C CA . GLU B 1 125 ? -3.049 -12.18 -6.059 1 98.56 125 GLU B CA 1
ATOM 2760 C C . GLU B 1 125 ? -4.258 -12.727 -6.812 1 98.56 125 GLU B C 1
ATOM 2762 O O . GLU B 1 125 ? -4.945 -11.984 -7.52 1 98.56 125 GLU B O 1
ATOM 2767 N N . PHE B 1 126 ? -4.434 -13.961 -6.758 1 98.06 126 PHE B N 1
ATOM 2768 C CA . PHE B 1 126 ? -5.602 -14.727 -7.172 1 98.06 126 PHE B CA 1
ATOM 2769 C C . PHE B 1 126 ? -6.293 -15.352 -5.965 1 98.06 126 PHE B C 1
ATOM 2771 O O . PHE B 1 126 ? -5.871 -16.391 -5.469 1 98.06 126 PHE B O 1
ATOM 2778 N N . ASP B 1 127 ? -7.336 -14.633 -5.551 1 96.19 127 ASP B N 1
ATOM 2779 C CA . ASP B 1 127 ? -7.906 -14.867 -4.23 1 96.19 127 ASP B CA 1
ATOM 2780 C C . ASP B 1 127 ? -9.352 -15.336 -4.328 1 96.19 127 ASP B C 1
ATOM 2782 O O . ASP B 1 127 ? -10.219 -14.609 -4.824 1 96.19 127 ASP B O 1
ATOM 2786 N N . ASN B 1 128 ? -9.633 -16.547 -3.896 1 93.94 128 ASN B N 1
ATOM 2787 C CA . ASN B 1 128 ? -10.977 -17.109 -4.023 1 93.94 128 ASN B CA 1
ATOM 2788 C C . ASN B 1 128 ? -11.719 -17.078 -2.693 1 93.94 128 ASN B C 1
ATOM 2790 O O . ASN B 1 128 ? -12.75 -17.75 -2.543 1 93.94 128 ASN B O 1
ATOM 2794 N N . TYR B 1 129 ? -11.188 -16.438 -1.713 1 94.5 129 TYR B N 1
ATOM 2795 C CA . TYR B 1 129 ? -11.828 -16.266 -0.415 1 94.5 129 TYR B CA 1
ATOM 2796 C C . TYR B 1 129 ? -11.812 -14.797 0.01 1 94.5 129 TYR B C 1
ATOM 2798 O O . TYR B 1 129 ? -10.758 -14.164 0.019 1 94.5 129 TYR B O 1
ATOM 2806 N N . ALA B 1 130 ? -12.961 -14.289 0.428 1 93.38 130 ALA B N 1
ATOM 2807 C CA . ALA B 1 130 ? -13.078 -12.891 0.825 1 93.38 130 ALA B CA 1
ATOM 2808 C C . ALA B 1 130 ? -12.852 -12.719 2.324 1 93.38 130 ALA B C 1
ATOM 2810 O O . ALA B 1 130 ? -13.773 -12.898 3.123 1 93.38 130 ALA B O 1
ATOM 2811 N N . ASN B 1 131 ? -11.633 -12.43 2.707 1 94.56 131 ASN B N 1
ATOM 2812 C CA . ASN B 1 131 ? -11.391 -12 4.082 1 94.56 131 ASN B CA 1
ATOM 2813 C C . ASN B 1 131 ? -12.016 -10.633 4.363 1 94.56 131 ASN B C 1
ATOM 2815 O O . ASN B 1 131 ? -12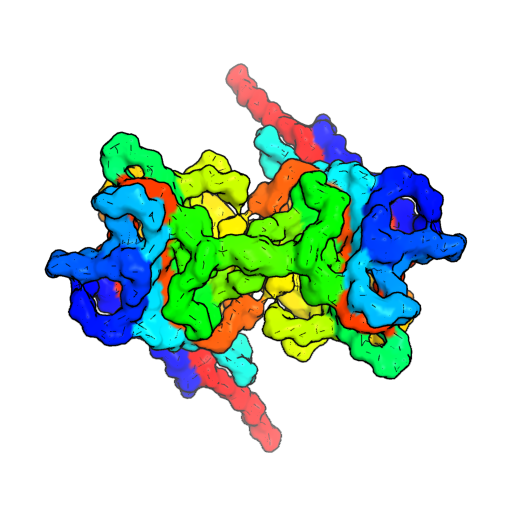.445 -9.938 3.438 1 94.56 131 ASN B O 1
ATOM 2819 N N . PRO B 1 132 ? -12.023 -10.164 5.656 1 91.12 132 PRO B N 1
ATOM 2820 C CA . PRO B 1 132 ? -12.672 -8.891 5.984 1 91.12 132 PRO B CA 1
ATOM 2821 C C . PRO B 1 132 ? -12.055 -7.711 5.242 1 91.12 132 PRO B C 1
ATOM 2823 O O . PRO B 1 132 ? -12.727 -6.711 4.984 1 91.12 132 PRO B O 1
ATOM 2826 N N . TRP B 1 133 ? -10.797 -7.785 4.824 1 92.62 133 TRP B N 1
ATOM 2827 C CA . TRP B 1 133 ? -10.117 -6.676 4.16 1 92.62 133 TRP B CA 1
ATOM 2828 C C . TRP B 1 133 ? -10.219 -6.809 2.645 1 92.62 133 TRP B C 1
ATOM 2830 O O . TRP B 1 133 ? -9.719 -5.953 1.908 1 92.62 133 TRP B O 1
ATOM 2840 N N . ASP B 1 134 ? -10.867 -7.832 2.219 1 93.31 134 ASP B N 1
ATOM 2841 C CA . ASP B 1 134 ? -11.047 -8.062 0.789 1 93.31 134 ASP B CA 1
ATOM 2842 C C . ASP B 1 134 ? -12.375 -7.5 0.304 1 93.31 134 ASP B C 1
ATOM 2844 O O . ASP B 1 134 ? -13.281 -7.258 1.104 1 93.31 134 ASP B O 1
ATOM 2848 N N . PRO B 1 135 ? -12.43 -7.227 -1.106 1 90.44 135 PRO B N 1
ATOM 2849 C CA . PRO B 1 135 ? -13.797 -7.066 -1.621 1 90.44 135 PRO B CA 1
ATOM 2850 C C . PRO B 1 135 ? -14.672 -8.289 -1.351 1 90.44 135 PRO B C 1
ATOM 2852 O O . PRO B 1 135 ? -14.156 -9.375 -1.067 1 90.44 135 PRO B O 1
ATOM 2855 N N . SER B 1 136 ? -15.992 -8.133 -1.397 1 90.88 136 SER B N 1
ATOM 2856 C CA . SER B 1 136 ? -16.938 -9.172 -1.002 1 90.88 136 SER B CA 1
ATOM 2857 C C . SER B 1 136 ? -17.047 -10.266 -2.064 1 90.88 136 SER B C 1
ATOM 2859 O O . SER B 1 136 ? -17.969 -11.078 -2.039 1 90.88 136 SER B O 1
ATOM 2861 N N . TYR B 1 137 ? -16.141 -10.273 -3.029 1 92.69 137 TYR B N 1
ATOM 2862 C CA . TYR B 1 137 ? -16.156 -11.242 -4.117 1 92.69 137 TYR B CA 1
ATOM 2863 C C . TYR B 1 137 ? -14.773 -11.828 -4.355 1 92.69 137 TYR B C 1
ATOM 2865 O O . TYR B 1 137 ? -13.766 -11.242 -3.951 1 92.69 137 TYR B O 1
ATOM 2873 N N . LYS B 1 138 ? -14.727 -13.055 -4.977 1 94.25 138 LYS B N 1
ATOM 2874 C CA . LYS B 1 138 ? -13.453 -13.586 -5.453 1 94.25 138 LYS B CA 1
ATOM 2875 C C . LYS B 1 138 ? -12.789 -12.633 -6.441 1 94.25 138 LYS B C 1
ATOM 2877 O O . LYS B 1 138 ? -13.469 -12.031 -7.281 1 94.25 138 LYS B O 1
ATOM 2882 N N . HIS B 1 139 ? -11.492 -12.469 -6.254 1 95.5 139 HIS B N 1
ATOM 2883 C CA . HIS B 1 139 ? -10.922 -11.375 -7.043 1 95.5 139 HIS B CA 1
ATOM 2884 C C . HIS B 1 139 ? -9.477 -11.68 -7.434 1 95.5 139 HIS B C 1
ATOM 2886 O O . HIS B 1 139 ? -8.844 -12.555 -6.844 1 95.5 139 HIS B O 1
ATOM 2892 N N . ILE B 1 140 ? -9.078 -11.07 -8.477 1 97.75 140 ILE B N 1
ATOM 2893 C CA . ILE B 1 140 ? -7.672 -10.805 -8.773 1 97.75 140 ILE B CA 1
ATOM 2894 C C . ILE B 1 140 ? -7.297 -9.406 -8.289 1 97.75 140 ILE B C 1
ATOM 2896 O O . ILE B 1 140 ? -8.047 -8.453 -8.5 1 97.75 140 ILE B O 1
ATOM 2900 N N . GLY B 1 141 ? -6.207 -9.336 -7.562 1 96.94 141 GLY B N 1
ATOM 2901 C CA . GLY B 1 141 ? -5.805 -8.055 -7.004 1 96.94 141 GLY B CA 1
ATOM 2902 C C . GLY B 1 141 ? -4.344 -7.73 -7.238 1 96.94 141 GLY B C 1
ATOM 2903 O O . GLY B 1 141 ? -3.504 -8.633 -7.289 1 96.94 141 GLY B O 1
ATOM 2904 N N . ILE B 1 142 ? -4.09 -6.449 -7.441 1 96.81 142 ILE B N 1
ATOM 2905 C CA . ILE B 1 142 ? -2.719 -5.953 -7.402 1 96.81 142 ILE B CA 1
ATOM 2906 C C . ILE B 1 142 ? -2.41 -5.41 -6.008 1 96.81 142 ILE B C 1
ATOM 2908 O O . ILE B 1 142 ? -3.164 -4.598 -5.469 1 96.81 142 ILE B O 1
ATOM 2912 N N . ASN B 1 143 ? -1.38 -5.906 -5.441 1 96.94 143 ASN B N 1
ATOM 2913 C CA . ASN B 1 143 ? -0.962 -5.531 -4.094 1 96.94 143 ASN B CA 1
ATOM 2914 C C . ASN B 1 143 ? 0.368 -4.785 -4.105 1 96.94 143 ASN B C 1
ATOM 2916 O O . ASN B 1 143 ? 1.328 -5.227 -4.738 1 96.94 143 ASN B O 1
ATOM 2920 N N . VAL B 1 144 ? 0.36 -3.67 -3.424 1 95.12 144 VAL B N 1
ATOM 2921 C CA . VAL B 1 144 ? 1.578 -2.877 -3.287 1 95.12 144 VAL B CA 1
ATOM 2922 C C . VAL B 1 144 ? 1.858 -2.611 -1.811 1 95.12 144 VAL B C 1
ATOM 2924 O O . VAL B 1 144 ? 1.175 -1.802 -1.179 1 95.12 144 VAL B O 1
ATOM 2927 N N . ASN B 1 145 ? 2.805 -3.309 -1.22 1 95.81 145 ASN B N 1
ATOM 2928 C CA . ASN B 1 145 ? 3.312 -3.201 0.144 1 95.81 145 ASN B CA 1
ATOM 2929 C C . ASN B 1 145 ? 2.223 -3.486 1.172 1 95.81 145 ASN B C 1
ATOM 2931 O O . ASN B 1 145 ? 2.352 -3.117 2.34 1 95.81 145 ASN B O 1
ATOM 2935 N N . SER B 1 146 ? 1.183 -4.051 0.734 1 96.12 146 SER B N 1
ATOM 2936 C CA . SER B 1 146 ? 0.042 -4.34 1.598 1 96.12 146 SER B CA 1
ATOM 2937 C C . SER B 1 146 ? -0.781 -5.504 1.058 1 96.12 146 SER B C 1
ATOM 2939 O O . SER B 1 146 ? -0.828 -5.727 -0.154 1 96.12 146 SER B O 1
ATOM 2941 N N . ILE B 1 147 ? -1.451 -6.203 2.027 1 97.12 147 ILE B N 1
ATOM 2942 C CA . ILE B 1 147 ? -2.357 -7.266 1.609 1 97.12 147 ILE B CA 1
ATOM 2943 C C . ILE B 1 147 ? -3.654 -6.664 1.079 1 97.12 147 ILE B C 1
ATOM 2945 O O . ILE B 1 147 ? -4.43 -7.34 0.398 1 97.12 147 ILE B O 1
ATOM 2949 N N . TYR B 1 148 ? -3.93 -5.398 1.464 1 95.19 148 TYR B N 1
ATOM 2950 C CA . TYR B 1 148 ? -5 -4.695 0.764 1 95.19 148 TYR B CA 1
ATOM 2951 C C . TYR B 1 148 ? -4.68 -4.551 -0.719 1 95.19 148 TYR B C 1
ATOM 2953 O O . TYR B 1 148 ? -3.617 -4.039 -1.082 1 95.19 148 TYR B O 1
ATOM 2961 N N . SER B 1 149 ? -5.594 -5.023 -1.521 1 95.06 149 SER B N 1
ATOM 2962 C CA . SER B 1 149 ? -5.402 -4.801 -2.951 1 95.06 149 SER B CA 1
ATOM 2963 C C . SER B 1 149 ? -5.609 -3.334 -3.316 1 95.06 149 SER B C 1
ATOM 2965 O O . SER B 1 149 ? -6.57 -2.705 -2.863 1 95.06 149 SER B O 1
ATOM 2967 N N . SER B 1 150 ? -4.668 -2.789 -4.066 1 91 150 SER B N 1
ATOM 2968 C CA . SER B 1 150 ? -4.812 -1.416 -4.535 1 91 150 SER B CA 1
ATOM 2969 C C . SER B 1 150 ? -5.785 -1.331 -5.707 1 91 150 SER B C 1
ATOM 2971 O O . SER B 1 150 ? -6.344 -0.266 -5.98 1 91 150 SER B O 1
ATOM 2973 N N . LYS B 1 151 ? -5.902 -2.387 -6.41 1 91.12 151 LYS B N 1
ATOM 2974 C CA . LYS B 1 151 ? -6.875 -2.562 -7.484 1 91.12 151 LYS B CA 1
ATOM 2975 C C . LYS B 1 151 ? -7.371 -4.004 -7.543 1 91.12 151 LYS B C 1
ATOM 2977 O O . LYS B 1 151 ? -6.598 -4.941 -7.352 1 91.12 151 LYS B O 1
ATOM 2982 N N . THR B 1 152 ? -8.719 -4.141 -7.848 1 94.19 152 THR B N 1
ATOM 2983 C CA . THR B 1 152 ? -9.281 -5.488 -7.906 1 94.19 152 THR B CA 1
ATOM 2984 C C . THR B 1 152 ? -10.156 -5.652 -9.148 1 94.19 152 THR B C 1
ATOM 2986 O O . THR B 1 152 ? -10.617 -4.668 -9.719 1 94.19 152 THR B O 1
ATOM 2989 N N . VAL B 1 153 ? -10.234 -6.863 -9.57 1 94.88 153 VAL B N 1
ATOM 2990 C CA . VAL B 1 153 ? -11.219 -7.258 -10.578 1 94.88 153 VAL B CA 1
ATOM 2991 C C . VAL B 1 153 ? -11.828 -8.609 -10.203 1 94.88 1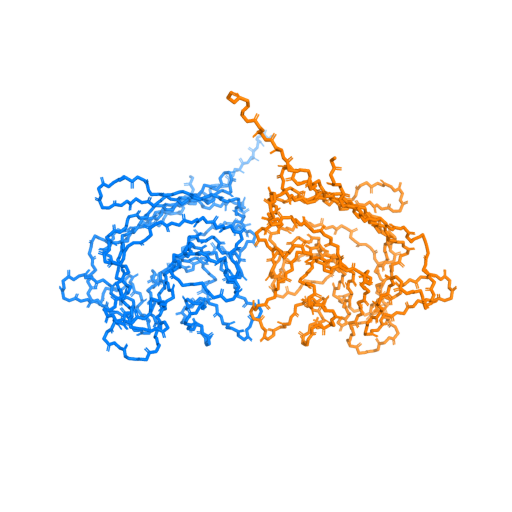53 VAL B C 1
ATOM 2993 O O . VAL B 1 153 ? -11.133 -9.484 -9.68 1 94.88 153 VAL B O 1
ATOM 2996 N N . LYS B 1 154 ? -13.141 -8.648 -10.406 1 93.94 154 LYS B N 1
ATOM 2997 C CA . LYS B 1 154 ? -13.812 -9.93 -10.188 1 93.94 154 LYS B CA 1
ATOM 2998 C C . LYS B 1 154 ? -13.375 -10.961 -11.227 1 93.94 154 LYS B C 1
ATOM 3000 O O . LYS B 1 154 ? -13.062 -10.609 -12.367 1 93.94 154 LYS B O 1
ATOM 3005 N N . TRP B 1 155 ? -13.273 -12.18 -10.82 1 90.88 155 TRP B N 1
ATOM 3006 C CA . TRP B 1 155 ? -13.031 -13.242 -11.797 1 90.88 155 TRP B CA 1
ATOM 3007 C C . TRP B 1 155 ? -13.969 -14.422 -11.555 1 90.88 155 TRP B C 1
ATOM 3009 O O . TRP B 1 155 ? -14.445 -14.625 -10.43 1 90.88 155 TRP B O 1
ATOM 3019 N N . ASN B 1 156 ? -14.328 -15.078 -12.633 1 88.25 156 ASN B N 1
ATOM 3020 C CA . ASN B 1 156 ? -15.172 -16.266 -12.539 1 88.25 156 ASN B CA 1
ATOM 3021 C C . ASN B 1 156 ? -14.336 -17.531 -12.422 1 88.25 156 ASN B C 1
ATOM 3023 O O . ASN B 1 156 ? -14.234 -18.312 -13.375 1 88.25 156 ASN B O 1
ATOM 3027 N N . TRP B 1 157 ? -13.852 -17.75 -11.266 1 89.06 157 TRP B N 1
ATOM 3028 C CA . TRP B 1 157 ? -13.023 -18.906 -10.977 1 89.06 157 TRP B CA 1
ATOM 3029 C C . TRP B 1 157 ? -13.891 -20.141 -10.727 1 89.06 157 TRP B C 1
ATOM 3031 O O . TRP B 1 157 ? -14.914 -20.062 -10.039 1 89.06 157 TRP B O 1
ATOM 3041 N N . VAL B 1 158 ? -13.555 -21.266 -11.312 1 91.38 158 VAL B N 1
ATOM 3042 C CA . VAL B 1 158 ? -14.148 -22.578 -11.062 1 91.38 158 VAL B CA 1
ATOM 3043 C C . VAL B 1 158 ? -13.078 -23.531 -10.539 1 91.38 158 VAL B C 1
ATOM 3045 O O . VAL B 1 158 ? -12.008 -23.672 -11.133 1 91.38 158 VAL B O 1
ATOM 3048 N N . SER B 1 159 ? -13.406 -24.219 -9.406 1 93.5 159 SER B N 1
ATOM 3049 C CA . SER B 1 159 ? -12.461 -25.172 -8.82 1 93.5 159 SER B CA 1
ATOM 3050 C C . SER B 1 159 ? -12.016 -26.219 -9.844 1 93.5 159 SER B C 1
ATOM 3052 O O . SER B 1 159 ? -12.852 -26.781 -10.555 1 93.5 159 SER B O 1
ATOM 3054 N N . GLY B 1 160 ? -10.711 -26.344 -9.914 1 94.31 160 GLY B N 1
ATOM 3055 C CA . GLY B 1 160 ? -10.172 -27.391 -10.766 1 94.31 160 GLY B CA 1
ATOM 3056 C C . GLY B 1 160 ? -9.922 -26.922 -12.188 1 94.31 160 GLY B C 1
ATOM 3057 O O . GLY B 1 160 ? -9.367 -27.656 -13 1 94.31 160 GLY B O 1
ATOM 3058 N N . SER B 1 161 ? -10.305 -25.719 -12.492 1 94.75 161 SER B N 1
ATOM 3059 C CA . SER B 1 161 ? -10.078 -25.203 -13.844 1 94.75 161 SER B CA 1
ATOM 3060 C C . SER B 1 161 ? -8.648 -24.703 -14.008 1 94.75 161 SER B C 1
ATOM 3062 O O . SER B 1 161 ? -8.109 -24.047 -13.117 1 94.75 161 SER B O 1
ATOM 3064 N N . LEU B 1 162 ? -8.117 -25.078 -15.18 1 96.81 162 LEU B N 1
ATOM 3065 C CA . LEU B 1 162 ? -6.789 -24.578 -15.5 1 96.81 162 LEU B CA 1
ATOM 3066 C C . LEU B 1 162 ? -6.859 -23.125 -15.977 1 96.81 162 LEU B C 1
ATOM 3068 O O . LEU B 1 162 ? -7.637 -22.797 -16.875 1 96.81 162 LEU B O 1
ATOM 3072 N N . LEU B 1 163 ? -6.043 -22.266 -15.359 1 97.38 163 LEU B N 1
ATOM 3073 C CA . LEU B 1 163 ? -5.961 -20.844 -15.727 1 97.38 163 LEU B CA 1
ATOM 3074 C C . LEU B 1 163 ? -4.562 -20.5 -16.219 1 97.38 163 LEU B C 1
ATOM 3076 O O . LEU B 1 163 ? -3.568 -20.984 -15.68 1 97.38 163 LEU B O 1
ATOM 3080 N N . ASN B 1 164 ? -4.535 -19.719 -17.281 1 97.94 164 ASN B N 1
ATOM 3081 C CA . ASN B 1 164 ? -3.297 -19.188 -17.844 1 97.94 164 ASN B CA 1
ATOM 3082 C C . ASN B 1 164 ? -3.162 -17.688 -17.578 1 97.94 164 ASN B C 1
ATOM 3084 O O . ASN B 1 164 ? -4.059 -16.906 -17.906 1 97.94 164 ASN B O 1
ATOM 3088 N N . VAL B 1 165 ? -2.035 -17.328 -16.953 1 98.62 165 VAL B N 1
ATOM 3089 C CA . VAL B 1 165 ? -1.834 -15.938 -16.547 1 98.62 165 VAL B CA 1
ATOM 3090 C C . VAL B 1 165 ? -0.641 -15.344 -17.297 1 98.62 165 VAL B C 1
ATOM 3092 O O . VAL B 1 165 ? 0.385 -16.016 -17.469 1 98.62 165 VAL B O 1
ATOM 3095 N N . ASN B 1 166 ? -0.817 -14.156 -17.797 1 98.75 166 ASN B N 1
ATOM 3096 C CA . ASN B 1 166 ? 0.259 -13.336 -18.344 1 98.75 166 ASN B CA 1
ATOM 3097 C C . ASN B 1 166 ? 0.341 -11.984 -17.656 1 98.75 166 ASN B C 1
ATOM 3099 O O . ASN B 1 166 ? -0.633 -11.227 -17.641 1 98.75 166 ASN B O 1
ATOM 3103 N N . ILE B 1 167 ? 1.469 -11.703 -16.984 1 98.88 167 ILE B N 1
ATOM 3104 C CA . ILE B 1 167 ? 1.729 -10.43 -16.312 1 98.88 167 ILE B CA 1
ATOM 3105 C C . ILE B 1 167 ? 2.863 -9.695 -17.031 1 98.88 167 ILE B C 1
ATOM 3107 O O . ILE B 1 167 ? 3.955 -10.25 -17.203 1 98.88 167 ILE B O 1
ATOM 3111 N N . ILE B 1 168 ? 2.604 -8.477 -17.5 1 98.81 168 ILE B N 1
ATOM 3112 C CA . ILE B 1 168 ? 3.598 -7.656 -18.172 1 98.81 168 ILE B CA 1
ATOM 3113 C C . ILE B 1 168 ? 3.805 -6.355 -17.406 1 98.81 168 ILE B C 1
ATOM 3115 O O . ILE B 1 168 ? 2.84 -5.66 -17.078 1 98.81 168 ILE B O 1
ATOM 3119 N N . TYR B 1 169 ? 5.016 -6.102 -17.094 1 98.81 169 TYR B N 1
ATOM 3120 C CA . TYR B 1 169 ? 5.375 -4.77 -16.625 1 98.81 169 TYR B CA 1
ATOM 3121 C C . TYR B 1 169 ? 6.117 -3.99 -17.703 1 98.81 169 TYR B C 1
ATOM 3123 O O . TYR B 1 169 ? 7.172 -4.422 -18.172 1 98.81 169 TYR B O 1
ATOM 3131 N N . ASP B 1 170 ? 5.547 -2.914 -18.062 1 98.38 170 ASP B N 1
ATOM 3132 C CA . ASP B 1 170 ? 6.172 -1.98 -19 1 98.38 170 ASP B CA 1
ATOM 3133 C C . ASP B 1 170 ? 6.805 -0.805 -18.25 1 98.38 170 ASP B C 1
ATOM 3135 O O . ASP B 1 170 ? 6.094 0.041 -17.703 1 98.38 170 ASP B O 1
ATOM 3139 N N . SER B 1 171 ? 8.133 -0.736 -18.297 1 97.06 171 SER B N 1
ATOM 3140 C CA . SER B 1 171 ? 8.828 0.26 -17.5 1 97.06 171 SER B CA 1
ATOM 3141 C C . SER B 1 171 ? 8.633 1.663 -18.062 1 97.06 171 SER B C 1
ATOM 3143 O O . SER B 1 171 ? 8.703 2.648 -17.328 1 97.06 171 SER B O 1
ATOM 3145 N N . LEU B 1 172 ? 8.398 1.797 -19.328 1 95.31 172 LEU B N 1
ATOM 3146 C CA . LEU B 1 172 ? 8.203 3.111 -19.922 1 95.31 172 LEU B CA 1
ATOM 3147 C C . LEU B 1 172 ? 6.91 3.752 -19.438 1 95.31 172 LEU B C 1
ATOM 3149 O O . LEU B 1 172 ? 6.902 4.918 -19.031 1 95.31 172 LEU B O 1
ATOM 3153 N N . SER B 1 173 ? 5.887 2.969 -19.406 1 94.88 173 SER B N 1
ATOM 3154 C CA . SER B 1 173 ? 4.605 3.496 -18.953 1 94.88 173 SER B CA 1
ATOM 3155 C C . SER B 1 173 ? 4.414 3.256 -17.453 1 94.88 173 SER B C 1
ATOM 3157 O O . SER B 1 173 ? 3.441 3.727 -16.859 1 94.88 173 SER B O 1
ATOM 3159 N N . THR B 1 174 ? 5.359 2.557 -16.797 1 94.25 174 THR B N 1
ATOM 3160 C CA . THR B 1 174 ? 5.281 2.162 -15.398 1 94.25 174 THR B CA 1
ATOM 3161 C C . THR B 1 174 ? 3.969 1.438 -15.109 1 94.25 174 THR B C 1
ATOM 3163 O O . THR B 1 174 ? 3.309 1.716 -14.102 1 94.25 174 THR B O 1
ATOM 3166 N N . THR B 1 175 ? 3.613 0.545 -16.031 1 96.5 175 THR B N 1
ATOM 3167 C CA . THR B 1 175 ? 2.309 -0.099 -15.938 1 96.5 175 THR B CA 1
ATOM 3168 C C . THR B 1 175 ? 2.463 -1.607 -15.766 1 96.5 175 THR B C 1
ATOM 3170 O O . THR B 1 175 ? 3.248 -2.24 -16.469 1 96.5 175 THR B O 1
ATOM 3173 N N . LEU B 1 176 ? 1.735 -2.146 -14.805 1 98 176 LEU B N 1
ATOM 3174 C CA . LEU B 1 176 ? 1.572 -3.584 -14.625 1 98 176 LEU B CA 1
ATOM 3175 C C . LEU B 1 176 ? 0.254 -4.059 -15.227 1 98 176 LEU B C 1
ATOM 3177 O O . LEU B 1 176 ? -0.816 -3.586 -14.844 1 98 176 LEU B O 1
ATOM 3181 N N . ASN B 1 177 ? 0.39 -4.973 -16.219 1 98.31 177 ASN B N 1
ATOM 3182 C CA . ASN B 1 177 ? -0.78 -5.523 -16.906 1 98.31 177 ASN B CA 1
ATOM 3183 C C . ASN B 1 177 ? -0.916 -7.023 -16.656 1 98.31 177 ASN B C 1
ATOM 3185 O O . ASN B 1 177 ? 0.06 -7.77 -16.766 1 98.31 177 ASN B O 1
ATOM 3189 N N . VAL B 1 178 ? -2.137 -7.43 -16.281 1 98.69 178 VAL B N 1
ATOM 3190 C CA . VAL B 1 178 ? -2.422 -8.836 -16 1 98.69 178 VAL B CA 1
ATOM 3191 C C . VAL B 1 178 ? -3.543 -9.328 -16.906 1 98.69 178 VAL B C 1
ATOM 3193 O O . VAL B 1 178 ? -4.605 -8.703 -16.984 1 98.69 178 VAL B O 1
ATOM 3196 N N . VAL B 1 179 ? -3.283 -10.383 -17.625 1 98.19 179 VAL B N 1
ATOM 3197 C CA . VAL B 1 179 ? -4.297 -11.055 -18.438 1 98.19 179 VAL B CA 1
ATOM 3198 C C . VAL B 1 179 ? -4.469 -12.492 -17.953 1 98.19 179 VAL B C 1
ATOM 3200 O O . VAL B 1 179 ? -3.488 -13.227 -17.812 1 98.19 179 VAL B O 1
ATOM 3203 N N . VAL B 1 180 ? -5.699 -12.852 -17.734 1 97.94 180 VAL B N 1
ATOM 3204 C CA . VAL B 1 180 ? -6.012 -14.219 -17.328 1 97.94 180 VAL B CA 1
ATOM 3205 C C . VAL B 1 180 ? -6.887 -14.891 -18.391 1 97.94 180 VAL B C 1
ATOM 3207 O O . VAL B 1 180 ? -7.902 -14.328 -18.797 1 97.94 180 VAL B O 1
ATOM 3210 N N . LYS B 1 181 ? -6.488 -16.062 -18.781 1 96.56 181 LYS B N 1
ATOM 3211 C CA . LYS B 1 181 ? -7.215 -16.828 -19.781 1 96.56 181 LYS B CA 1
ATOM 3212 C C . LYS B 1 181 ? -7.574 -18.219 -19.266 1 96.56 181 LYS B C 1
ATOM 3214 O O . LYS B 1 181 ? -6.887 -18.75 -18.391 1 96.56 181 LYS B O 1
ATOM 3219 N N . ASP B 1 182 ? -8.672 -18.703 -19.812 1 93.75 182 ASP B N 1
ATOM 3220 C CA . ASP B 1 182 ? -9.031 -20.062 -19.453 1 93.75 182 ASP B CA 1
ATOM 3221 C C . ASP B 1 182 ? -8.281 -21.078 -20.312 1 93.75 182 ASP B C 1
ATOM 3223 O O . ASP B 1 182 ? -7.383 -20.703 -21.078 1 93.75 182 ASP B O 1
ATOM 3227 N N . ASN B 1 183 ? -8.641 -22.328 -20.062 1 90.31 183 ASN B N 1
ATOM 3228 C CA . ASN B 1 183 ? -7.926 -23.406 -20.734 1 90.31 183 ASN B CA 1
ATOM 3229 C C . ASN B 1 183 ? -8.117 -23.344 -22.25 1 90.31 183 ASN B C 1
ATOM 3231 O O . ASN B 1 183 ? -7.285 -23.828 -23.016 1 90.31 183 ASN B O 1
ATOM 3235 N N . ASN B 1 184 ? -9.211 -22.75 -22.672 1 87.56 184 ASN B N 1
ATOM 3236 C CA . ASN B 1 184 ? -9.492 -22.625 -24.094 1 87.56 184 ASN B CA 1
ATOM 3237 C C . ASN B 1 184 ? -8.828 -21.391 -24.703 1 87.56 184 ASN B C 1
ATOM 3239 O O . ASN B 1 184 ? -8.906 -21.172 -25.906 1 87.56 184 ASN B O 1
ATOM 3243 N N . GLY B 1 185 ? -8.219 -20.672 -23.922 1 86.06 185 GLY B N 1
ATOM 3244 C CA . GLY B 1 185 ? -7.547 -19.469 -24.391 1 86.06 185 GLY B CA 1
ATOM 3245 C C . GLY B 1 185 ? -8.43 -18.234 -24.344 1 86.06 185 GLY B C 1
ATOM 3246 O O . GLY B 1 185 ? -8 -17.141 -24.719 1 86.06 185 GLY B O 1
ATOM 3247 N N . ASP B 1 186 ? -9.641 -18.391 -23.891 1 85.94 186 ASP B N 1
ATOM 3248 C CA . ASP B 1 186 ? -10.555 -17.266 -23.797 1 85.94 186 ASP B CA 1
ATOM 3249 C C . ASP B 1 186 ? -10.203 -16.375 -22.594 1 85.94 186 ASP B C 1
ATOM 3251 O O . ASP B 1 186 ? -9.938 -16.875 -21.5 1 85.94 186 ASP B O 1
ATOM 3255 N N . GLN B 1 187 ? -10.164 -15.094 -22.953 1 86.94 187 GLN B N 1
ATOM 3256 C CA . GLN B 1 187 ? -9.859 -14.148 -21.891 1 86.94 187 GLN B CA 1
ATOM 3257 C C . GLN B 1 187 ? -10.984 -14.094 -20.875 1 86.94 187 GLN B C 1
ATOM 3259 O O . GLN B 1 187 ? -12.141 -13.844 -21.219 1 86.94 187 GLN B O 1
ATOM 3264 N N . LEU B 1 188 ? -10.539 -14.305 -19.672 1 86.5 188 LEU B N 1
ATOM 3265 C CA . LEU B 1 188 ? -11.5 -14.258 -18.578 1 86.5 188 LEU B CA 1
ATOM 3266 C C . LEU B 1 188 ? -11.586 -12.852 -17.984 1 86.5 188 LEU B C 1
ATOM 3268 O O . LEU B 1 188 ? -12.68 -12.344 -17.734 1 86.5 188 LEU B O 1
ATOM 3272 N N . THR B 1 189 ? -10.445 -12.242 -17.781 1 92.88 189 THR B N 1
ATOM 3273 C CA . THR B 1 189 ? -10.43 -10.906 -17.203 1 92.88 189 THR B CA 1
ATOM 3274 C C . THR B 1 189 ? -9.055 -10.266 -17.359 1 92.88 189 THR B C 1
ATOM 3276 O O . THR B 1 189 ? -8.094 -10.945 -17.734 1 92.88 189 THR B O 1
ATOM 3279 N N . THR B 1 190 ? -8.961 -8.953 -17.25 1 96.31 190 THR B N 1
ATOM 3280 C CA . THR B 1 190 ? -7.734 -8.172 -17.266 1 96.31 190 THR B CA 1
ATOM 3281 C C . THR B 1 190 ? -7.754 -7.125 -16.156 1 96.31 190 THR B C 1
ATOM 3283 O O . THR B 1 190 ? -8.828 -6.68 -15.727 1 96.31 190 THR B O 1
ATOM 3286 N N . ILE B 1 191 ? -6.637 -6.832 -15.664 1 96.31 191 ILE B N 1
ATOM 3287 C CA . ILE B 1 191 ? -6.48 -5.746 -14.711 1 96.31 191 ILE B CA 1
ATOM 3288 C C . ILE B 1 191 ? -5.145 -5.039 -14.938 1 96.31 191 ILE B C 1
ATOM 3290 O O . ILE B 1 191 ? -4.168 -5.672 -15.344 1 96.31 191 ILE B O 1
ATOM 3294 N N . SER B 1 192 ? -5.117 -3.705 -14.781 1 95.94 192 SER B N 1
ATOM 3295 C CA . SER B 1 192 ? -3.922 -2.904 -15.008 1 95.94 192 SER B CA 1
ATOM 3296 C C . SER B 1 192 ? -3.789 -1.793 -13.969 1 95.94 192 SER B C 1
ATOM 3298 O O . SER B 1 192 ? -4.793 -1.251 -13.508 1 95.94 192 SER B O 1
ATOM 3300 N N . GLN B 1 193 ? -2.576 -1.493 -13.656 1 93.12 193 GLN B N 1
ATOM 3301 C CA . GLN B 1 193 ? -2.322 -0.422 -12.703 1 93.12 193 GLN B CA 1
ATOM 3302 C C . GLN B 1 193 ? -0.938 0.187 -12.914 1 93.12 193 GLN B C 1
ATOM 3304 O O . GLN B 1 193 ? 0.016 -0.523 -13.234 1 93.12 193 GLN B O 1
ATOM 3309 N N . LEU B 1 194 ? -0.883 1.533 -12.75 1 91.81 194 LEU B N 1
ATOM 3310 C CA . LEU B 1 194 ? 0.431 2.164 -12.688 1 91.81 194 LEU B CA 1
ATOM 3311 C C . LEU B 1 194 ? 1.165 1.766 -11.414 1 91.81 194 LEU B C 1
ATOM 3313 O O . LEU B 1 194 ? 0.614 1.874 -10.312 1 91.81 194 LEU B O 1
ATOM 3317 N N . VAL B 1 195 ? 2.328 1.247 -11.562 1 92.88 195 VAL B N 1
ATOM 3318 C CA . VAL B 1 195 ? 3.188 0.831 -10.453 1 92.88 195 VAL B CA 1
ATOM 3319 C C . VAL B 1 195 ? 4.613 1.324 -10.695 1 92.88 195 VAL B C 1
ATOM 3321 O O . VAL B 1 195 ? 5.242 0.963 -11.688 1 92.88 195 VAL B O 1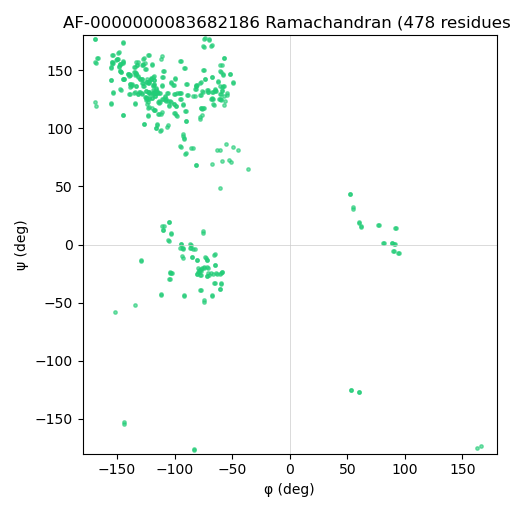
ATOM 3324 N N . ASP B 1 196 ? 5.152 2.121 -9.781 1 90.31 196 ASP B N 1
ATOM 3325 C CA . ASP B 1 196 ? 6.523 2.613 -9.898 1 90.31 196 ASP B CA 1
ATOM 3326 C C . ASP B 1 196 ? 7.5 1.684 -9.18 1 90.31 196 ASP B C 1
ATOM 3328 O O . ASP B 1 196 ? 7.871 1.929 -8.031 1 90.31 196 ASP B O 1
ATOM 3332 N N . LEU B 1 197 ? 8.016 0.729 -9.938 1 95.25 197 LEU B N 1
ATOM 3333 C CA . LEU B 1 197 ? 8.828 -0.303 -9.312 1 95.25 197 LEU B CA 1
ATOM 3334 C C . LEU B 1 197 ? 10.117 0.291 -8.742 1 95.25 197 LEU B C 1
ATOM 3336 O O . LEU B 1 197 ? 10.633 -0.192 -7.73 1 95.25 197 LEU B O 1
ATOM 3340 N N . LYS B 1 198 ? 10.648 1.277 -9.352 1 91.62 198 LYS B N 1
ATOM 3341 C CA . LYS B 1 198 ? 11.883 1.887 -8.859 1 91.62 198 LYS B CA 1
ATOM 3342 C C . LYS B 1 198 ? 11.695 2.455 -7.457 1 91.62 198 LYS B C 1
ATOM 3344 O O . LYS B 1 198 ? 12.594 2.344 -6.617 1 91.62 198 LYS B O 1
ATOM 3349 N N . SER B 1 199 ? 10.539 3.035 -7.199 1 86 199 SER B N 1
ATOM 3350 C CA . SER B 1 199 ? 10.258 3.619 -5.895 1 86 199 SER B CA 1
ATOM 3351 C C . SER B 1 199 ? 9.875 2.547 -4.879 1 86 199 SER B C 1
ATOM 3353 O O . SER B 1 199 ? 10.031 2.742 -3.672 1 86 199 SER B O 1
ATOM 3355 N N . LEU B 1 200 ? 9.453 1.401 -5.367 1 90.62 200 LEU B N 1
ATOM 3356 C CA . LEU B 1 200 ? 8.812 0.435 -4.484 1 90.62 200 LEU B CA 1
ATOM 3357 C C . LEU B 1 200 ? 9.766 -0.702 -4.133 1 90.62 200 LEU B C 1
ATOM 3359 O O . LEU B 1 200 ? 9.578 -1.39 -3.127 1 90.62 200 LEU B O 1
ATOM 3363 N N . LEU B 1 201 ? 10.742 -0.909 -5.012 1 94.19 201 LEU B N 1
ATOM 3364 C CA . LEU B 1 201 ? 11.617 -2.061 -4.824 1 94.19 201 LEU B CA 1
ATOM 3365 C C . LEU B 1 201 ? 13.078 -1.641 -4.84 1 94.19 201 LEU B C 1
ATOM 3367 O O . LEU B 1 201 ? 13.414 -0.559 -5.324 1 94.19 201 LEU B O 1
ATOM 3371 N N . SER B 1 202 ? 13.938 -2.574 -4.238 1 93.94 202 SER B N 1
ATOM 3372 C CA . SER B 1 202 ? 15.383 -2.412 -4.375 1 93.94 202 SER B CA 1
ATOM 3373 C C . SER B 1 202 ? 15.836 -2.686 -5.801 1 93.94 202 SER B C 1
ATOM 3375 O O . SER B 1 202 ? 15.039 -3.08 -6.652 1 93.94 202 SER B O 1
ATOM 3377 N N . GLU B 1 203 ? 17.094 -2.504 -6.051 1 96.06 203 GLU B N 1
ATOM 3378 C CA . GLU B 1 203 ? 17.641 -2.701 -7.395 1 96.06 203 GLU B CA 1
ATOM 3379 C C . GLU B 1 203 ? 17.406 -4.133 -7.875 1 96.06 203 GLU B C 1
ATOM 3381 O O . GLU B 1 203 ? 17.281 -4.375 -9.078 1 96.06 203 GLU B O 1
ATOM 3386 N N . LYS B 1 204 ? 17.453 -5.023 -6.934 1 97.75 204 LYS B N 1
ATOM 3387 C CA . LYS B 1 204 ? 17.125 -6.418 -7.211 1 97.75 204 LYS B CA 1
ATOM 3388 C C . LYS B 1 204 ? 15.938 -6.875 -6.379 1 97.75 204 LYS B C 1
ATOM 3390 O O . LYS B 1 204 ? 15.648 -6.297 -5.328 1 97.75 204 LYS B O 1
ATOM 3395 N N . ALA B 1 205 ? 15.273 -7.867 -6.918 1 98.12 205 ALA B N 1
ATOM 3396 C CA . ALA B 1 205 ? 14.141 -8.43 -6.199 1 98.12 205 ALA B CA 1
ATOM 3397 C C . ALA B 1 205 ? 14.117 -9.953 -6.305 1 98.12 205 ALA B C 1
ATOM 3399 O O . ALA B 1 205 ? 14.539 -10.516 -7.32 1 98.12 205 ALA B O 1
ATOM 3400 N N . VAL B 1 206 ? 13.664 -10.594 -5.25 1 98.19 206 VAL B N 1
ATOM 3401 C CA . VAL B 1 206 ? 13.266 -11.992 -5.387 1 98.19 206 VAL B CA 1
ATOM 3402 C C . VAL B 1 206 ? 11.891 -12.07 -6.055 1 98.19 206 VAL B C 1
ATOM 3404 O O . VAL B 1 206 ? 11.031 -11.227 -5.812 1 98.19 206 VAL B O 1
ATOM 3407 N N . ILE B 1 207 ? 11.734 -13.008 -6.93 1 98.62 207 ILE B N 1
ATOM 3408 C CA . ILE B 1 207 ? 10.438 -13.25 -7.543 1 98.62 207 ILE B CA 1
ATOM 3409 C C . ILE B 1 207 ? 9.961 -14.664 -7.207 1 98.62 207 ILE B C 1
ATOM 3411 O O . ILE B 1 207 ? 10.773 -15.578 -7.062 1 98.62 207 ILE B O 1
ATOM 3415 N N . GLY B 1 208 ? 8.711 -14.805 -7.027 1 98.81 208 GLY B N 1
ATOM 3416 C CA . GLY B 1 208 ? 8.211 -16.125 -6.668 1 98.81 208 GLY B CA 1
ATOM 3417 C C . GLY B 1 208 ? 6.699 -16.234 -6.73 1 98.81 208 GLY B C 1
ATOM 3418 O O . GLY B 1 208 ? 6.023 -15.281 -7.137 1 98.81 208 GLY B O 1
ATOM 3419 N N . LEU B 1 209 ? 6.223 -17.406 -6.484 1 98.94 209 LEU B N 1
ATOM 3420 C CA . LEU B 1 209 ? 4.816 -17.75 -6.305 1 98.94 209 LEU B CA 1
ATOM 3421 C C . LEU B 1 209 ? 4.562 -18.312 -4.91 1 98.94 209 LEU B C 1
ATOM 3423 O O . LEU B 1 209 ? 5.379 -19.078 -4.387 1 98.94 209 LEU B O 1
ATOM 3427 N N . SER B 1 210 ? 3.508 -17.844 -4.379 1 98.88 210 SER B N 1
ATOM 3428 C CA . SER B 1 210 ? 3.146 -18.312 -3.043 1 98.88 210 SER B CA 1
ATOM 3429 C C . SER B 1 210 ? 1.669 -18.688 -2.969 1 98.88 210 SER B C 1
ATOM 3431 O O . SER B 1 210 ? 0.823 -18.016 -3.561 1 98.88 210 SER B O 1
ATOM 3433 N N . GLY B 1 211 ? 1.39 -19.781 -2.354 1 98.38 211 GLY B N 1
ATOM 3434 C CA . GLY B 1 211 ? 0.024 -20.203 -2.07 1 98.38 211 GLY B CA 1
ATOM 3435 C C . GLY B 1 211 ? -0.239 -20.422 -0.592 1 98.38 211 GLY B C 1
ATOM 3436 O O . GLY B 1 211 ? 0.645 -20.859 0.14 1 98.38 211 GLY B O 1
ATOM 3437 N N . SER B 1 212 ? -1.379 -20.016 -0.186 1 97.62 212 SER B N 1
ATOM 3438 C CA . SER B 1 212 ? -1.824 -20.281 1.178 1 97.62 212 SER B CA 1
ATOM 3439 C C . SER B 1 212 ? -3.199 -20.953 1.193 1 97.62 212 SER B C 1
ATOM 3441 O O . SER B 1 212 ? -4.082 -20.578 0.415 1 97.62 212 SER B O 1
ATOM 3443 N N . SER B 1 213 ? -3.316 -21.938 2.01 1 94.19 213 SER B N 1
ATOM 3444 C CA . SER B 1 213 ? -4.59 -22.625 2.201 1 94.19 213 SER B CA 1
ATOM 3445 C C . SER B 1 213 ? -5.086 -22.469 3.635 1 94.19 213 SER B C 1
ATOM 3447 O O . SER B 1 213 ? -4.422 -22.906 4.574 1 94.19 213 SER B O 1
ATOM 3449 N N . GLY B 1 214 ? -6.23 -21.797 3.826 1 91.75 214 GLY B N 1
ATOM 3450 C CA . GLY B 1 214 ? -6.863 -21.734 5.133 1 91.75 214 GLY B CA 1
ATOM 3451 C C . GLY B 1 214 ? -7.668 -22.969 5.469 1 91.75 214 GLY B C 1
ATOM 3452 O O . GLY B 1 214 ? -8.055 -23.172 6.621 1 91.75 214 GLY B O 1
ATOM 3453 N N . ASP B 1 215 ? -7.879 -23.719 4.445 1 89.94 215 ASP B N 1
ATOM 3454 C CA . ASP B 1 215 ? -8.594 -24.984 4.523 1 89.94 215 ASP B CA 1
ATOM 3455 C C . ASP B 1 215 ? -7.996 -26.016 3.553 1 89.94 215 ASP B C 1
ATOM 3457 O O . ASP B 1 215 ? -6.789 -26.016 3.316 1 89.94 215 ASP B O 1
ATOM 3461 N N . ARG B 1 216 ? -8.812 -27.062 3.078 1 91.38 216 ARG B N 1
ATOM 3462 C CA . ARG B 1 216 ? -8.32 -28.125 2.209 1 91.38 216 ARG B CA 1
ATOM 3463 C C . ARG B 1 216 ? -8.336 -27.688 0.748 1 91.38 216 ARG B C 1
ATOM 3465 O O . ARG B 1 216 ? -9.258 -28.031 0.002 1 91.38 216 ARG B O 1
ATOM 3472 N N . GLN B 1 217 ? -7.266 -26.969 0.39 1 95.25 217 GLN B N 1
ATOM 3473 C CA . GLN B 1 217 ? -7.172 -26.484 -0.981 1 95.25 217 GLN B CA 1
ATOM 3474 C C . GLN B 1 217 ? -5.758 -26.656 -1.529 1 95.25 217 GLN B C 1
ATOM 3476 O O . GLN B 1 217 ? -4.777 -26.422 -0.819 1 95.25 217 GLN B O 1
ATOM 3481 N N . ALA B 1 218 ? -5.715 -27.125 -2.768 1 96.81 218 ALA B N 1
ATOM 3482 C CA . ALA B 1 218 ? -4.441 -27.266 -3.465 1 96.81 218 ALA B CA 1
ATOM 3483 C C . ALA B 1 218 ? -4.219 -26.109 -4.438 1 96.81 218 ALA B C 1
ATOM 3485 O O . ALA B 1 218 ? -5.156 -25.656 -5.094 1 96.81 218 ALA B O 1
ATOM 3486 N N . HIS B 1 219 ? -3.047 -25.578 -4.477 1 98.19 219 HIS B N 1
ATOM 3487 C CA . HIS B 1 219 ? -2.58 -24.594 -5.449 1 98.19 219 HIS B CA 1
ATOM 3488 C C . HIS B 1 219 ? -1.439 -25.156 -6.293 1 98.19 219 HIS B C 1
ATOM 3490 O O . HIS B 1 219 ? -0.28 -25.125 -5.875 1 98.19 219 HIS B O 1
ATOM 3496 N N . ASP B 1 220 ? -1.789 -25.578 -7.496 1 98.25 220 ASP B N 1
ATOM 3497 C CA . ASP B 1 220 ? -0.835 -26.297 -8.336 1 98.25 220 ASP B CA 1
ATOM 3498 C C . ASP B 1 220 ? -0.378 -25.438 -9.508 1 98.25 220 ASP B C 1
ATOM 3500 O O . ASP B 1 220 ? -1.204 -24.875 -10.234 1 98.25 220 ASP B O 1
ATOM 3504 N N . ILE B 1 221 ? 0.884 -25.328 -9.664 1 98.88 221 ILE B N 1
ATOM 3505 C CA . ILE B 1 221 ? 1.49 -24.609 -10.781 1 98.88 221 ILE B CA 1
ATOM 3506 C C . ILE B 1 221 ? 1.952 -25.609 -11.844 1 98.88 221 ILE B C 1
ATOM 3508 O O . ILE B 1 221 ? 2.672 -26.562 -11.531 1 98.88 221 ILE B O 1
ATOM 3512 N N . TYR B 1 222 ? 1.582 -25.375 -13.055 1 98.62 222 TYR B N 1
ATOM 3513 C CA . TYR B 1 222 ? 1.872 -26.328 -14.117 1 98.62 222 TYR B CA 1
ATOM 3514 C C . TYR B 1 222 ? 3.021 -25.828 -14.992 1 98.62 222 TYR B C 1
ATOM 3516 O O . TYR B 1 222 ? 3.734 -26.641 -15.602 1 98.62 222 TYR B O 1
ATOM 3524 N N . SER B 1 223 ? 3.166 -24.641 -15.109 1 98.75 223 SER B N 1
ATOM 3525 C CA . SER B 1 223 ? 4.258 -24.016 -15.844 1 98.75 223 SER B CA 1
ATOM 3526 C C . SER B 1 223 ? 4.551 -22.609 -15.312 1 98.75 223 SER B C 1
ATOM 3528 O O . SER B 1 223 ? 3.699 -22 -14.664 1 98.75 223 SER B O 1
ATOM 3530 N N . TRP B 1 224 ? 5.797 -22.109 -15.508 1 98.88 224 TRP B N 1
ATOM 3531 C CA . TRP B 1 224 ? 6.191 -20.766 -15.086 1 98.88 224 TRP B CA 1
ATOM 3532 C C . TRP B 1 224 ? 7.352 -20.25 -15.93 1 98.88 224 TRP B C 1
ATOM 3534 O O . TRP B 1 224 ? 8.383 -20.906 -16.047 1 98.88 224 TRP B O 1
ATOM 3544 N N . SER B 1 225 ? 7.105 -19.141 -16.562 1 98.88 225 SER B N 1
ATOM 3545 C CA . SER B 1 225 ? 8.172 -18.5 -17.312 1 98.88 225 SER B CA 1
ATOM 3546 C C . SER B 1 225 ? 8.328 -17.031 -16.906 1 98.88 225 SER B C 1
ATOM 3548 O O . SER B 1 225 ? 7.402 -16.438 -16.359 1 98.88 225 SER B O 1
ATOM 3550 N N . PHE B 1 226 ? 9.5 -16.516 -17.109 1 98.81 226 PHE B N 1
ATOM 3551 C CA . PHE B 1 226 ? 9.844 -15.133 -16.766 1 98.81 226 PHE B CA 1
ATOM 3552 C C . PHE B 1 226 ? 10.961 -14.617 -17.656 1 98.81 226 PHE B C 1
ATOM 3554 O O . PHE B 1 226 ? 11.938 -15.328 -17.906 1 98.81 226 PHE B O 1
ATOM 3561 N N . THR B 1 227 ? 10.742 -13.445 -18.203 1 98.62 227 THR B N 1
ATOM 3562 C CA . THR B 1 227 ? 11.781 -12.734 -18.938 1 98.62 227 THR B CA 1
ATOM 3563 C C . THR B 1 227 ? 11.82 -11.266 -18.547 1 98.62 227 THR B C 1
ATOM 3565 O O . THR B 1 227 ? 10.781 -10.609 -18.484 1 98.62 227 THR B O 1
ATOM 3568 N N . SER B 1 228 ? 12.961 -10.766 -18.234 1 98.19 228 SER B N 1
ATOM 3569 C CA . SER B 1 228 ? 13.148 -9.352 -17.906 1 98.19 228 SER B CA 1
ATOM 3570 C C . SER B 1 228 ? 14.359 -8.773 -18.641 1 98.19 228 SER B C 1
ATOM 3572 O O . SER B 1 228 ? 15.312 -9.492 -18.938 1 98.19 228 SER B O 1
ATOM 3574 N N . THR B 1 229 ? 14.289 -7.547 -19 1 96.88 229 THR B N 1
ATOM 3575 C CA . THR B 1 229 ? 15.391 -6.809 -19.609 1 96.88 229 THR B CA 1
ATOM 3576 C C . THR B 1 229 ? 15.578 -5.457 -18.922 1 96.88 229 THR B C 1
ATOM 3578 O O . THR B 1 229 ? 14.617 -4.703 -18.766 1 96.88 229 THR B O 1
ATOM 3581 N N . LEU B 1 230 ? 16.781 -5.168 -18.531 1 96 230 LEU B N 1
ATOM 3582 C CA . LEU B 1 230 ? 17.172 -3.889 -17.953 1 96 230 LEU B CA 1
ATOM 3583 C C . LEU B 1 230 ? 18.297 -3.246 -18.75 1 96 230 LEU B C 1
ATOM 3585 O O . LEU B 1 230 ? 19.406 -3.789 -18.812 1 96 230 LEU B O 1
ATOM 3589 N N . ASP B 1 231 ? 18.016 -2.168 -19.422 1 89.44 231 ASP B N 1
ATOM 3590 C CA . ASP B 1 231 ? 19.031 -1.409 -20.156 1 89.44 231 ASP B CA 1
ATOM 3591 C C . ASP B 1 231 ? 19.906 -0.61 -19.203 1 89.44 231 ASP B C 1
ATOM 3593 O O . ASP B 1 231 ? 19.422 0.291 -18.516 1 89.44 231 ASP B O 1
ATOM 3597 N N . THR B 1 232 ? 21.234 -0.908 -19.156 1 83.88 232 THR B N 1
ATOM 3598 C CA . THR B 1 232 ? 22.125 -0.208 -18.234 1 83.88 232 THR B CA 1
ATOM 3599 C C . THR B 1 232 ? 23.078 0.705 -18.984 1 83.88 232 THR B C 1
ATOM 3601 O O . THR B 1 232 ? 24.109 1.124 -18.453 1 83.88 232 THR B O 1
ATOM 3604 N N . THR B 1 233 ? 22.797 0.949 -20.312 1 79.62 233 THR B N 1
ATOM 3605 C CA . THR B 1 233 ? 23.672 1.807 -21.109 1 79.62 233 THR B CA 1
ATOM 3606 C C . THR B 1 233 ? 23.609 3.248 -20.609 1 79.62 233 THR B C 1
ATOM 3608 O O . THR B 1 233 ? 22.531 3.77 -20.344 1 79.62 233 THR B O 1
ATOM 3611 N N . THR B 1 234 ? 24.844 3.807 -20.188 1 72.06 234 THR B N 1
ATOM 3612 C CA . THR B 1 234 ? 24.953 5.211 -19.797 1 72.06 234 THR B CA 1
ATOM 3613 C C . THR B 1 234 ? 24.953 6.113 -21.031 1 72.06 234 THR B C 1
ATOM 3615 O O . THR B 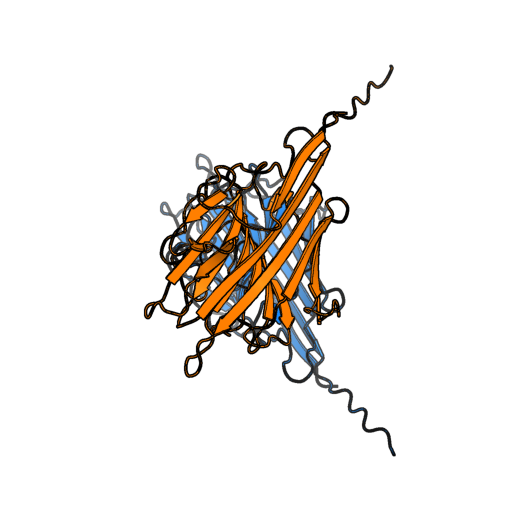1 234 ? 25.562 5.777 -22.047 1 72.06 234 THR B O 1
ATOM 3618 N N . THR B 1 235 ? 24 6.898 -21.312 1 56.06 235 THR B N 1
ATOM 3619 C CA . THR B 1 235 ? 24.125 7.859 -22.406 1 56.06 235 THR B CA 1
ATOM 3620 C C . THR B 1 235 ? 25.281 8.828 -22.156 1 56.06 235 THR B C 1
ATOM 3622 O O . THR B 1 235 ? 25.297 9.523 -21.141 1 56.06 235 THR B O 1
ATOM 3625 N N . ASN B 1 236 ? 26.484 8.438 -22.438 1 51.66 236 ASN B N 1
ATOM 3626 C CA . ASN B 1 236 ? 27.578 9.391 -22.469 1 51.66 236 ASN B CA 1
ATOM 3627 C C . ASN B 1 236 ? 27.25 10.609 -23.328 1 51.66 236 ASN B C 1
ATOM 3629 O O . ASN B 1 236 ? 27.047 10.484 -24.531 1 51.66 236 ASN B O 1
ATOM 3633 N N . ASN B 1 237 ? 26.391 11.445 -22.906 1 44.97 237 ASN B N 1
ATOM 3634 C CA . ASN B 1 237 ? 26.406 12.703 -23.656 1 44.97 237 ASN B CA 1
ATOM 3635 C C . ASN B 1 237 ? 27.781 13.375 -23.578 1 44.97 237 ASN B C 1
ATOM 3637 O O . ASN B 1 237 ? 28.188 13.859 -22.531 1 44.97 237 ASN B O 1
ATOM 3641 N N . ILE B 1 238 ? 28.844 12.891 -24.219 1 40.44 238 ILE B N 1
ATOM 3642 C CA . ILE B 1 238 ? 30 13.734 -24.484 1 40.44 238 ILE B CA 1
ATOM 3643 C C . ILE B 1 238 ? 29.562 14.992 -25.234 1 40.44 238 ILE B C 1
ATOM 3645 O O . ILE B 1 238 ? 29.078 14.914 -26.359 1 40.44 238 ILE B O 1
ATOM 3649 N N . ALA B 1 239 ? 29.156 16.031 -24.5 1 38.22 239 ALA B N 1
ATOM 3650 C CA . ALA B 1 239 ? 29.172 17.344 -25.125 1 38.22 239 ALA B CA 1
ATOM 3651 C C . ALA B 1 239 ? 30.516 17.625 -25.797 1 38.22 239 ALA B C 1
ATOM 3653 O O . ALA B 1 239 ? 31.562 17.547 -25.156 1 38.22 239 ALA B O 1
ATOM 3654 N N . SER B 1 240 ? 30.703 17.188 -26.969 1 35.22 240 SER B N 1
ATOM 3655 C CA . SER B 1 240 ? 31.797 17.766 -27.734 1 35.22 240 SER B CA 1
ATOM 3656 C C . SER B 1 240 ? 31.828 19.281 -27.625 1 35.22 240 SER B C 1
ATOM 3658 O O . SER B 1 240 ? 30.906 19.953 -28.047 1 35.22 240 SER B O 1
ATOM 3660 N N . PHE B 1 241 ? 32.406 19.75 -26.516 1 33.66 241 PHE B N 1
ATOM 3661 C CA . PHE B 1 241 ? 32.906 21.094 -26.781 1 33.66 241 PHE B CA 1
ATOM 3662 C C . PHE B 1 241 ? 34.031 21.062 -27.797 1 33.66 241 PHE B C 1
ATOM 3664 O O . PHE B 1 241 ? 34.844 20.125 -27.812 1 33.66 241 PHE B O 1
#

Secondary structure (DSSP, 8-state):
--EEEEEEEESS--TT-TTEEEEET-EE-TTS-EEEE-TT--S-EEEEEEESSPEE-B-TTT--B-EEEEEEEEEEEEPTTS---EEEEEEEE-TT--SPPTT--GGGTTTS-TT-S---EEEEEEE-S--TTS-SS-EEEEEESSSSEEEEEE----TT-EEEEEEEEETTTTEEEEEEE-TTS-EEEEEEEE--HHHHS-SEEEEEEEEEESSSEEEEEEEEEEEEEEE----------/--EEEEEEEESS--TT-TTEEEEET-EE-TTS-EEEE-TT--S-EEEEEEESSPEE-B-TTT--B-EEEEEEEEEEEEPTTS---EEEEEEEE-TT--SPPTT--GGGTTTS-TT-S---EEEEEEE-S--TTS-SS-EEEEEESSSSEEEEEE----TT-EEEEEEEEETTTTEEEEEEE-TTS-EEEEEEEE--HHHHS-SEEEEEEEEEESSSEEEEEEEEEEEEEEE----------

Nearest PDB structures (foldseek):
  4wv8-assembly1_A  TM=9.288E-01  e=6.446E-27  Vatairea macrocarpa
  4d69-assembly1_I  TM=9.327E-01  e=6.281E-26  Glycine max
  3uk9-assembly1_D  TM=8.930E-01  e=1.714E-24  Lablab purpureus
  5ava-assembly2_F  TM=9.091E-01  e=4.196E-23  Phaseolus vulgaris
  1n47-assembly1_D  TM=9.196E-01  e=2.133E-22  Vicia villosa